Protein AF-A0A934BKW9-F1 (afdb_monomer_lite)

Foldseek 3Di:
DLQAFQADLQRDRNHDPVCRCPDLLNVLVVLLVVLLVQLLQLLLQLLLLLVQLVVDDDLVSQLVSLVSNVVSLVSNLVSLLCNVVSVLSSLVSSCVRDVLLNCCCCPNQCVVLVLLLLLLSLLLLLLSLVLLLLLLVLAPQLVVVPVCSVVLNVLSVVLSVLLNQALFDPDDPVRCVVCVNDRGDPPSNLSNDPLNNQLSSLSSSLSSLVSVLSSVCRQFAAWDQLLPPPCVLVVLLVVLLVVLCCLLVVLLVVLLPDQLVVLVGDRVCSVLSNVLSVLSVVLNVLSVVLSVCLNVRNNVVSLCSNSVSLSCVRNPVLSVSLVVCCVRPVSCSSSSSSNNVSSSVSSSSNNVSSSVRRRVVGDGNDDRSRSPRDSVSSVSSSVSNLSSLLSVLSVVLSVVCSCQQAPYRSRRGNPDPPRGRDHPVVSCVVSVVSSVVVVVVSVVVSVVVVVVVVVVD

Structure (mmCIF, N/CA/C/O backbone):
data_AF-A0A934BKW9-F1
#
_entry.id   AF-A0A934BKW9-F1
#
loop_
_atom_site.group_PDB
_atom_site.id
_atom_site.type_symbol
_atom_site.label_atom_id
_atom_site.label_alt_id
_atom_site.label_comp_id
_atom_site.label_asym_id
_atom_site.label_entity_id
_atom_site.label_seq_id
_atom_site.pdbx_PDB_ins_code
_atom_site.Cartn_x
_atom_site.Cartn_y
_atom_site.Cartn_z
_atom_site.occupancy
_atom_site.B_iso_or_equiv
_atom_site.auth_seq_id
_atom_site.auth_comp_id
_atom_site.auth_asym_id
_atom_site.auth_atom_id
_atom_site.pdbx_PDB_model_num
ATOM 1 N N . MET A 1 1 ? 3.929 16.426 -21.127 1.00 89.06 1 MET A N 1
ATOM 2 C CA . MET A 1 1 ? 5.170 16.907 -20.469 1.00 89.06 1 MET A CA 1
ATOM 3 C C . MET A 1 1 ? 6.223 15.809 -20.349 1.00 89.06 1 MET A C 1
ATOM 5 O O . MET A 1 1 ? 7.265 15.966 -20.961 1.00 89.06 1 MET A O 1
ATOM 9 N N . MET A 1 2 ? 5.990 14.727 -19.592 1.00 90.62 2 MET A N 1
ATOM 10 C CA . MET A 1 2 ? 6.949 13.605 -19.500 1.00 90.62 2 MET A CA 1
ATOM 11 C C . MET A 1 2 ? 6.869 12.653 -20.697 1.00 90.62 2 MET A C 1
ATOM 13 O O . MET A 1 2 ? 7.882 12.152 -21.145 1.00 90.62 2 MET A O 1
ATOM 17 N N . SER A 1 3 ? 5.677 12.442 -21.247 1.00 92.25 3 SER A N 1
ATOM 18 C CA . SER A 1 3 ? 5.445 11.570 -22.402 1.00 92.25 3 SER A CA 1
ATOM 19 C C . SER A 1 3 ? 4.649 12.320 -23.470 1.00 92.25 3 SER A C 1
ATOM 21 O O . SER A 1 3 ? 3.429 12.157 -23.546 1.00 92.25 3 SER A O 1
ATOM 23 N N . PRO A 1 4 ? 5.271 13.253 -24.210 1.00 92.12 4 PRO A N 1
ATOM 24 C CA . PRO A 1 4 ? 4.564 13.999 -25.245 1.00 92.12 4 PRO A CA 1
ATOM 25 C C . PRO A 1 4 ? 4.026 13.058 -26.325 1.00 92.12 4 PRO A C 1
ATOM 27 O O . PRO A 1 4 ? 4.699 12.119 -26.734 1.00 92.12 4 PRO A O 1
ATOM 30 N N . ALA A 1 5 ? 2.802 13.322 -26.765 1.00 92.94 5 ALA A N 1
ATOM 31 C CA . ALA A 1 5 ? 2.132 12.626 -27.854 1.00 92.94 5 ALA A CA 1
ATOM 32 C C . ALA A 1 5 ? 1.293 13.653 -28.621 1.00 92.94 5 ALA A C 1
ATOM 34 O O . ALA A 1 5 ? 0.850 14.636 -28.031 1.00 92.94 5 ALA A O 1
ATOM 35 N N . GLY A 1 6 ? 1.103 13.454 -29.927 1.00 91.25 6 GLY A N 1
ATOM 36 C CA . GLY A 1 6 ? 0.328 14.379 -30.765 1.00 91.25 6 GLY A CA 1
ATOM 37 C C . GLY A 1 6 ? 0.997 15.735 -31.033 1.00 91.25 6 GLY A C 1
ATOM 38 O O . GLY A 1 6 ? 0.338 16.626 -31.561 1.00 91.25 6 GLY A O 1
ATOM 39 N N . VAL A 1 7 ? 2.284 15.894 -30.706 1.00 92.44 7 VAL A N 1
ATOM 40 C CA . VAL A 1 7 ? 3.096 17.089 -30.995 1.00 92.44 7 VAL A CA 1
ATOM 41 C C . VAL A 1 7 ? 4.369 16.698 -31.746 1.00 92.44 7 VAL A C 1
ATOM 43 O O . VAL A 1 7 ? 4.896 15.609 -31.516 1.00 92.44 7 VAL A O 1
ATOM 46 N N . ASN A 1 8 ? 4.844 17.557 -32.649 1.00 90.56 8 ASN A N 1
ATOM 47 C CA . ASN A 1 8 ? 6.131 17.368 -33.325 1.00 90.56 8 ASN A CA 1
ATOM 48 C C . ASN A 1 8 ? 7.301 17.908 -32.473 1.00 90.56 8 ASN A C 1
ATOM 50 O O . ASN A 1 8 ? 7.101 18.483 -31.403 1.00 90.56 8 ASN A O 1
ATOM 54 N N . GLU A 1 9 ? 8.530 17.762 -32.973 1.00 86.81 9 GLU A N 1
ATOM 55 C CA . GLU A 1 9 ? 9.753 18.253 -32.313 1.00 86.81 9 GLU A CA 1
ATOM 56 C C . GLU A 1 9 ? 9.792 19.781 -32.134 1.00 86.81 9 GLU A C 1
ATOM 58 O O . GLU A 1 9 ? 10.479 20.275 -31.247 1.00 86.81 9 GLU A O 1
ATOM 63 N N . LYS A 1 10 ? 9.034 20.539 -32.938 1.00 87.19 10 LYS A N 1
ATOM 64 C CA . LYS A 1 10 ? 8.897 22.001 -32.814 1.00 87.19 10 LYS A CA 1
ATOM 65 C C . LYS A 1 10 ? 7.820 22.417 -31.805 1.00 87.19 10 LYS A C 1
ATOM 67 O O . LYS A 1 10 ? 7.700 23.598 -31.496 1.00 87.19 10 LYS A O 1
ATOM 72 N N . GLY A 1 11 ? 7.051 21.459 -31.283 1.00 85.38 11 GLY A N 1
ATOM 73 C CA . GLY A 1 11 ? 5.919 21.697 -30.392 1.00 85.38 11 GLY A CA 1
ATOM 74 C C . GLY A 1 11 ? 4.601 22.000 -31.107 1.00 85.38 11 GLY A C 1
ATOM 75 O O . GLY A 1 11 ? 3.610 22.270 -30.428 1.00 85.38 11 GLY A O 1
ATOM 76 N N . ASP A 1 12 ? 4.554 21.918 -32.440 1.00 91.19 12 ASP A N 1
ATOM 77 C CA . ASP A 1 12 ? 3.308 22.079 -33.187 1.00 91.19 12 ASP A CA 1
ATOM 78 C C . ASP A 1 12 ? 2.404 20.867 -32.957 1.00 91.19 12 ASP A C 1
ATOM 80 O O . ASP A 1 12 ? 2.853 19.714 -32.941 1.00 91.19 12 ASP A O 1
ATOM 84 N N . LEU A 1 13 ? 1.105 21.127 -32.817 1.00 91.69 13 LEU A N 1
ATOM 85 C CA . LEU A 1 13 ? 0.099 20.083 -32.705 1.00 91.69 13 LEU A CA 1
ATOM 86 C C . LEU A 1 13 ? -0.051 19.368 -34.057 1.00 91.69 13 LEU A C 1
ATOM 88 O O . LEU A 1 13 ? -0.493 19.963 -35.035 1.00 91.69 13 LEU A O 1
ATOM 92 N N . ILE A 1 14 ? 0.292 18.082 -34.093 1.00 93.62 14 ILE A N 1
ATOM 93 C CA . ILE A 1 14 ? 0.159 17.216 -35.280 1.00 93.62 14 ILE A CA 1
ATOM 94 C C . ILE A 1 14 ? -0.921 16.142 -35.110 1.00 93.62 14 ILE A C 1
ATOM 96 O O . ILE A 1 14 ? -1.279 15.461 -36.067 1.00 93.62 14 ILE A O 1
ATOM 100 N N . GLY A 1 15 ? -1.424 15.969 -33.886 1.00 89.94 15 GLY A N 1
ATOM 101 C CA . GLY A 1 15 ? -2.512 15.058 -33.554 1.00 89.94 15 GLY A CA 1
ATOM 102 C C . GLY A 1 15 ? -3.736 15.789 -33.014 1.00 89.94 15 GLY A C 1
ATOM 103 O O . GLY A 1 15 ? -3.900 16.998 -33.148 1.00 89.94 15 GLY A O 1
ATOM 104 N N . THR A 1 16 ? -4.608 15.037 -32.358 1.00 93.06 16 THR A N 1
ATOM 105 C CA . THR A 1 16 ? -5.761 15.604 -31.654 1.00 93.06 16 THR A CA 1
ATOM 106 C C . THR A 1 16 ? -5.370 16.080 -30.258 1.00 93.06 16 THR A C 1
ATOM 108 O O . THR A 1 16 ? -4.494 15.509 -29.607 1.00 93.06 16 THR A O 1
ATOM 111 N N . THR A 1 17 ? -6.101 17.061 -29.730 1.00 92.25 17 THR A N 1
ATOM 112 C CA . THR A 1 17 ? -5.976 17.480 -28.325 1.00 92.25 17 THR A CA 1
ATOM 113 C C . THR A 1 17 ? -6.176 16.310 -27.358 1.00 92.25 17 THR A C 1
ATOM 115 O O . THR A 1 17 ? -5.525 16.248 -26.317 1.00 92.25 17 THR A O 1
ATOM 118 N N . TRP A 1 18 ? -7.030 15.343 -27.717 1.00 93.25 18 TRP A N 1
ATOM 119 C CA . TRP A 1 18 ? -7.238 14.140 -26.914 1.00 93.25 18 TRP A CA 1
ATOM 120 C C . TRP A 1 18 ? -5.981 13.270 -26.827 1.00 93.25 18 TRP A C 1
ATOM 122 O O . TRP A 1 18 ? -5.644 12.817 -25.742 1.00 93.25 18 TRP A O 1
ATOM 132 N N . GLN A 1 19 ? -5.241 13.094 -27.925 1.00 91.38 19 GLN A N 1
ATOM 133 C CA . GLN A 1 19 ? -3.970 12.356 -27.914 1.00 91.38 19 GLN A CA 1
ATOM 134 C C . GLN A 1 19 ? -2.896 13.050 -27.065 1.00 91.38 19 GLN A C 1
ATOM 136 O O . GLN A 1 19 ? -2.092 12.378 -26.424 1.00 91.38 19 GLN A O 1
ATOM 141 N N . VAL A 1 20 ? -2.887 14.386 -27.031 1.00 91.19 20 VAL A N 1
ATOM 142 C CA . VAL A 1 20 ? -1.981 15.149 -26.155 1.00 91.19 20 VAL A CA 1
ATOM 143 C C . VAL A 1 20 ? -2.348 14.943 -24.682 1.00 91.19 20 VAL A C 1
ATOM 145 O O . VAL A 1 20 ? -1.466 14.754 -23.836 1.00 91.19 20 VAL A O 1
ATOM 148 N N . PHE A 1 21 ? -3.648 14.982 -24.376 1.00 91.62 21 PHE A N 1
ATOM 149 C CA . PHE A 1 21 ? -4.180 14.811 -23.028 1.00 91.62 21 PHE A CA 1
ATOM 150 C C . PHE A 1 21 ? -3.985 13.378 -22.512 1.00 91.62 21 PHE A C 1
ATOM 152 O O . PHE A 1 21 ? -3.288 13.183 -21.516 1.00 91.62 21 PHE A O 1
ATOM 159 N N . GLU A 1 22 ? -4.528 12.386 -23.219 1.00 94.38 22 GLU A N 1
ATOM 160 C CA . GLU A 1 22 ? -4.501 10.962 -22.867 1.00 94.38 22 GLU A CA 1
ATOM 161 C C . GLU A 1 22 ? -3.275 10.267 -23.471 1.00 94.38 22 GLU A C 1
ATOM 163 O O . GLU A 1 22 ? -3.354 9.313 -24.246 1.00 94.38 22 GLU A O 1
ATOM 168 N N . ASN A 1 23 ? -2.101 10.790 -23.128 1.00 92.62 23 ASN A N 1
ATOM 169 C CA . ASN A 1 23 ? -0.835 10.125 -23.415 1.00 92.62 23 ASN A CA 1
ATOM 170 C C . ASN A 1 23 ? -0.601 8.948 -22.447 1.00 92.62 23 ASN A C 1
ATOM 172 O O . ASN A 1 23 ? -1.275 8.811 -21.427 1.00 92.62 23 ASN A O 1
ATOM 176 N N . ILE A 1 24 ? 0.415 8.129 -22.725 1.00 92.56 24 ILE A N 1
ATOM 177 C CA . ILE A 1 24 ? 0.692 6.875 -22.000 1.00 92.56 24 ILE A CA 1
ATOM 178 C C . ILE A 1 24 ? 0.816 7.023 -20.470 1.00 92.56 24 ILE A C 1
ATOM 180 O O . ILE A 1 24 ? 0.513 6.086 -19.736 1.00 92.56 24 ILE A O 1
ATOM 184 N N . LEU A 1 25 ? 1.214 8.199 -19.965 1.00 93.44 25 LEU A N 1
ATOM 185 C CA . LEU A 1 25 ? 1.345 8.452 -18.527 1.00 93.44 25 LEU A CA 1
ATOM 186 C C . LEU A 1 25 ? 0.099 9.080 -17.887 1.00 93.44 25 LEU A C 1
ATOM 188 O O . LEU A 1 25 ? 0.050 9.128 -16.658 1.00 93.44 25 LEU A O 1
ATOM 192 N N . ALA A 1 26 ? -0.897 9.531 -18.657 1.00 94.25 26 ALA A N 1
ATOM 193 C CA . ALA A 1 26 ? -2.065 10.274 -18.168 1.00 94.25 26 ALA A CA 1
ATOM 194 C C . ALA A 1 26 ? -2.937 9.463 -17.192 1.00 94.25 26 ALA A C 1
ATOM 196 O O . ALA A 1 26 ? -3.141 9.870 -16.045 1.00 94.25 26 ALA A O 1
ATOM 197 N N . THR A 1 27 ? -3.382 8.272 -17.589 1.00 93.88 27 THR A N 1
ATOM 198 C CA . THR A 1 27 ? -4.137 7.382 -16.697 1.00 93.88 27 THR A CA 1
ATOM 199 C C . THR A 1 27 ? -3.306 6.883 -15.496 1.00 93.88 27 THR A C 1
ATOM 201 O O . THR A 1 27 ? -3.761 7.031 -14.354 1.00 93.88 27 THR A O 1
ATOM 204 N N . PRO A 1 28 ? -2.077 6.343 -15.671 1.00 93.75 28 PRO A N 1
ATOM 205 C CA . PRO A 1 28 ? -1.256 5.893 -14.543 1.00 93.75 28 PRO A CA 1
ATOM 206 C C . PRO A 1 28 ? -1.001 6.991 -13.500 1.00 93.75 28 PRO A C 1
ATOM 208 O O . PRO A 1 28 ? -1.124 6.754 -12.293 1.00 93.75 28 PRO A O 1
ATOM 211 N N . ILE A 1 29 ? -0.686 8.216 -13.946 1.00 93.00 29 ILE A N 1
ATOM 212 C CA . ILE A 1 29 ? -0.413 9.329 -13.033 1.00 93.00 29 ILE A CA 1
ATOM 213 C C . ILE A 1 29 ? -1.679 9.807 -12.323 1.00 93.00 29 ILE A C 1
ATOM 215 O O . ILE A 1 29 ? -1.597 10.186 -11.152 1.00 93.00 29 ILE A O 1
ATOM 219 N N . ALA A 1 30 ? -2.832 9.790 -12.998 1.00 94.62 30 ALA A N 1
ATOM 220 C CA . ALA A 1 30 ? -4.110 10.170 -12.411 1.00 94.62 30 ALA A CA 1
ATOM 221 C C . ALA A 1 30 ? -4.501 9.211 -11.281 1.00 94.62 30 ALA A C 1
ATOM 223 O O . ALA A 1 30 ? -4.802 9.668 -10.178 1.00 94.62 30 ALA A O 1
ATOM 224 N N . MET A 1 31 ? -4.392 7.896 -11.501 1.00 94.44 31 MET A N 1
ATOM 225 C CA . MET A 1 31 ? -4.678 6.899 -10.464 1.00 94.44 31 MET A CA 1
ATOM 226 C C . MET A 1 31 ? -3.745 7.032 -9.259 1.00 94.44 31 MET A C 1
ATOM 228 O O . MET A 1 31 ? -4.210 7.077 -8.119 1.00 94.44 31 MET A O 1
ATOM 232 N N . HIS A 1 32 ? -2.435 7.161 -9.490 1.00 94.56 32 HIS A N 1
ATOM 233 C CA . HIS A 1 32 ? -1.478 7.348 -8.399 1.00 94.56 32 HIS A CA 1
ATOM 234 C C . HIS A 1 32 ? -1.748 8.644 -7.616 1.00 94.56 32 HIS A C 1
ATOM 236 O O . HIS A 1 32 ? -1.713 8.650 -6.386 1.00 94.56 32 HIS A O 1
ATOM 242 N N . ARG A 1 33 ? -2.056 9.751 -8.310 1.00 94.12 33 ARG A N 1
ATOM 243 C CA . ARG A 1 33 ? -2.411 11.033 -7.676 1.00 94.12 33 ARG A CA 1
ATOM 244 C C . ARG A 1 33 ? -3.694 10.938 -6.868 1.00 94.12 33 ARG A C 1
ATOM 246 O O . ARG A 1 33 ? -3.724 11.458 -5.763 1.00 94.12 33 ARG A O 1
ATOM 253 N N . MET A 1 34 ? -4.727 10.289 -7.393 1.00 95.94 34 MET A N 1
ATOM 254 C CA . MET A 1 34 ? -6.000 10.123 -6.695 1.00 95.94 34 MET A CA 1
ATOM 255 C C . MET A 1 34 ? -5.798 9.406 -5.356 1.00 95.94 34 MET A C 1
ATOM 257 O O . MET A 1 34 ? -6.225 9.908 -4.319 1.00 95.94 34 MET A O 1
ATOM 261 N N . LEU A 1 35 ? -5.085 8.276 -5.363 1.00 96.44 35 LEU A N 1
ATOM 262 C CA . LEU A 1 35 ? -4.797 7.501 -4.154 1.00 96.44 35 LEU A CA 1
ATOM 263 C C . LEU A 1 35 ? -3.896 8.266 -3.175 1.00 96.44 35 LEU A C 1
ATOM 265 O O . LEU A 1 35 ? -4.159 8.283 -1.973 1.00 96.44 35 LEU A O 1
ATOM 269 N N . GLY A 1 36 ? -2.868 8.949 -3.689 1.00 95.75 36 GLY A N 1
ATOM 270 C CA . GLY A 1 36 ? -1.986 9.792 -2.882 1.00 95.75 36 GLY A CA 1
ATOM 271 C C . GLY A 1 36 ? -2.723 10.970 -2.240 1.00 95.75 36 GLY A C 1
ATOM 272 O O . GLY A 1 36 ? -2.519 11.252 -1.064 1.00 95.75 36 GLY A O 1
ATOM 273 N N . ASN A 1 37 ? -3.636 11.611 -2.972 1.00 96.31 37 ASN A N 1
ATOM 274 C CA . ASN A 1 37 ? -4.460 12.710 -2.468 1.00 96.31 37 ASN A CA 1
ATOM 275 C C . ASN A 1 37 ? -5.496 12.233 -1.446 1.00 96.31 37 ASN A C 1
ATOM 277 O O . ASN A 1 37 ? -5.768 12.954 -0.489 1.00 96.31 37 ASN A O 1
ATOM 281 N N . LEU A 1 38 ? -6.038 11.020 -1.603 1.00 96.75 38 LEU A N 1
ATOM 282 C CA . LEU A 1 38 ? -6.905 10.400 -0.600 1.00 96.75 38 LEU A CA 1
ATOM 283 C C . LEU A 1 38 ? -6.138 10.159 0.710 1.00 96.75 38 LEU A C 1
ATOM 285 O O . LEU A 1 38 ? -6.613 10.532 1.783 1.00 96.75 38 LEU A O 1
ATOM 289 N N . ALA A 1 39 ? -4.923 9.605 0.608 1.00 97.38 39 ALA A N 1
ATOM 290 C CA . ALA A 1 39 ? -4.020 9.422 1.742 1.00 97.38 39 ALA A CA 1
ATOM 291 C C . ALA A 1 39 ? -3.680 10.755 2.427 1.00 97.38 39 ALA A C 1
ATOM 293 O O . ALA A 1 39 ? -3.824 10.898 3.640 1.00 97.38 39 ALA A O 1
ATOM 294 N N . PHE A 1 40 ? -3.283 11.746 1.631 1.00 97.50 40 PHE A N 1
ATOM 295 C CA . PHE A 1 40 ? -2.941 13.086 2.089 1.00 97.50 40 PHE A CA 1
ATOM 296 C C . PHE A 1 40 ? -4.112 13.776 2.794 1.00 97.50 40 PHE A C 1
ATOM 298 O O . PHE A 1 40 ? -3.979 14.159 3.954 1.00 97.50 40 PHE A O 1
ATOM 305 N N . GLY A 1 41 ? -5.274 13.877 2.144 1.00 96.94 41 GLY A N 1
ATOM 306 C CA . GLY A 1 41 ? -6.458 14.522 2.712 1.00 96.94 41 GLY A CA 1
ATOM 307 C C . GLY A 1 41 ? -6.917 13.866 4.014 1.00 96.94 41 GLY A C 1
ATOM 308 O O . GLY A 1 41 ? -7.204 14.568 4.983 1.00 96.94 41 GLY A O 1
ATOM 309 N N . GLY A 1 42 ? -6.897 12.528 4.072 1.00 97.69 42 GLY A N 1
ATOM 310 C CA . GLY A 1 42 ? -7.176 11.778 5.295 1.00 97.69 42 GLY A CA 1
ATOM 311 C C . GLY A 1 42 ? -6.238 12.167 6.438 1.00 97.69 42 GLY A C 1
ATOM 312 O O . GLY A 1 42 ? -6.698 12.504 7.523 1.00 97.69 42 GLY A O 1
ATOM 313 N N . LEU A 1 43 ? -4.925 12.208 6.205 1.00 98.12 43 LEU A N 1
ATOM 314 C CA . LEU A 1 43 ? -3.952 12.532 7.255 1.00 98.12 43 LEU A CA 1
ATOM 315 C C . LEU A 1 43 ? -3.950 14.015 7.662 1.00 98.12 43 LEU A C 1
ATOM 317 O O . LEU A 1 43 ? -3.737 14.302 8.839 1.00 98.12 43 LEU A O 1
ATOM 321 N N . ILE A 1 44 ? -4.247 14.952 6.752 1.00 97.88 44 ILE A N 1
ATOM 322 C CA . ILE A 1 44 ? -4.443 16.370 7.111 1.00 97.88 44 ILE A CA 1
ATOM 323 C C . ILE A 1 44 ? -5.697 16.541 7.981 1.00 97.88 44 ILE A C 1
ATOM 325 O O . ILE A 1 44 ? -5.644 17.208 9.016 1.00 97.88 44 ILE A O 1
ATOM 329 N N . ALA A 1 45 ? -6.809 15.889 7.625 1.00 97.69 45 ALA A N 1
ATOM 330 C CA . ALA A 1 45 ? -8.011 15.877 8.459 1.00 97.69 45 ALA A CA 1
ATOM 331 C C . ALA A 1 45 ? -7.749 15.217 9.827 1.00 97.69 45 ALA A C 1
ATOM 333 O O . ALA A 1 45 ? -8.233 15.692 10.854 1.00 97.69 45 ALA A O 1
ATOM 334 N N . GLY A 1 46 ? -6.929 14.163 9.860 1.00 97.75 46 GLY A N 1
ATOM 335 C CA . GLY A 1 46 ? -6.485 13.511 11.092 1.00 97.75 46 GLY A CA 1
ATOM 336 C C . GLY A 1 46 ? -5.647 14.430 11.980 1.00 97.75 46 GLY A C 1
ATOM 337 O O . GLY A 1 46 ? -5.851 14.459 13.191 1.00 97.75 46 GLY A O 1
ATOM 338 N N . ALA A 1 47 ? -4.756 15.237 11.402 1.00 97.75 47 ALA A N 1
ATOM 339 C CA . ALA A 1 47 ? -4.008 16.243 12.153 1.00 97.75 47 ALA A CA 1
ATOM 340 C C . ALA A 1 47 ? -4.917 17.319 12.753 1.00 97.75 47 ALA A C 1
ATOM 342 O O . ALA A 1 47 ? -4.735 17.682 13.916 1.00 97.75 47 ALA A O 1
ATOM 343 N N . TYR A 1 48 ? -5.929 17.783 12.013 1.00 97.12 48 TYR A N 1
ATOM 344 C CA . TYR A 1 48 ? -6.935 18.691 12.570 1.00 97.12 48 TYR A CA 1
ATOM 345 C C . TYR A 1 48 ? -7.640 18.050 13.766 1.00 97.12 48 TYR A C 1
ATOM 347 O O . TYR A 1 48 ? -7.678 18.632 14.850 1.00 97.12 48 TYR A O 1
ATOM 355 N N . ALA A 1 49 ? -8.131 16.819 13.595 1.00 97.00 49 ALA A N 1
ATOM 356 C CA . ALA A 1 49 ? -8.775 16.063 14.659 1.00 97.00 49 ALA A CA 1
ATOM 357 C C . ALA A 1 49 ? -7.868 15.928 15.893 1.00 97.00 49 ALA A C 1
ATOM 359 O O . ALA A 1 49 ? -8.322 16.149 17.010 1.00 97.00 49 ALA A O 1
ATOM 360 N N . ALA A 1 50 ? -6.574 15.670 15.699 1.00 97.38 50 ALA A N 1
ATOM 361 C CA . ALA A 1 50 ? -5.600 15.575 16.779 1.00 97.38 50 ALA A CA 1
ATOM 362 C C . ALA A 1 50 ? -5.424 16.888 17.552 1.00 97.38 50 ALA A C 1
ATOM 364 O O . ALA A 1 50 ? -5.514 16.886 18.782 1.00 97.38 50 ALA A O 1
ATOM 365 N N . VAL A 1 51 ? -5.223 18.015 16.856 1.00 96.00 51 VAL A N 1
ATOM 366 C CA . VAL A 1 51 ? -5.113 19.339 17.501 1.00 96.00 51 VAL A CA 1
ATOM 367 C C . VAL A 1 51 ? -6.373 19.640 18.306 1.00 96.00 51 VAL A C 1
ATOM 369 O O . VAL A 1 51 ? -6.302 20.052 19.467 1.00 96.00 51 VAL A O 1
ATOM 372 N N . ARG A 1 52 ? -7.540 19.400 17.707 1.00 95.00 52 ARG A N 1
ATOM 373 C CA . ARG A 1 52 ? -8.822 19.672 18.348 1.00 95.00 52 ARG A CA 1
ATOM 374 C C . ARG A 1 52 ? -9.084 18.744 19.530 1.00 95.00 52 ARG A C 1
ATOM 376 O O . ARG A 1 52 ? -9.521 19.231 20.567 1.00 95.00 52 ARG A O 1
ATOM 383 N N . PHE A 1 53 ? -8.764 17.456 19.429 1.00 95.62 53 PHE A N 1
ATOM 384 C CA . PHE A 1 53 ? -8.886 16.497 20.528 1.00 95.62 53 PHE A CA 1
ATOM 385 C C . PHE A 1 53 ? -8.047 16.922 21.738 1.00 95.62 53 PHE A C 1
ATOM 387 O O . PHE A 1 53 ? -8.554 16.939 22.859 1.00 95.62 53 PHE A O 1
ATOM 394 N N . ILE A 1 54 ? -6.783 17.308 21.518 1.00 95.44 54 ILE A N 1
ATOM 395 C CA . ILE A 1 54 ? -5.875 17.757 22.587 1.00 95.44 54 ILE A CA 1
ATOM 396 C C . ILE A 1 54 ? -6.412 19.026 23.262 1.00 95.44 54 ILE A C 1
ATOM 398 O O . ILE A 1 54 ? -6.371 19.134 24.485 1.00 95.44 54 ILE A O 1
ATOM 402 N N . GLY A 1 55 ? -6.938 19.972 22.478 1.00 92.12 55 GLY A N 1
ATOM 403 C CA . GLY A 1 55 ? -7.495 21.228 22.989 1.00 92.12 55 GLY A CA 1
ATOM 404 C C . GLY A 1 55 ? -8.911 21.129 23.573 1.00 92.12 55 GLY A C 1
ATOM 405 O O . GLY A 1 55 ? -9.407 22.112 24.123 1.00 92.12 55 GLY A O 1
ATOM 406 N N . SER A 1 56 ? -9.584 19.982 23.447 1.00 93.81 56 SER A N 1
ATOM 407 C CA . SER A 1 56 ? -10.978 19.817 23.874 1.00 93.81 56 SER A CA 1
ATOM 408 C C . SER A 1 56 ? -11.099 19.660 25.388 1.00 93.81 56 SER A C 1
ATOM 410 O O . SER A 1 56 ? -10.378 18.876 26.010 1.00 93.81 56 SER A O 1
ATOM 412 N N . LYS A 1 57 ? -12.057 20.378 25.984 1.00 91.94 57 LYS A N 1
ATOM 413 C CA . LYS A 1 57 ? -12.336 20.341 27.431 1.00 91.94 57 LYS A CA 1
ATOM 414 C C . LYS A 1 57 ? -13.533 19.465 27.796 1.00 91.94 57 LYS A C 1
ATOM 416 O O . LYS A 1 57 ? -13.580 18.964 28.914 1.00 91.94 57 LYS A O 1
ATOM 421 N N . THR A 1 58 ? -14.471 19.273 26.871 1.00 94.19 58 THR A N 1
ATOM 422 C CA . THR A 1 58 ? -15.667 18.451 27.083 1.00 94.19 58 THR A CA 1
ATOM 423 C C . THR A 1 58 ? -15.451 17.033 26.564 1.00 94.19 58 THR A C 1
ATOM 425 O O . THR A 1 58 ? -14.697 16.806 25.612 1.00 94.19 58 THR A O 1
ATOM 428 N N . ASP A 1 59 ? -16.122 16.068 27.192 1.00 94.06 59 ASP A N 1
ATOM 429 C CA . ASP A 1 59 ? -16.072 14.668 26.761 1.00 94.06 59 ASP A CA 1
ATOM 430 C C . ASP A 1 59 ? -16.730 14.468 25.386 1.00 94.06 59 ASP A C 1
ATOM 432 O O . ASP A 1 59 ? -16.252 13.660 24.593 1.00 94.06 59 ASP A O 1
ATOM 436 N N . GLU A 1 60 ? -17.763 15.251 25.065 1.00 94.75 60 GLU A N 1
ATOM 437 C CA . GLU A 1 60 ? -18.434 15.226 23.761 1.00 94.75 60 GLU A CA 1
ATOM 438 C C . GLU A 1 60 ? -17.508 15.674 22.621 1.00 94.75 60 GLU A C 1
ATOM 440 O O . GLU A 1 60 ? -17.374 14.969 21.620 1.00 94.75 60 GLU A O 1
ATOM 445 N N . ASP A 1 61 ? -16.793 16.794 22.788 1.00 94.12 61 ASP A N 1
ATOM 446 C CA . ASP A 1 61 ? -15.843 17.262 21.776 1.00 94.12 61 ASP A CA 1
ATOM 447 C C . ASP A 1 61 ? -14.712 16.244 21.583 1.00 94.12 61 ASP A C 1
ATOM 449 O O . ASP A 1 61 ? -14.347 15.919 20.451 1.00 94.12 61 ASP A O 1
ATOM 453 N N . LYS A 1 62 ? -14.185 15.682 22.680 1.00 95.38 62 LYS A N 1
ATOM 454 C CA . LYS A 1 62 ? -13.181 14.613 22.599 1.00 95.38 62 LYS A CA 1
ATOM 455 C C . LYS A 1 62 ? -13.716 13.406 21.843 1.00 95.38 62 LYS A C 1
ATOM 457 O O . LYS A 1 62 ? -12.997 12.868 21.009 1.00 95.38 62 LYS A O 1
ATOM 462 N N . ALA A 1 63 ? -14.953 12.988 22.098 1.00 96.38 63 ALA A N 1
ATOM 463 C CA . ALA A 1 63 ? -15.573 11.880 21.384 1.00 96.38 63 ALA A CA 1
ATOM 464 C C . ALA A 1 63 ? -15.713 12.161 19.880 1.00 96.38 63 ALA A C 1
ATOM 466 O O . ALA A 1 63 ? -15.380 11.302 19.061 1.00 96.38 63 ALA A O 1
ATOM 467 N N . HIS A 1 64 ? -16.126 13.374 19.512 1.00 96.50 64 HIS A N 1
ATOM 468 C CA . HIS A 1 64 ? -16.250 13.787 18.118 1.00 96.50 64 HIS A CA 1
ATOM 469 C C . HIS A 1 64 ? -14.904 13.772 17.380 1.00 96.50 64 HIS A C 1
ATOM 471 O O . HIS A 1 64 ? -14.781 13.156 16.319 1.00 96.50 64 HIS A O 1
ATOM 477 N N . TYR A 1 65 ? -13.872 14.412 17.938 1.00 96.94 65 TYR A N 1
ATOM 478 C CA . TYR A 1 65 ? -12.561 14.464 17.285 1.00 96.94 65 TYR A CA 1
ATOM 479 C C . TYR A 1 65 ? -11.829 13.120 17.317 1.00 96.94 65 TYR A C 1
ATOM 481 O O . TYR A 1 65 ? -11.052 12.823 16.414 1.00 96.94 65 TYR A O 1
ATOM 489 N N . ASP A 1 66 ? -12.120 12.265 18.295 1.00 97.06 66 ASP A N 1
ATOM 490 C CA . ASP A 1 66 ? -11.664 10.878 18.296 1.00 97.06 66 ASP A CA 1
ATOM 491 C C . ASP A 1 66 ? -12.230 10.091 17.100 1.00 97.06 66 ASP A C 1
ATOM 493 O O . ASP A 1 66 ? -11.491 9.461 16.335 1.00 97.06 66 ASP A O 1
ATOM 497 N N . TRP A 1 67 ? -13.545 10.191 16.882 1.00 96.75 67 TRP A N 1
ATOM 498 C CA . TRP A 1 67 ? -14.202 9.626 15.703 1.00 96.75 67 TRP A CA 1
ATOM 499 C C . TRP A 1 67 ? -13.622 10.186 14.405 1.00 96.75 67 TRP A C 1
ATOM 501 O O . TRP A 1 67 ? -13.274 9.416 13.506 1.00 96.75 67 TRP A O 1
ATOM 511 N N . MET A 1 68 ? -13.445 11.506 14.330 1.00 97.62 68 MET A N 1
ATOM 512 C CA . MET A 1 68 ? -12.870 12.162 13.160 1.00 97.62 68 MET A CA 1
ATOM 513 C C . MET A 1 68 ? -11.459 11.639 12.867 1.00 97.62 68 MET A C 1
ATOM 515 O O . MET A 1 68 ? -11.171 11.286 11.726 1.00 97.62 68 MET A O 1
ATOM 519 N N . GLY A 1 69 ? -10.601 11.519 13.887 1.00 97.44 69 GLY A N 1
ATOM 520 C CA . GLY A 1 69 ? -9.246 10.981 13.754 1.00 97.44 69 GLY A CA 1
ATOM 521 C C . GLY A 1 69 ? -9.228 9.527 13.273 1.00 97.44 69 GLY A C 1
ATOM 522 O O . GLY A 1 69 ? -8.410 9.156 12.428 1.00 97.44 69 GLY A O 1
ATOM 523 N N . TYR A 1 70 ? -10.174 8.709 13.743 1.00 96.62 70 TYR A N 1
ATOM 524 C CA . TYR A 1 70 ? -10.323 7.330 13.285 1.00 96.62 70 TYR A CA 1
ATOM 525 C C . TYR A 1 70 ? -10.716 7.244 11.809 1.00 96.62 70 TYR A C 1
ATOM 527 O O . TYR A 1 70 ? -10.073 6.512 11.053 1.00 96.62 70 TYR A O 1
ATOM 535 N N . ILE A 1 71 ? -11.742 7.993 11.392 1.00 97.25 71 ILE A N 1
ATOM 536 C CA . ILE A 1 71 ? -12.199 8.017 9.996 1.00 97.25 71 ILE A CA 1
ATOM 537 C C . ILE A 1 71 ? -11.099 8.560 9.083 1.00 97.25 71 ILE A C 1
ATOM 539 O O . ILE A 1 71 ? -10.818 7.963 8.047 1.00 97.25 71 ILE A O 1
ATOM 543 N N . ALA A 1 72 ? -10.426 9.630 9.498 1.00 97.94 72 ALA A N 1
ATOM 544 C CA . ALA A 1 72 ? -9.283 10.209 8.806 1.00 97.94 72 ALA A CA 1
ATOM 545 C C . ALA A 1 72 ? -8.166 9.183 8.548 1.00 97.94 72 ALA A C 1
ATOM 547 O O . ALA A 1 72 ? -7.741 9.000 7.405 1.00 97.94 72 ALA A O 1
ATOM 548 N N . ASN A 1 73 ? -7.728 8.461 9.585 1.00 97.19 73 ASN A N 1
ATOM 549 C CA . ASN A 1 73 ? -6.700 7.429 9.444 1.00 97.19 73 ASN A CA 1
ATOM 550 C C . ASN A 1 73 ? -7.186 6.243 8.589 1.00 97.19 73 ASN A C 1
ATOM 552 O O . ASN A 1 73 ? -6.422 5.709 7.790 1.00 97.19 73 ASN A O 1
ATOM 556 N N . PHE A 1 74 ? -8.459 5.848 8.706 1.00 95.88 74 PHE A N 1
ATOM 557 C CA . PHE A 1 74 ? -9.047 4.801 7.866 1.00 95.88 74 PHE A CA 1
ATOM 558 C C . PHE A 1 74 ? -9.044 5.183 6.379 1.00 95.88 74 PHE A C 1
ATOM 560 O O . PHE A 1 74 ? -8.569 4.405 5.554 1.00 95.88 74 PHE A O 1
ATOM 567 N N . VAL A 1 75 ? -9.517 6.388 6.042 1.00 96.69 75 VAL A N 1
ATOM 568 C CA . VAL A 1 75 ? -9.484 6.928 4.673 1.00 96.69 75 VAL A CA 1
ATOM 569 C C . VAL A 1 75 ? -8.049 6.978 4.159 1.00 96.69 75 VAL A C 1
ATOM 571 O O . VAL A 1 75 ? -7.783 6.566 3.029 1.00 96.69 75 VAL A O 1
ATOM 574 N N . ALA A 1 76 ? -7.112 7.410 5.008 1.00 97.25 76 ALA A N 1
ATOM 575 C CA . ALA A 1 76 ? -5.718 7.486 4.624 1.00 97.25 76 ALA A CA 1
ATOM 576 C C . ALA A 1 76 ? -5.147 6.118 4.233 1.00 97.25 76 ALA A C 1
ATOM 578 O O . ALA A 1 76 ? -4.518 5.973 3.186 1.00 97.25 76 ALA A O 1
ATOM 579 N N . ILE A 1 77 ? -5.412 5.093 5.043 1.00 95.56 77 ILE A N 1
ATOM 580 C CA . ILE A 1 77 ? -4.917 3.739 4.788 1.00 95.56 77 ILE A CA 1
ATOM 581 C C . ILE A 1 77 ? -5.629 3.090 3.600 1.00 95.56 77 ILE A C 1
ATOM 583 O O . ILE A 1 77 ? -4.983 2.387 2.827 1.00 95.56 77 ILE A O 1
ATOM 587 N N . ALA A 1 78 ? -6.918 3.370 3.393 1.00 94.06 78 ALA A N 1
ATOM 588 C CA . ALA A 1 78 ? -7.632 2.936 2.194 1.00 94.06 78 ALA A CA 1
ATOM 589 C C . ALA A 1 78 ? -6.980 3.480 0.909 1.00 94.06 78 ALA A C 1
ATOM 591 O O . ALA A 1 78 ? -6.923 2.765 -0.089 1.00 94.06 78 ALA A O 1
ATOM 592 N N . GLY A 1 79 ? -6.435 4.703 0.948 1.00 95.12 79 GLY A N 1
ATOM 593 C CA . GLY A 1 79 ? -5.603 5.254 -0.124 1.00 95.12 79 GLY A CA 1
ATOM 594 C C . GLY A 1 79 ? -4.205 4.633 -0.196 1.00 95.12 79 GLY A C 1
ATOM 595 O O . GLY A 1 79 ? -3.740 4.316 -1.288 1.00 95.12 79 GLY A O 1
ATOM 596 N N . LEU A 1 80 ? -3.542 4.414 0.947 1.00 94.00 80 LEU A N 1
ATOM 597 C CA . LEU A 1 80 ? -2.171 3.884 1.011 1.00 94.00 80 LEU A CA 1
ATOM 598 C C . LEU A 1 80 ? -2.050 2.418 0.583 1.00 94.00 80 LEU A C 1
ATOM 600 O O . LEU A 1 80 ? -1.049 2.064 -0.025 1.00 94.00 80 LEU A O 1
ATOM 604 N N . ILE A 1 81 ? -3.027 1.559 0.882 1.00 91.81 81 ILE A N 1
ATOM 605 C CA . ILE A 1 81 ? -2.985 0.124 0.545 1.00 91.81 81 ILE A CA 1
ATOM 606 C C . ILE A 1 81 ? -2.760 -0.124 -0.963 1.00 91.81 81 ILE A C 1
ATOM 608 O O . ILE A 1 81 ? -1.835 -0.861 -1.306 1.00 91.81 81 ILE A O 1
ATOM 612 N N . PRO A 1 82 ? -3.539 0.474 -1.885 1.00 91.00 82 PRO A N 1
ATOM 613 C CA . PRO A 1 82 ? -3.320 0.310 -3.324 1.00 91.00 82 PRO A CA 1
ATOM 614 C C . PRO A 1 82 ? -2.199 1.202 -3.893 1.00 91.00 82 PRO A C 1
ATOM 616 O O . PRO A 1 82 ? -1.761 0.982 -5.024 1.00 91.00 82 PRO A O 1
ATOM 619 N N . LEU A 1 83 ? -1.722 2.206 -3.145 1.00 92.31 83 LEU A N 1
ATOM 620 C CA . LEU A 1 83 ? -0.798 3.226 -3.654 1.00 92.31 83 LEU A CA 1
ATOM 621 C C . LEU A 1 83 ? 0.543 2.667 -4.172 1.00 92.31 83 LEU A C 1
ATOM 623 O O . LEU A 1 83 ? 0.923 3.063 -5.277 1.00 92.31 83 LEU A O 1
ATOM 627 N N . PRO A 1 84 ? 1.248 1.740 -3.482 1.00 88.81 84 PRO A N 1
ATOM 628 C CA . PRO A 1 84 ? 2.493 1.159 -3.993 1.00 88.81 84 PRO A CA 1
ATOM 629 C C . PRO A 1 84 ? 2.349 0.540 -5.385 1.00 88.81 84 PRO A C 1
ATOM 631 O O . PRO A 1 84 ? 3.263 0.618 -6.201 1.00 88.81 84 PRO A O 1
ATOM 634 N N . PHE A 1 85 ? 1.181 -0.020 -5.691 1.00 84.62 85 PHE A N 1
ATOM 635 C CA . PHE A 1 85 ? 0.918 -0.667 -6.972 1.00 84.62 85 PHE A CA 1
ATOM 636 C C . PHE A 1 85 ? 0.560 0.323 -8.066 1.00 84.62 85 PHE A C 1
ATOM 638 O O . PHE A 1 85 ? 1.041 0.185 -9.187 1.00 84.62 85 PHE A O 1
ATOM 645 N N . ALA A 1 86 ? -0.211 1.363 -7.744 1.00 90.50 86 ALA A N 1
ATOM 646 C CA . ALA A 1 86 ? -0.384 2.485 -8.661 1.00 90.50 86 ALA A CA 1
ATOM 647 C C . ALA A 1 86 ? 0.967 3.150 -8.980 1.00 90.50 86 ALA A C 1
ATOM 649 O O . ALA A 1 86 ? 1.210 3.545 -10.118 1.00 90.50 86 ALA A O 1
ATOM 650 N N . GLY A 1 87 ? 1.870 3.214 -7.995 1.00 89.06 87 GLY A N 1
ATOM 651 C CA . GLY A 1 87 ? 3.231 3.722 -8.161 1.00 89.06 87 GLY A CA 1
ATOM 652 C C . GLY A 1 87 ? 4.074 2.808 -9.042 1.00 89.06 87 GLY A C 1
ATOM 653 O O . GLY A 1 87 ? 4.748 3.285 -9.949 1.00 89.06 87 GLY A O 1
ATOM 654 N N . TYR A 1 88 ? 3.972 1.493 -8.843 1.00 84.69 88 TYR A N 1
ATOM 655 C CA . TYR A 1 88 ? 4.610 0.497 -9.699 1.00 84.69 88 TYR A CA 1
ATOM 656 C C . TYR A 1 88 ? 4.106 0.564 -11.147 1.00 84.69 88 TYR A C 1
ATOM 658 O O . TYR A 1 88 ? 4.909 0.540 -12.078 1.00 84.69 88 TYR A O 1
ATOM 666 N N . TYR A 1 89 ? 2.791 0.694 -11.349 1.00 87.00 89 TYR A N 1
ATOM 667 C CA . TYR A 1 89 ? 2.201 0.848 -12.676 1.00 87.00 89 TYR A CA 1
ATOM 668 C C . TYR A 1 89 ? 2.721 2.110 -13.370 1.00 87.00 89 TYR A C 1
ATOM 670 O O . TYR A 1 89 ? 3.223 2.024 -14.489 1.00 87.00 89 TYR A O 1
ATOM 678 N N . LEU A 1 90 ? 2.689 3.253 -12.679 1.00 90.56 90 LEU A N 1
ATOM 679 C CA . LEU A 1 90 ? 3.262 4.498 -13.182 1.00 90.56 90 LEU A CA 1
ATOM 680 C C . LEU A 1 90 ? 4.750 4.336 -13.517 1.00 90.56 90 LEU A C 1
ATOM 682 O O . LEU A 1 90 ? 5.177 4.708 -14.606 1.00 90.56 90 LEU A O 1
ATOM 686 N N . GLY A 1 91 ? 5.533 3.746 -12.613 1.00 87.00 91 GLY A N 1
ATOM 687 C CA . GLY A 1 91 ? 6.959 3.514 -12.820 1.00 87.00 91 GLY A CA 1
ATOM 688 C C . GLY A 1 91 ? 7.237 2.638 -14.041 1.00 87.00 91 GLY A C 1
ATOM 689 O O . GLY A 1 91 ? 8.100 2.976 -14.848 1.00 87.00 91 GLY A O 1
ATOM 690 N N . ARG A 1 92 ? 6.470 1.557 -14.235 1.00 83.38 92 ARG A N 1
ATOM 691 C CA . ARG A 1 92 ? 6.577 0.687 -15.415 1.00 83.38 92 ARG A CA 1
ATOM 692 C C . ARG A 1 92 ? 6.339 1.460 -16.711 1.00 83.38 92 ARG A C 1
ATOM 694 O O . ARG A 1 92 ? 7.085 1.258 -17.668 1.00 83.38 92 ARG A O 1
ATOM 701 N N . GLU A 1 93 ? 5.318 2.309 -16.756 1.00 88.50 93 GLU A N 1
ATOM 702 C CA . GLU A 1 93 ? 5.016 3.099 -17.955 1.00 88.50 93 GLU A CA 1
ATOM 703 C C . GLU A 1 93 ? 6.078 4.169 -18.222 1.00 88.50 93 GLU A C 1
ATOM 705 O O . GLU A 1 93 ? 6.476 4.359 -19.369 1.00 88.50 93 GLU A O 1
ATOM 710 N N . VAL A 1 94 ? 6.639 4.791 -17.177 1.00 89.31 94 VAL A N 1
ATOM 711 C CA . VAL A 1 94 ? 7.790 5.701 -17.322 1.00 89.31 94 VAL A CA 1
ATOM 712 C C . VAL A 1 94 ? 8.984 4.969 -17.942 1.00 89.31 94 VAL A C 1
ATOM 714 O O . VAL A 1 94 ? 9.537 5.449 -18.928 1.00 89.31 94 VAL A O 1
ATOM 717 N N . TYR A 1 95 ? 9.332 3.784 -17.427 1.00 83.00 95 TYR A N 1
ATOM 718 C CA . TYR A 1 95 ? 10.407 2.945 -17.974 1.00 83.00 95 TYR A CA 1
ATOM 719 C C . TYR A 1 95 ? 10.165 2.536 -19.429 1.00 83.00 95 TYR A C 1
ATOM 721 O O . TYR A 1 95 ? 11.100 2.507 -20.222 1.00 83.00 95 TYR A O 1
ATOM 729 N N . SER A 1 96 ? 8.918 2.203 -19.767 1.00 83.31 96 SER A N 1
ATOM 730 C CA . SER A 1 96 ? 8.546 1.748 -21.113 1.00 83.31 96 SER A CA 1
ATOM 731 C C . SER A 1 96 ? 8.518 2.908 -22.115 1.00 83.31 96 SER A C 1
ATOM 733 O O . SER A 1 96 ? 8.767 2.702 -23.295 1.00 83.31 96 SER A O 1
ATOM 735 N N . THR A 1 97 ? 8.264 4.129 -21.636 1.00 86.25 97 THR A N 1
ATOM 736 C CA . THR A 1 97 ? 8.306 5.350 -22.449 1.00 86.25 97 THR A CA 1
ATOM 737 C C . THR A 1 97 ? 9.737 5.835 -22.678 1.00 86.25 97 THR A C 1
ATOM 739 O O . THR A 1 97 ? 10.075 6.283 -23.768 1.00 86.25 97 THR A O 1
ATOM 742 N N . SER A 1 98 ? 10.585 5.792 -21.647 1.00 86.62 98 SER A N 1
ATOM 743 C CA . SER A 1 98 ? 11.975 6.239 -21.731 1.00 86.62 98 SER A CA 1
ATOM 744 C C . SER A 1 98 ? 12.854 5.461 -20.765 1.00 86.62 98 SER A C 1
ATOM 746 O O . SER A 1 98 ? 12.754 5.606 -19.542 1.00 86.62 98 SER A O 1
ATOM 748 N N . ALA A 1 99 ? 13.789 4.697 -21.330 1.00 81.25 99 ALA A N 1
ATOM 749 C CA . ALA A 1 99 ? 14.813 4.007 -20.558 1.00 81.25 99 ALA A CA 1
ATOM 750 C C . ALA A 1 99 ? 15.691 4.991 -19.765 1.00 81.25 99 ALA A C 1
ATOM 752 O O . ALA A 1 99 ? 16.096 4.674 -18.651 1.00 81.25 99 ALA A O 1
ATOM 753 N N . VAL A 1 100 ? 15.928 6.204 -20.286 1.00 83.81 100 VAL A N 1
ATOM 754 C CA . VAL A 1 100 ? 16.702 7.252 -19.595 1.00 83.81 100 VAL A CA 1
ATOM 755 C C . VAL A 1 100 ? 15.988 7.690 -18.318 1.00 83.81 100 VAL A C 1
ATOM 757 O O . VAL A 1 100 ? 16.573 7.643 -17.237 1.00 83.81 100 VAL A O 1
ATOM 760 N N . MET A 1 101 ? 14.702 8.046 -18.418 1.00 87.50 101 MET A N 1
ATOM 761 C CA . MET A 1 101 ? 13.917 8.433 -17.242 1.00 87.50 101 MET A CA 1
ATOM 762 C C . MET A 1 101 ? 13.799 7.274 -16.252 1.00 87.50 101 MET A C 1
ATOM 764 O O . MET A 1 101 ? 13.988 7.466 -15.054 1.00 87.50 101 MET A O 1
ATOM 768 N N . GLY A 1 102 ? 13.538 6.061 -16.745 1.00 80.75 102 GLY A N 1
ATOM 769 C CA . GLY A 1 102 ? 13.489 4.864 -15.913 1.00 80.75 102 GLY A CA 1
ATOM 770 C C . GLY A 1 102 ? 14.785 4.642 -15.128 1.00 80.75 102 GLY A C 1
ATOM 771 O O . GLY A 1 102 ? 14.758 4.524 -13.898 1.00 80.75 102 GLY A O 1
ATOM 772 N N . ASN A 1 103 ? 15.931 4.634 -15.807 1.00 78.81 103 ASN A N 1
ATOM 773 C CA . ASN A 1 103 ? 17.232 4.400 -15.180 1.00 78.81 103 ASN A CA 1
ATOM 774 C C . ASN A 1 103 ? 17.565 5.482 -14.143 1.00 78.81 103 ASN A C 1
ATOM 776 O O . ASN A 1 103 ? 17.945 5.143 -13.020 1.00 78.81 103 ASN A O 1
ATOM 780 N N . ASN A 1 104 ? 17.316 6.758 -14.460 1.00 80.88 104 ASN A N 1
ATOM 781 C CA . ASN A 1 104 ? 17.514 7.871 -13.524 1.00 80.88 104 ASN A CA 1
ATOM 782 C C . ASN A 1 104 ? 16.643 7.750 -12.266 1.00 80.88 104 ASN A C 1
ATOM 784 O O . ASN A 1 104 ? 17.072 8.152 -11.185 1.00 80.88 104 ASN A O 1
ATOM 788 N N . MET A 1 105 ? 15.450 7.160 -12.390 1.00 78.69 105 MET A N 1
ATOM 789 C CA . MET A 1 105 ? 14.500 6.980 -11.293 1.00 78.69 105 MET A CA 1
ATOM 790 C C . MET A 1 105 ? 15.004 6.019 -10.206 1.00 78.69 105 MET A C 1
ATOM 792 O O . MET A 1 105 ? 14.949 6.354 -9.027 1.00 78.69 105 MET A O 1
ATOM 796 N N . MET A 1 106 ? 15.477 4.825 -10.582 1.00 68.50 106 MET A N 1
ATOM 797 C CA . MET A 1 106 ? 15.767 3.747 -9.614 1.00 68.50 106 MET A CA 1
ATOM 798 C C . MET A 1 106 ? 17.261 3.474 -9.409 1.00 68.50 106 MET A C 1
ATOM 800 O O . MET A 1 106 ? 17.629 2.955 -8.357 1.00 68.50 106 MET A O 1
ATOM 804 N N . GLY A 1 107 ? 18.110 3.798 -10.389 1.00 65.56 107 GLY A N 1
ATOM 805 C CA . GLY A 1 107 ? 19.547 3.493 -10.362 1.00 65.56 107 GLY A CA 1
ATOM 806 C C . GLY A 1 107 ? 20.470 4.701 -10.538 1.00 65.56 107 GLY A C 1
ATOM 807 O O . GLY A 1 107 ? 21.644 4.595 -10.199 1.00 65.56 107 GLY A O 1
ATOM 808 N N . GLY A 1 108 ? 19.954 5.827 -11.040 1.00 75.31 108 GLY A N 1
ATOM 809 C CA . GLY A 1 108 ? 20.705 7.069 -11.249 1.00 75.31 108 GLY A CA 1
ATOM 810 C C . GLY A 1 108 ? 20.472 8.113 -10.153 1.00 75.31 108 GLY A C 1
ATOM 811 O O . GLY A 1 108 ? 20.294 7.770 -8.979 1.00 75.31 108 GLY A O 1
ATOM 812 N N . ASP A 1 109 ? 20.452 9.387 -10.552 1.00 76.44 109 ASP A N 1
ATOM 813 C CA . ASP A 1 109 ? 20.456 10.567 -9.668 1.00 76.44 109 ASP A CA 1
ATOM 814 C C . ASP A 1 109 ? 19.361 10.563 -8.589 1.00 76.44 109 ASP A C 1
ATOM 816 O O . ASP A 1 109 ? 19.570 11.059 -7.481 1.00 76.44 109 ASP A O 1
ATOM 820 N N . PHE A 1 110 ? 18.197 9.967 -8.871 1.00 83.62 110 PHE A N 1
ATOM 821 C CA . PHE A 1 110 ? 17.055 9.961 -7.952 1.00 83.62 110 PHE A CA 1
ATOM 822 C C . PHE A 1 110 ? 16.973 8.712 -7.068 1.00 83.62 110 PHE A C 1
ATOM 824 O O . PHE A 1 110 ? 16.104 8.649 -6.196 1.00 83.62 110 PHE A O 1
ATOM 831 N N . SER A 1 111 ? 17.873 7.738 -7.214 1.00 79.38 111 SER A N 1
ATOM 832 C CA . SER A 1 111 ? 17.837 6.478 -6.451 1.00 79.38 111 SER A CA 1
ATOM 833 C C . SER A 1 111 ? 17.738 6.698 -4.931 1.00 79.38 111 SER A C 1
ATOM 835 O O . SER A 1 111 ? 16.861 6.135 -4.275 1.00 79.38 111 SER A O 1
ATOM 837 N N . TRP A 1 112 ? 18.555 7.593 -4.369 1.00 81.44 112 TRP A N 1
ATOM 838 C CA . TRP A 1 112 ? 18.512 7.954 -2.945 1.00 81.44 112 TRP A CA 1
ATOM 839 C C . TRP A 1 112 ? 17.223 8.657 -2.537 1.00 81.44 112 TRP A C 1
ATOM 841 O O . TRP A 1 112 ? 16.683 8.386 -1.465 1.00 81.44 112 TRP A O 1
ATOM 851 N N . THR A 1 113 ? 16.681 9.514 -3.400 1.00 86.81 113 THR A N 1
ATOM 852 C CA . THR A 1 113 ? 15.388 10.155 -3.139 1.00 86.81 113 THR A CA 1
ATOM 853 C C . THR A 1 113 ? 14.254 9.126 -3.093 1.00 86.81 113 THR A C 1
ATOM 855 O O . THR A 1 113 ? 13.369 9.238 -2.248 1.00 86.81 113 THR A O 1
ATOM 858 N N . PHE A 1 114 ? 14.327 8.053 -3.888 1.00 84.19 114 PHE A N 1
ATOM 859 C CA . PHE A 1 114 ? 13.405 6.915 -3.796 1.00 84.19 114 PHE A CA 1
ATOM 860 C C . PHE A 1 114 ? 13.573 6.094 -2.515 1.00 84.19 114 PHE A C 1
ATOM 862 O O . PHE A 1 114 ? 12.591 5.578 -1.984 1.00 84.19 114 PHE A O 1
ATOM 869 N N . ILE A 1 115 ? 14.789 5.984 -1.978 1.00 84.12 115 ILE A N 1
ATOM 870 C CA . ILE A 1 115 ? 15.003 5.350 -0.670 1.00 84.12 115 ILE A CA 1
ATOM 871 C C . ILE A 1 115 ? 14.370 6.194 0.441 1.00 84.12 115 ILE A C 1
ATOM 873 O O . ILE A 1 115 ? 13.632 5.654 1.263 1.00 84.12 115 ILE A O 1
ATOM 877 N N . ILE A 1 116 ? 14.560 7.518 0.422 1.00 87.56 116 ILE A N 1
ATOM 878 C CA . ILE A 1 116 ? 13.894 8.436 1.362 1.00 87.56 116 ILE A CA 1
ATOM 879 C C . ILE A 1 116 ? 12.368 8.324 1.225 1.00 87.56 116 ILE A C 1
ATOM 881 O O . ILE A 1 116 ? 11.647 8.253 2.217 1.00 87.56 116 ILE A O 1
ATOM 885 N N . GLN A 1 117 ? 11.854 8.237 0.002 1.00 89.81 117 GLN A N 1
ATOM 886 C CA . GLN A 1 117 ? 10.432 8.030 -0.267 1.00 89.81 117 GLN A CA 1
ATOM 887 C C . GLN A 1 117 ? 9.916 6.719 0.353 1.00 89.81 117 GLN A C 1
ATOM 889 O O . GLN A 1 117 ? 8.886 6.721 1.035 1.00 89.81 117 GLN A O 1
ATOM 894 N N . ALA A 1 118 ? 10.644 5.614 0.182 1.00 86.88 118 ALA A N 1
ATOM 895 C CA . ALA A 1 118 ? 10.315 4.334 0.803 1.00 86.88 118 ALA A CA 1
ATOM 896 C C . ALA A 1 118 ? 10.343 4.417 2.341 1.00 86.88 118 ALA A C 1
ATOM 898 O O . ALA A 1 118 ? 9.451 3.871 2.996 1.00 86.88 118 ALA A O 1
ATOM 899 N N . MET A 1 119 ? 11.295 5.164 2.923 1.00 89.31 119 MET A N 1
ATOM 900 C CA . MET A 1 119 ? 11.337 5.445 4.366 1.00 89.31 119 MET A CA 1
ATOM 901 C C . MET A 1 119 ? 10.063 6.125 4.854 1.00 89.31 119 MET A C 1
ATOM 903 O O . MET A 1 119 ? 9.471 5.708 5.853 1.00 89.31 119 MET A O 1
ATOM 907 N N . LEU A 1 120 ? 9.628 7.163 4.142 1.00 94.25 120 LEU A N 1
ATOM 908 C CA . LEU A 1 120 ? 8.433 7.915 4.498 1.00 94.25 120 LEU A CA 1
ATOM 909 C C . LEU A 1 120 ? 7.192 7.021 4.410 1.00 94.25 120 LEU A C 1
ATOM 911 O O . LEU A 1 120 ? 6.421 6.964 5.364 1.00 94.25 120 LEU A O 1
ATOM 915 N N . VAL A 1 121 ? 7.026 6.253 3.328 1.00 93.81 121 VAL A N 1
ATOM 916 C CA . VAL A 1 121 ? 5.860 5.366 3.167 1.00 93.81 121 VAL A CA 1
ATOM 917 C C . VAL A 1 121 ? 5.835 4.231 4.187 1.00 93.81 121 VAL A C 1
ATOM 919 O O . VAL A 1 121 ? 4.784 3.976 4.775 1.00 93.81 121 VAL A O 1
ATOM 922 N N . GLY A 1 122 ? 6.964 3.575 4.460 1.00 92.69 122 GLY A N 1
ATOM 923 C CA . GLY A 1 122 ? 7.021 2.554 5.508 1.00 92.69 122 GLY A CA 1
ATOM 924 C C . GLY A 1 122 ? 6.685 3.122 6.894 1.00 92.69 122 GLY A C 1
ATOM 925 O O . GLY A 1 122 ? 5.938 2.501 7.654 1.00 92.69 122 GLY A O 1
ATOM 926 N N . SER A 1 123 ? 7.129 4.352 7.180 1.00 95.19 123 SER A N 1
ATOM 927 C CA . SER A 1 123 ? 6.776 5.069 8.412 1.00 95.19 123 SER A CA 1
ATOM 928 C C . SER A 1 123 ? 5.281 5.381 8.497 1.00 95.19 123 SER A C 1
ATOM 930 O O . SER A 1 123 ? 4.696 5.229 9.569 1.00 95.19 123 SER A O 1
ATOM 932 N N . LEU A 1 124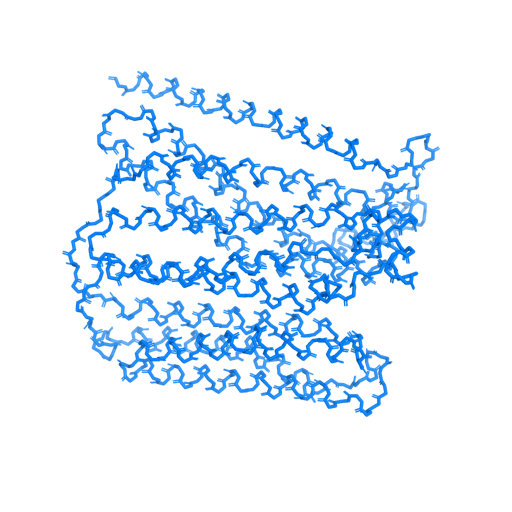 ? 4.639 5.757 7.380 1.00 96.81 124 LEU A N 1
ATOM 933 C CA . LEU A 1 124 ? 3.189 5.973 7.334 1.00 96.81 124 LEU A CA 1
ATOM 934 C C . LEU A 1 124 ? 2.438 4.715 7.766 1.00 96.81 124 LEU A C 1
ATOM 936 O O . LEU A 1 124 ? 1.625 4.787 8.681 1.00 96.81 124 LEU A O 1
ATOM 940 N N . PHE A 1 125 ? 2.754 3.552 7.186 1.00 96.38 125 PHE A N 1
ATOM 941 C CA . PHE A 1 125 ? 2.119 2.294 7.586 1.00 96.38 125 PHE A CA 1
ATOM 942 C C . PHE A 1 125 ? 2.355 1.976 9.065 1.00 96.38 125 PHE A C 1
ATOM 944 O O . PHE A 1 125 ? 1.403 1.661 9.782 1.00 96.38 125 PHE A O 1
ATOM 951 N N . LEU A 1 126 ? 3.594 2.083 9.548 1.00 96.69 126 LEU A N 1
ATOM 952 C CA . LEU A 1 126 ? 3.931 1.772 10.937 1.00 96.69 126 LEU A CA 1
ATOM 953 C C . LEU A 1 126 ? 3.175 2.668 11.932 1.00 96.69 126 LEU A C 1
ATOM 955 O O . LEU A 1 126 ? 2.546 2.167 12.865 1.00 96.69 126 LEU A O 1
ATOM 959 N N . ILE A 1 127 ? 3.197 3.985 11.723 1.00 97.75 127 ILE A N 1
ATOM 960 C CA . ILE A 1 127 ? 2.586 4.953 12.642 1.00 97.75 127 ILE A CA 1
ATOM 961 C C . ILE A 1 127 ? 1.053 4.887 12.562 1.00 97.75 127 ILE A C 1
ATOM 963 O O . ILE A 1 127 ? 0.380 4.954 13.591 1.00 97.75 127 ILE A O 1
ATOM 967 N N . SER A 1 128 ? 0.486 4.665 11.375 1.00 97.38 128 SER A N 1
ATOM 968 C CA . SER A 1 128 ? -0.951 4.426 11.196 1.00 97.38 128 SER A CA 1
ATOM 969 C C . SER A 1 128 ? -1.441 3.183 11.939 1.00 97.38 128 SER A C 1
ATOM 971 O O . SER A 1 128 ? -2.521 3.202 12.536 1.00 97.38 128 SER A O 1
ATOM 973 N N . ASN A 1 129 ? -0.646 2.108 11.941 1.00 97.56 129 ASN A N 1
ATOM 974 C CA . ASN A 1 129 ? -0.931 0.918 12.739 1.00 97.56 129 ASN A CA 1
ATOM 975 C C . ASN A 1 129 ? -0.802 1.208 14.238 1.00 97.56 129 ASN A C 1
ATOM 977 O O . ASN A 1 129 ? -1.682 0.828 15.006 1.00 97.56 129 ASN A O 1
ATOM 981 N N . TYR A 1 130 ? 0.235 1.937 14.658 1.00 97.00 130 TYR A N 1
ATOM 982 C CA . TYR A 1 130 ? 0.391 2.363 16.051 1.00 97.00 130 TYR A CA 1
ATOM 983 C C . TYR A 1 130 ? -0.806 3.182 16.554 1.00 97.00 13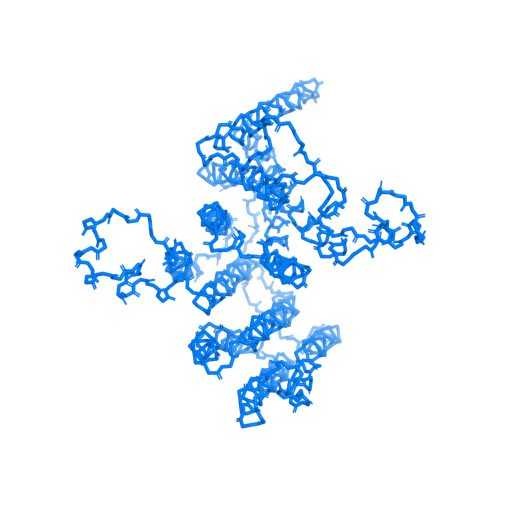0 TYR A C 1
ATOM 985 O O . TYR A 1 130 ? -1.293 2.941 17.663 1.00 97.00 130 TYR A O 1
ATOM 993 N N . TYR A 1 131 ? -1.316 4.111 15.741 1.00 97.25 131 TYR A N 1
ATOM 994 C CA . TYR A 1 131 ? -2.535 4.859 16.045 1.00 97.25 131 TYR A CA 1
ATOM 995 C C . TYR A 1 131 ? -3.730 3.916 16.242 1.00 97.25 131 TYR A C 1
ATOM 997 O O . TYR A 1 131 ? -4.445 4.016 17.242 1.00 97.25 131 TYR A O 1
ATOM 1005 N N . LEU A 1 132 ? -3.911 2.957 15.328 1.00 95.81 132 LEU A N 1
ATOM 1006 C CA . LEU A 1 132 ? -5.001 1.984 15.375 1.00 95.81 132 LEU A CA 1
ATOM 1007 C C . LEU A 1 132 ? -4.931 1.103 16.632 1.00 95.81 132 LEU A C 1
ATOM 1009 O O . LEU A 1 132 ? -5.932 0.948 17.329 1.00 95.81 132 LEU A O 1
ATOM 1013 N N . TRP A 1 133 ? -3.749 0.575 16.960 1.00 96.06 133 TRP A N 1
ATOM 1014 C CA . TRP A 1 133 ? -3.517 -0.242 18.154 1.00 96.06 133 TRP A CA 1
ATOM 1015 C C . TRP A 1 133 ? -3.706 0.552 19.443 1.00 96.06 133 TRP A C 1
ATOM 1017 O O . TRP A 1 133 ? -4.343 0.071 20.377 1.00 96.06 133 TRP A O 1
ATOM 1027 N N . SER A 1 134 ? -3.223 1.796 19.484 1.00 94.38 134 SER A N 1
ATOM 1028 C CA . SER A 1 134 ? -3.462 2.702 20.612 1.00 94.38 134 SER A CA 1
ATOM 1029 C C . SER A 1 134 ? -4.954 2.969 20.803 1.00 94.38 134 SER A C 1
ATOM 1031 O O . SER A 1 134 ? -5.422 3.070 21.931 1.00 94.38 134 SER A O 1
ATOM 1033 N N . GLY A 1 135 ? -5.716 3.033 19.710 1.00 92.00 135 GLY A N 1
ATOM 1034 C CA . GLY A 1 135 ? -7.170 3.141 19.722 1.00 92.00 135 GLY A CA 1
ATOM 1035 C C . GLY A 1 135 ? -7.907 1.849 20.075 1.00 92.00 135 GLY A C 1
ATOM 1036 O O . GLY A 1 135 ? -9.135 1.861 20.089 1.00 92.00 135 GLY A O 1
ATOM 1037 N N . MET A 1 136 ? -7.229 0.728 20.334 1.00 93.38 136 MET A N 1
ATOM 1038 C CA . MET A 1 136 ? -7.910 -0.475 20.825 1.00 93.38 136 MET A CA 1
ATOM 1039 C C . MET A 1 136 ? -8.298 -0.328 22.299 1.00 93.38 136 MET A C 1
ATOM 1041 O O . MET A 1 136 ? -9.326 -0.856 22.702 1.00 93.38 136 MET A O 1
ATOM 1045 N N . THR A 1 137 ? -7.584 0.489 23.080 1.00 88.81 137 THR A N 1
ATOM 1046 C CA . THR A 1 137 ? -7.886 0.718 24.507 1.00 88.81 137 THR A CA 1
ATOM 1047 C C . THR A 1 137 ? -9.268 1.328 24.756 1.00 88.81 137 THR A C 1
ATOM 1049 O O . THR A 1 137 ? -9.834 1.145 25.831 1.00 88.81 137 THR A O 1
ATOM 1052 N N . ARG A 1 138 ? -9.847 2.021 23.763 1.00 92.62 138 ARG A N 1
ATOM 1053 C CA . ARG A 1 138 ? -11.227 2.537 23.816 1.00 92.62 138 ARG A CA 1
ATOM 1054 C C . ARG A 1 138 ? -12.298 1.486 23.497 1.00 92.62 138 ARG A C 1
ATOM 1056 O O . ARG A 1 138 ? -13.486 1.792 23.580 1.00 92.62 138 ARG A O 1
ATOM 1063 N N . ILE A 1 139 ? -11.906 0.267 23.120 1.00 93.81 139 ILE A N 1
ATOM 1064 C CA . ILE A 1 139 ? -12.802 -0.817 22.711 1.00 93.81 139 ILE A CA 1
ATOM 1065 C C . ILE A 1 139 ? -12.820 -1.913 23.790 1.00 93.81 139 ILE A C 1
ATOM 1067 O O . ILE A 1 139 ? -11.855 -2.680 23.884 1.00 93.81 139 ILE A O 1
ATOM 1071 N N . PRO A 1 140 ? -13.914 -2.054 24.561 1.00 92.81 140 PRO A N 1
ATOM 1072 C CA . PRO A 1 140 ? -14.047 -3.146 25.523 1.00 92.81 140 PRO A CA 1
ATOM 1073 C C . PRO A 1 140 ? -13.960 -4.519 24.842 1.00 92.81 140 PRO A C 1
ATOM 1075 O O . PRO A 1 140 ? -14.638 -4.757 23.841 1.00 92.81 140 PRO A O 1
ATOM 1078 N N . GLY A 1 141 ? -13.144 -5.427 25.381 1.00 91.31 141 GLY A N 1
ATOM 1079 C CA . GLY A 1 141 ? -12.948 -6.778 24.846 1.00 91.31 141 GLY A CA 1
ATOM 1080 C C . GLY A 1 141 ? -11.846 -6.888 23.787 1.00 91.31 141 GLY A C 1
ATOM 1081 O O . GLY A 1 141 ? -11.591 -7.984 23.278 1.00 91.31 141 GLY A O 1
ATOM 1082 N N . SER A 1 142 ? -11.175 -5.790 23.435 1.00 93.44 142 SER A N 1
ATOM 1083 C CA . SER A 1 142 ? -10.060 -5.804 22.482 1.00 93.44 142 SER A CA 1
ATOM 1084 C C . SER A 1 142 ? -8.758 -6.360 23.066 1.00 93.44 142 SER A C 1
ATOM 1086 O O . SER A 1 142 ? -7.875 -6.764 22.307 1.00 93.44 142 SER A O 1
ATOM 1088 N N . GLU A 1 143 ? -8.656 -6.468 24.392 1.00 92.56 143 GLU A N 1
ATOM 1089 C CA . GLU A 1 143 ? -7.471 -6.915 25.131 1.00 92.56 143 GLU A CA 1
ATOM 1090 C C . GLU A 1 143 ? -7.029 -8.321 24.697 1.00 92.56 143 GLU A C 1
ATOM 1092 O O . GLU A 1 143 ? -5.837 -8.614 24.591 1.00 92.56 143 GLU A O 1
ATOM 1097 N N . ARG A 1 144 ? -7.990 -9.178 24.320 1.00 93.00 144 ARG A N 1
ATOM 1098 C CA . ARG A 1 144 ? -7.737 -10.524 23.768 1.00 93.00 144 ARG A CA 1
ATOM 1099 C C . ARG A 1 144 ? -6.894 -10.520 22.491 1.00 93.00 144 ARG A C 1
ATOM 1101 O O . ARG A 1 144 ? -6.297 -11.544 22.147 1.00 93.00 144 ARG A O 1
ATOM 1108 N N . TYR A 1 145 ? -6.860 -9.395 21.778 1.00 94.00 145 TYR A N 1
ATOM 1109 C CA . TYR A 1 145 ? -6.108 -9.228 20.543 1.00 94.00 145 TYR A CA 1
ATOM 1110 C C . TYR A 1 145 ? -4.725 -8.595 20.752 1.00 94.00 145 TYR A C 1
ATOM 1112 O O . TYR A 1 145 ? -3.901 -8.655 19.840 1.00 94.00 145 TYR A O 1
ATOM 1120 N N . TYR A 1 146 ? -4.406 -8.073 21.943 1.00 93.69 146 TYR A N 1
ATOM 1121 C CA . TYR A 1 146 ? -3.118 -7.411 22.201 1.00 93.69 146 TYR A CA 1
ATOM 1122 C C . TYR A 1 146 ? -1.918 -8.333 21.980 1.00 93.69 146 TYR A C 1
ATOM 1124 O O . TYR A 1 146 ? -0.880 -7.904 21.479 1.00 93.69 146 TYR A O 1
ATOM 1132 N N . LYS A 1 147 ? -2.081 -9.634 22.250 1.00 94.19 147 LYS A N 1
ATOM 1133 C CA . LYS A 1 147 ? -1.046 -10.648 22.004 1.00 94.19 147 LYS A CA 1
ATOM 1134 C C . LYS A 1 147 ? -0.589 -10.730 20.543 1.00 94.19 147 LYS A C 1
ATOM 1136 O O . LYS A 1 147 ? 0.522 -11.194 20.303 1.00 94.19 147 LYS A O 1
ATOM 1141 N N . TYR A 1 148 ? -1.419 -10.301 19.587 1.00 94.94 148 TYR A N 1
ATOM 1142 C CA . TYR A 1 148 ? -1.077 -10.308 18.164 1.00 94.94 148 TYR A CA 1
ATOM 1143 C C . TYR A 1 148 ? -0.254 -9.085 17.751 1.00 94.94 148 TYR A C 1
ATOM 1145 O O . TYR A 1 148 ? 0.566 -9.204 16.845 1.00 94.94 148 TYR A O 1
ATOM 1153 N N . ILE A 1 149 ? -0.404 -7.946 18.440 1.00 95.62 149 ILE A N 1
ATOM 1154 C CA . ILE A 1 149 ? 0.246 -6.673 18.080 1.00 95.62 149 ILE A CA 1
ATOM 1155 C C . ILE A 1 149 ? 1.764 -6.837 17.967 1.00 95.62 149 ILE A C 1
ATOM 1157 O O . ILE A 1 149 ? 2.348 -6.366 17.000 1.00 95.62 149 ILE A O 1
ATOM 1161 N N . LYS A 1 150 ? 2.406 -7.565 18.890 1.00 95.31 150 LYS A N 1
ATOM 1162 C CA . LYS A 1 150 ? 3.862 -7.794 18.845 1.00 95.31 150 LYS A CA 1
ATOM 1163 C C . LYS A 1 150 ? 4.328 -8.524 17.580 1.00 95.31 150 LYS A C 1
ATOM 1165 O O . LYS A 1 150 ? 5.391 -8.207 17.061 1.00 95.31 150 LYS A O 1
ATOM 1170 N N . PHE A 1 151 ? 3.535 -9.465 17.064 1.00 96.62 151 PHE A N 1
ATOM 1171 C CA . PHE A 1 151 ? 3.872 -10.206 15.846 1.00 96.62 151 PHE A CA 1
ATOM 1172 C C . PHE A 1 151 ? 3.657 -9.350 14.598 1.00 96.62 151 PHE A C 1
ATOM 1174 O O . PHE A 1 151 ? 4.486 -9.372 13.694 1.00 96.62 151 PHE A O 1
ATOM 1181 N N . ILE A 1 152 ? 2.583 -8.554 14.575 1.00 96.88 152 ILE A N 1
ATOM 1182 C CA . ILE A 1 152 ? 2.310 -7.614 13.481 1.00 96.88 152 ILE A CA 1
ATOM 1183 C C . ILE A 1 152 ? 3.393 -6.529 13.443 1.00 96.88 152 ILE A C 1
ATOM 1185 O O . ILE A 1 152 ? 3.940 -6.233 12.386 1.00 96.88 152 ILE A O 1
ATOM 1189 N N . LEU A 1 153 ? 3.752 -5.976 14.604 1.00 96.88 153 LEU A N 1
ATOM 1190 C CA . LEU A 1 153 ? 4.834 -5.008 14.737 1.00 96.88 153 LEU A CA 1
ATOM 1191 C C . LEU A 1 153 ? 6.164 -5.599 14.267 1.00 96.88 153 LEU A C 1
ATOM 1193 O O . LEU A 1 153 ? 6.855 -4.958 13.486 1.00 96.88 153 LEU A O 1
ATOM 1197 N N . PHE A 1 154 ? 6.501 -6.819 14.694 1.00 96.94 154 PHE A N 1
ATOM 1198 C CA . PHE A 1 154 ? 7.708 -7.505 14.234 1.00 96.94 154 PHE A CA 1
ATOM 1199 C C . PHE A 1 154 ? 7.721 -7.661 12.707 1.00 96.94 154 PHE A C 1
ATOM 1201 O O . PHE A 1 154 ? 8.706 -7.298 12.067 1.00 96.94 154 PHE A O 1
ATOM 1208 N N . ALA A 1 155 ? 6.613 -8.114 12.112 1.00 96.56 155 ALA A N 1
ATOM 1209 C CA . ALA A 1 155 ? 6.488 -8.248 10.663 1.00 96.56 155 ALA A CA 1
ATOM 1210 C C . ALA A 1 155 ? 6.681 -6.905 9.940 1.00 96.56 155 ALA A C 1
ATOM 1212 O O . ALA A 1 155 ? 7.443 -6.845 8.976 1.00 96.56 155 ALA A O 1
ATOM 1213 N N . ILE A 1 156 ? 6.055 -5.824 10.420 1.00 96.50 156 ILE A N 1
ATOM 1214 C CA . ILE A 1 156 ? 6.192 -4.483 9.832 1.00 96.50 156 ILE A CA 1
ATOM 1215 C C . ILE A 1 156 ? 7.618 -3.951 9.998 1.00 96.50 156 ILE A C 1
ATOM 1217 O O . ILE A 1 156 ? 8.169 -3.437 9.034 1.00 96.50 156 ILE A O 1
ATOM 1221 N N . VAL A 1 157 ? 8.238 -4.084 11.173 1.00 96.12 157 VAL A N 1
ATOM 1222 C CA . VAL A 1 157 ? 9.588 -3.557 11.445 1.00 96.12 157 VAL A CA 1
ATOM 1223 C C . VAL A 1 157 ? 10.650 -4.280 10.623 1.00 96.12 157 VAL A C 1
ATOM 1225 O O . VAL A 1 157 ? 11.484 -3.620 10.010 1.00 96.12 157 VAL A O 1
ATOM 1228 N N . ILE A 1 158 ? 10.606 -5.614 10.554 1.00 95.56 158 ILE A N 1
ATOM 1229 C CA . ILE A 1 158 ? 11.536 -6.384 9.716 1.00 95.56 158 ILE A CA 1
ATOM 1230 C C . ILE A 1 158 ? 11.324 -6.055 8.238 1.00 95.56 158 ILE A C 1
ATOM 1232 O O . ILE A 1 158 ? 12.287 -5.804 7.515 1.00 95.56 158 ILE A O 1
ATOM 1236 N N . SER A 1 159 ? 10.064 -5.992 7.802 1.00 95.50 159 SER A N 1
ATOM 1237 C CA . SER A 1 159 ? 9.730 -5.604 6.431 1.00 95.50 159 SER A CA 1
ATOM 1238 C C . SER A 1 159 ? 10.242 -4.209 6.100 1.00 95.50 159 SER A C 1
ATOM 1240 O O . SER A 1 159 ? 10.801 -3.989 5.029 1.00 95.50 159 SER A O 1
ATOM 1242 N N . PHE A 1 160 ? 10.087 -3.276 7.037 1.00 93.00 160 PHE A N 1
ATOM 1243 C CA . PHE A 1 160 ? 10.566 -1.918 6.892 1.00 93.00 160 PHE A CA 1
ATOM 1244 C C . PHE A 1 160 ? 12.090 -1.905 6.776 1.00 93.00 160 PHE A C 1
ATOM 1246 O O . PHE A 1 160 ? 12.591 -1.413 5.776 1.00 93.00 160 PHE A O 1
ATOM 1253 N N . ALA A 1 161 ? 12.825 -2.541 7.692 1.00 92.38 161 ALA A N 1
ATOM 1254 C CA . ALA A 1 161 ? 14.288 -2.615 7.647 1.00 92.38 161 ALA A CA 1
ATOM 1255 C C . ALA A 1 161 ? 14.831 -3.174 6.315 1.00 92.38 161 ALA A C 1
ATOM 1257 O O . ALA A 1 161 ? 15.771 -2.620 5.744 1.00 92.38 161 ALA A O 1
ATOM 1258 N N . ILE A 1 162 ? 14.205 -4.226 5.778 1.00 92.19 162 ILE A N 1
ATOM 1259 C CA . ILE A 1 162 ? 14.561 -4.775 4.462 1.00 92.19 162 ILE A CA 1
ATOM 1260 C C . ILE A 1 162 ? 14.261 -3.756 3.358 1.00 92.19 162 ILE A C 1
ATOM 1262 O O . ILE A 1 162 ? 15.119 -3.491 2.521 1.00 92.19 162 ILE A O 1
ATOM 1266 N N . TRP A 1 163 ? 13.073 -3.145 3.369 1.00 89.12 163 TRP A N 1
ATOM 1267 C CA . TRP A 1 163 ? 12.673 -2.168 2.352 1.00 89.12 163 TRP A CA 1
ATOM 1268 C C . TRP A 1 163 ? 13.587 -0.933 2.329 1.00 89.12 163 TRP A C 1
ATOM 1270 O O . TRP A 1 163 ? 13.866 -0.392 1.257 1.00 89.12 163 TRP A O 1
ATOM 1280 N N . LEU A 1 164 ? 14.089 -0.526 3.500 1.00 86.62 164 LEU A N 1
ATOM 1281 C CA . LEU A 1 164 ? 15.024 0.586 3.673 1.00 86.62 164 LEU A CA 1
ATOM 1282 C C . LEU A 1 164 ? 16.414 0.324 3.104 1.00 86.62 164 LEU A C 1
ATOM 1284 O O . LEU A 1 164 ? 17.170 1.272 2.903 1.00 86.62 164 LEU A O 1
ATOM 1288 N N . THR A 1 165 ? 16.774 -0.935 2.871 1.00 86.44 165 THR A N 1
ATOM 1289 C CA . THR A 1 165 ? 18.127 -1.271 2.444 1.00 86.44 165 THR A CA 1
ATOM 1290 C C . THR A 1 165 ? 18.325 -0.835 0.986 1.00 86.44 165 THR A C 1
ATOM 1292 O O . THR A 1 165 ? 17.607 -1.309 0.098 1.00 86.44 165 THR A O 1
ATOM 1295 N N . PRO A 1 166 ? 19.264 0.081 0.689 1.00 78.62 166 PRO A N 1
ATOM 1296 C CA . PRO A 1 166 ? 19.543 0.489 -0.680 1.00 78.62 166 PRO A CA 1
ATOM 1297 C C . PRO A 1 166 ? 20.337 -0.596 -1.415 1.00 78.62 166 PRO A C 1
ATOM 1299 O O . PRO A 1 166 ? 21.090 -1.357 -0.810 1.00 78.62 166 PRO A O 1
ATOM 1302 N N . HIS A 1 167 ? 20.179 -0.661 -2.738 1.00 77.56 167 HIS A N 1
ATOM 1303 C CA . HIS A 1 167 ? 21.012 -1.541 -3.559 1.00 77.56 167 HIS A CA 1
ATOM 1304 C C . HIS A 1 167 ? 22.402 -0.929 -3.784 1.00 77.56 167 HIS A C 1
ATOM 1306 O O . HIS A 1 167 ? 23.403 -1.620 -3.627 1.00 77.56 167 HIS A O 1
ATOM 1312 N N . ASN A 1 168 ? 22.451 0.379 -4.057 1.00 75.12 168 ASN A N 1
ATOM 1313 C CA . ASN A 1 168 ? 23.682 1.142 -4.257 1.00 75.12 168 ASN A CA 1
ATOM 1314 C C . ASN A 1 168 ? 23.971 1.962 -2.994 1.00 75.12 168 ASN A C 1
ATOM 1316 O O . ASN A 1 168 ? 23.137 2.772 -2.585 1.00 75.12 168 ASN A O 1
ATOM 1320 N N . LEU A 1 169 ? 25.140 1.767 -2.387 1.00 76.38 169 LEU A N 1
ATOM 1321 C CA . LEU A 1 169 ? 25.594 2.545 -1.231 1.00 76.38 169 LEU A CA 1
ATOM 1322 C C . LEU A 1 169 ? 26.506 3.695 -1.695 1.00 76.38 169 LEU A C 1
ATOM 1324 O O . LEU A 1 169 ? 27.203 3.539 -2.699 1.00 76.38 169 LEU A O 1
ATOM 1328 N N . PRO A 1 170 ? 26.533 4.848 -1.000 1.00 75.31 170 PRO A N 1
ATOM 1329 C CA . PRO A 1 170 ? 27.386 5.971 -1.357 1.00 75.31 170 PRO A CA 1
ATOM 1330 C C . PRO A 1 170 ? 28.761 5.731 -0.723 1.00 75.31 170 PRO A C 1
ATOM 1332 O O . PRO A 1 170 ? 29.086 6.294 0.317 1.00 75.31 170 PRO A O 1
ATOM 1335 N N . LEU A 1 171 ? 29.508 4.796 -1.304 1.00 80.12 171 LEU A N 1
ATOM 1336 C CA . LEU A 1 171 ? 30.736 4.257 -0.728 1.00 80.12 171 LEU A CA 1
ATOM 1337 C C . LEU A 1 171 ? 31.940 5.107 -1.130 1.00 80.12 171 LEU A C 1
ATOM 1339 O O . LEU A 1 171 ? 32.097 5.485 -2.291 1.00 80.12 171 LEU A O 1
ATOM 1343 N N . SER A 1 172 ? 32.827 5.360 -0.176 1.00 85.00 172 SER A N 1
ATOM 1344 C CA . SER A 1 172 ? 34.165 5.881 -0.433 1.00 85.00 172 SER A CA 1
ATOM 1345 C C . SER A 1 172 ? 35.023 4.847 -1.168 1.00 85.00 172 SER A C 1
ATOM 1347 O O . SER A 1 172 ? 34.801 3.639 -1.072 1.00 85.00 172 SER A O 1
ATOM 1349 N N . GLY A 1 173 ? 36.068 5.306 -1.865 1.00 84.12 173 GLY A N 1
ATOM 1350 C CA . GLY A 1 173 ? 37.011 4.401 -2.535 1.00 84.12 173 GLY A CA 1
ATOM 1351 C C . GLY A 1 173 ? 37.661 3.392 -1.577 1.00 84.12 173 GLY A C 1
ATOM 1352 O O . GLY A 1 173 ? 37.922 2.256 -1.968 1.00 84.12 173 GLY A O 1
ATOM 1353 N N . LYS A 1 174 ? 37.845 3.775 -0.305 1.00 87.50 174 LYS A N 1
ATOM 1354 C CA . LYS A 1 174 ? 38.317 2.873 0.750 1.00 87.50 174 LYS A CA 1
ATOM 1355 C C . LYS A 1 174 ? 37.295 1.780 1.059 1.00 87.50 174 LYS A C 1
ATOM 1357 O O . LYS A 1 174 ? 37.659 0.616 1.054 1.00 87.50 174 LYS A O 1
ATOM 1362 N N . GLU A 1 175 ? 36.026 2.131 1.254 1.00 86.12 175 GLU A N 1
ATOM 1363 C CA . GLU A 1 175 ? 34.975 1.139 1.520 1.00 86.12 175 GLU A CA 1
ATOM 1364 C C . GLU A 1 175 ? 34.779 0.180 0.337 1.00 86.12 175 GLU A C 1
ATOM 1366 O O . GLU A 1 175 ? 34.586 -1.015 0.538 1.00 86.12 175 GLU A O 1
ATOM 1371 N N . VAL A 1 176 ? 34.895 0.670 -0.903 1.00 86.19 176 VAL A N 1
ATOM 1372 C CA . VAL A 1 176 ? 34.897 -0.187 -2.101 1.00 86.19 176 VAL A CA 1
ATOM 1373 C C . VAL A 1 176 ? 36.087 -1.150 -2.083 1.00 86.19 176 VAL A C 1
ATOM 1375 O O . VAL A 1 176 ? 35.910 -2.341 -2.341 1.00 86.19 176 VAL A O 1
ATOM 1378 N N . SER A 1 177 ? 37.285 -0.665 -1.742 1.00 86.12 177 SER A N 1
ATOM 1379 C CA . SER A 1 177 ? 38.480 -1.504 -1.584 1.00 86.12 177 SER A CA 1
ATOM 1380 C C . SER A 1 177 ? 38.293 -2.564 -0.494 1.00 86.12 177 SER A C 1
ATOM 1382 O O . SER A 1 177 ? 38.589 -3.735 -0.725 1.00 86.12 177 SER A O 1
ATOM 1384 N N . ASP A 1 178 ? 37.745 -2.180 0.659 1.00 88.00 178 ASP A N 1
ATOM 1385 C CA . ASP A 1 178 ? 37.502 -3.072 1.799 1.00 88.00 178 ASP A CA 1
ATOM 1386 C C . ASP A 1 178 ? 36.450 -4.154 1.476 1.00 88.00 178 ASP A C 1
ATOM 1388 O O . ASP A 1 178 ? 36.481 -5.246 2.041 1.00 88.00 178 ASP A O 1
ATOM 1392 N N . MET A 1 179 ? 35.557 -3.907 0.510 1.00 84.88 179 MET A N 1
ATOM 1393 C CA . MET A 1 179 ? 34.619 -4.906 -0.026 1.00 84.88 179 MET A CA 1
ATOM 1394 C C . MET A 1 179 ? 35.156 -5.665 -1.250 1.00 84.88 179 MET A C 1
ATOM 1396 O O . MET A 1 179 ? 34.378 -6.237 -2.020 1.00 84.88 179 MET A O 1
ATOM 1400 N N . GLY A 1 180 ? 36.473 -5.667 -1.468 1.00 83.25 180 GLY A N 1
ATOM 1401 C CA . GLY A 1 180 ? 37.103 -6.405 -2.564 1.00 83.25 180 GLY A CA 1
ATOM 1402 C C . GLY A 1 180 ? 36.816 -5.816 -3.946 1.00 83.25 180 GLY A C 1
ATOM 1403 O O . GLY A 1 180 ? 36.717 -6.553 -4.923 1.00 83.25 180 GLY A O 1
ATOM 1404 N N . GLY A 1 181 ? 36.630 -4.497 -4.032 1.00 78.62 181 GLY A N 1
ATOM 1405 C CA . GLY A 1 181 ? 36.351 -3.787 -5.282 1.00 78.62 181 GLY A CA 1
ATOM 1406 C C . GLY A 1 181 ? 34.886 -3.834 -5.724 1.00 78.62 181 GLY A C 1
ATOM 1407 O O . GLY A 1 181 ? 34.562 -3.354 -6.810 1.00 78.62 181 GLY A O 1
ATOM 1408 N N . SER A 1 182 ? 33.983 -4.402 -4.917 1.00 78.69 182 SER A N 1
ATOM 1409 C CA . SER A 1 182 ? 32.558 -4.440 -5.247 1.00 78.69 182 SER A CA 1
ATOM 1410 C C . SER A 1 182 ? 31.877 -3.099 -4.971 1.00 78.69 182 SER A C 1
ATOM 1412 O O . SER A 1 182 ? 32.017 -2.527 -3.893 1.00 78.69 182 SER A O 1
ATOM 1414 N N . GLN A 1 183 ? 31.051 -2.637 -5.913 1.00 76.81 183 GLN A N 1
ATOM 1415 C CA . GLN A 1 183 ? 30.140 -1.501 -5.702 1.00 76.81 183 GLN A CA 1
ATOM 1416 C C . GLN A 1 183 ? 28.943 -1.855 -4.796 1.00 76.81 183 GLN A C 1
ATOM 1418 O O . GLN A 1 183 ? 28.147 -0.985 -4.444 1.00 76.81 183 GLN A O 1
ATOM 1423 N N . TYR A 1 184 ? 28.809 -3.130 -4.416 1.00 82.31 184 TYR A N 1
ATOM 1424 C CA . TYR A 1 184 ? 27.676 -3.656 -3.668 1.00 82.31 184 TYR A CA 1
ATOM 1425 C C . TYR A 1 184 ? 28.125 -4.351 -2.388 1.00 82.31 184 TYR A C 1
ATOM 1427 O O . TYR A 1 184 ? 29.047 -5.166 -2.395 1.00 82.31 184 TYR A O 1
ATOM 1435 N N . HIS A 1 185 ? 27.390 -4.126 -1.300 1.00 84.19 185 HIS A N 1
ATOM 1436 C CA . HIS A 1 185 ? 27.636 -4.843 -0.054 1.00 84.19 185 HIS A CA 1
ATOM 1437 C C . HIS A 1 185 ? 27.369 -6.356 -0.227 1.00 84.19 185 HIS A C 1
ATOM 1439 O O . HIS A 1 185 ? 26.292 -6.717 -0.713 1.00 84.19 185 HIS A O 1
ATOM 1445 N N . PRO A 1 186 ? 28.259 -7.264 0.226 1.00 84.00 186 PRO A N 1
ATOM 1446 C CA . PRO A 1 186 ? 28.161 -8.704 -0.049 1.00 84.00 186 PRO A CA 1
ATOM 1447 C C . PRO A 1 186 ? 26.814 -9.351 0.306 1.00 84.00 186 PRO A C 1
ATOM 1449 O O . PRO A 1 186 ? 26.299 -10.165 -0.460 1.00 84.00 186 PRO A O 1
ATOM 1452 N N . THR A 1 187 ? 26.227 -8.966 1.443 1.00 84.25 187 THR A N 1
ATOM 1453 C CA . THR A 1 187 ? 24.945 -9.498 1.944 1.00 84.25 187 THR A CA 1
ATOM 1454 C C . THR A 1 187 ? 23.754 -8.561 1.705 1.00 84.25 187 THR A C 1
ATOM 1456 O O . THR A 1 187 ? 22.745 -8.973 1.140 1.00 84.25 187 THR A O 1
ATOM 1459 N N . LEU A 1 188 ? 23.861 -7.285 2.090 1.00 85.38 188 LEU A N 1
ATOM 1460 C CA . LEU A 1 188 ? 22.760 -6.315 2.018 1.00 85.38 188 LEU A CA 1
ATOM 1461 C C . LEU A 1 188 ? 22.275 -6.008 0.593 1.00 85.38 188 LEU A C 1
ATOM 1463 O O . LEU A 1 188 ? 21.115 -5.629 0.423 1.00 85.38 188 LEU A O 1
ATOM 1467 N N . LYS A 1 189 ? 23.103 -6.234 -0.440 1.00 84.25 189 LYS A N 1
ATOM 1468 C CA . LYS A 1 189 ? 22.722 -5.994 -1.843 1.00 84.25 189 LYS A CA 1
ATOM 1469 C C . LYS A 1 189 ? 21.410 -6.670 -2.238 1.00 84.25 189 LYS A C 1
ATOM 1471 O O . LYS A 1 189 ? 20.659 -6.108 -3.031 1.00 84.25 189 LYS A O 1
ATOM 1476 N N . PHE A 1 190 ? 21.109 -7.840 -1.668 1.00 88.25 190 PHE A N 1
ATOM 1477 C CA . PHE A 1 190 ? 19.902 -8.600 -1.992 1.00 88.25 190 PHE A CA 1
ATOM 1478 C C . PHE A 1 190 ? 18.623 -7.948 -1.457 1.00 88.25 190 PHE A C 1
ATOM 1480 O O . PHE A 1 190 ? 17.577 -8.053 -2.093 1.00 88.25 190 PHE A O 1
ATOM 1487 N N . PHE A 1 191 ? 18.691 -7.229 -0.336 1.00 89.06 191 PHE A N 1
ATOM 1488 C CA . PHE A 1 191 ? 17.533 -6.529 0.232 1.00 89.06 191 PHE A CA 1
ATOM 1489 C C . PHE A 1 191 ? 17.152 -5.287 -0.581 1.00 89.06 191 PHE A C 1
ATOM 1491 O O . PHE A 1 191 ? 15.977 -4.935 -0.662 1.00 89.06 191 PHE A O 1
ATOM 1498 N N . GLY A 1 192 ? 18.125 -4.677 -1.264 1.00 83.12 192 GLY A N 1
ATOM 1499 C CA . GLY A 1 192 ? 17.889 -3.548 -2.164 1.00 83.12 192 GLY A CA 1
ATOM 1500 C C . GLY A 1 192 ? 17.189 -3.895 -3.481 1.00 83.12 192 GLY A C 1
ATOM 1501 O O . GLY A 1 192 ? 16.740 -2.983 -4.181 1.00 83.12 192 GLY A O 1
ATOM 1502 N N . LEU A 1 193 ? 17.068 -5.184 -3.811 1.00 86.31 193 LEU A N 1
ATOM 1503 C CA . LEU A 1 193 ? 16.503 -5.669 -5.069 1.00 86.31 193 LEU A CA 1
ATOM 1504 C C . LEU A 1 193 ? 14.967 -5.748 -5.045 1.00 86.31 193 LEU A C 1
ATOM 1506 O O . LEU A 1 193 ? 14.337 -5.970 -4.010 1.00 86.31 193 LEU A O 1
ATOM 1510 N N . MET A 1 194 ? 14.353 -5.610 -6.226 1.00 85.88 194 MET A N 1
ATOM 1511 C CA . MET A 1 194 ? 12.890 -5.585 -6.390 1.00 85.88 194 MET A CA 1
ATOM 1512 C C . MET A 1 194 ? 12.138 -6.791 -5.788 1.00 85.88 194 MET A C 1
ATOM 1514 O O . MET A 1 194 ? 11.094 -6.555 -5.183 1.00 85.88 194 MET A O 1
ATOM 1518 N N . PRO A 1 195 ? 12.618 -8.051 -5.880 1.00 91.12 195 PRO A N 1
ATOM 1519 C CA . PRO A 1 195 ? 11.969 -9.194 -5.237 1.00 91.12 195 PRO A CA 1
ATOM 1520 C C . PRO A 1 195 ? 11.799 -9.019 -3.727 1.00 91.12 195 PRO A C 1
ATOM 1522 O O . PRO A 1 195 ? 10.688 -9.179 -3.219 1.00 91.12 195 PRO A O 1
ATOM 1525 N N . ALA A 1 196 ? 12.867 -8.617 -3.024 1.00 92.25 196 ALA A N 1
ATOM 1526 C CA . ALA A 1 196 ? 12.821 -8.366 -1.587 1.00 92.25 196 ALA A CA 1
ATOM 1527 C C . ALA A 1 196 ? 11.856 -7.224 -1.264 1.00 92.25 196 ALA A C 1
ATOM 1529 O O . ALA A 1 196 ? 10.961 -7.405 -0.441 1.00 92.25 196 ALA A O 1
ATOM 1530 N N . LYS A 1 197 ? 11.986 -6.084 -1.957 1.00 89.62 197 LYS A N 1
ATOM 1531 C CA . LYS A 1 197 ? 11.129 -4.907 -1.747 1.00 89.62 197 LYS A CA 1
ATOM 1532 C C . LYS A 1 197 ? 9.651 -5.231 -1.951 1.00 89.62 197 LYS A C 1
ATOM 1534 O O . LYS A 1 197 ? 8.832 -4.912 -1.096 1.00 89.62 197 LYS A O 1
ATOM 1539 N N . ASN A 1 198 ? 9.303 -5.926 -3.030 1.00 90.50 198 ASN A N 1
ATOM 1540 C CA . ASN A 1 198 ? 7.919 -6.310 -3.283 1.00 90.50 198 ASN A CA 1
ATOM 1541 C C . ASN A 1 198 ? 7.396 -7.270 -2.210 1.00 90.50 198 ASN A C 1
ATOM 1543 O O . ASN A 1 198 ? 6.288 -7.078 -1.715 1.00 90.50 198 ASN A O 1
ATOM 1547 N N . ALA A 1 199 ? 8.177 -8.279 -1.814 1.00 94.31 199 ALA A N 1
ATOM 1548 C CA . ALA A 1 199 ? 7.768 -9.223 -0.776 1.00 94.31 199 ALA A CA 1
ATOM 1549 C C . ALA A 1 199 ? 7.422 -8.512 0.541 1.00 94.31 199 ALA A C 1
ATOM 1551 O O . ALA A 1 199 ? 6.339 -8.711 1.096 1.00 94.31 199 ALA A O 1
ATOM 1552 N N . VAL A 1 200 ? 8.303 -7.626 1.009 1.00 95.00 200 VAL A N 1
ATOM 1553 C CA . VAL A 1 200 ? 8.120 -6.950 2.299 1.00 95.00 200 VAL A CA 1
ATOM 1554 C C . VAL A 1 200 ? 7.032 -5.878 2.270 1.00 95.00 200 VAL A C 1
ATOM 1556 O O . VAL A 1 200 ? 6.312 -5.718 3.253 1.00 95.00 200 VAL A O 1
ATOM 1559 N N . VAL A 1 201 ? 6.819 -5.205 1.134 1.00 94.12 201 VAL A N 1
ATOM 1560 C CA . VAL A 1 201 ? 5.674 -4.294 0.952 1.00 94.12 201 VAL A CA 1
ATOM 1561 C C . VAL A 1 201 ? 4.352 -5.046 1.060 1.00 94.12 201 VAL A C 1
ATOM 1563 O O . VAL A 1 201 ? 3.450 -4.604 1.773 1.00 94.12 201 VAL A O 1
ATOM 1566 N N . ASN A 1 202 ? 4.235 -6.204 0.404 1.00 95.12 202 ASN A N 1
ATOM 1567 C CA . ASN A 1 202 ? 3.030 -7.028 0.504 1.00 95.12 202 ASN A CA 1
ATOM 1568 C C . ASN A 1 202 ? 2.783 -7.484 1.951 1.00 95.12 202 ASN A C 1
ATOM 1570 O O . ASN A 1 202 ? 1.646 -7.433 2.426 1.00 95.12 202 ASN A O 1
ATOM 1574 N N . LEU A 1 203 ? 3.841 -7.857 2.680 1.00 96.38 203 LEU A N 1
ATOM 1575 C CA . LEU A 1 203 ? 3.729 -8.230 4.089 1.00 96.38 203 LEU A CA 1
ATOM 1576 C C . LEU A 1 203 ? 3.293 -7.053 4.978 1.00 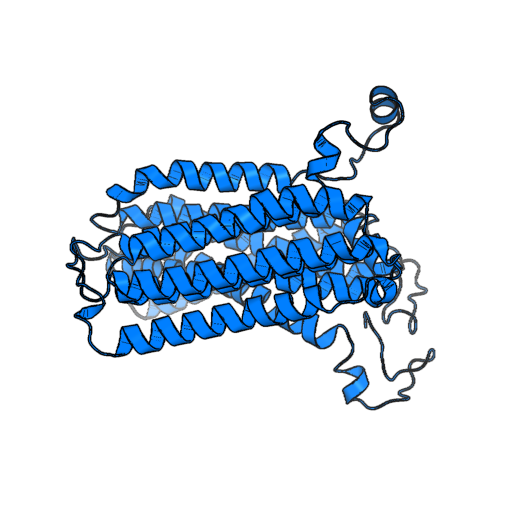96.38 203 LEU A C 1
ATOM 1578 O O . LEU A 1 203 ? 2.456 -7.249 5.861 1.00 96.38 203 LEU A O 1
ATOM 1582 N N . ILE A 1 204 ? 3.786 -5.832 4.736 1.00 96.56 204 ILE A N 1
ATOM 1583 C CA . ILE A 1 204 ? 3.328 -4.615 5.435 1.00 96.56 204 ILE A CA 1
ATOM 1584 C C . ILE A 1 204 ? 1.834 -4.382 5.198 1.00 96.56 204 ILE A C 1
ATOM 1586 O O . ILE A 1 204 ? 1.098 -4.081 6.143 1.00 96.56 204 ILE A O 1
ATOM 1590 N N . ILE A 1 205 ? 1.366 -4.544 3.959 1.00 96.00 205 ILE A N 1
ATOM 1591 C CA . ILE A 1 205 ? -0.042 -4.326 3.615 1.00 96.00 205 ILE A CA 1
ATOM 1592 C C . ILE A 1 205 ? -0.934 -5.387 4.265 1.00 96.00 205 ILE A C 1
ATOM 1594 O O . ILE A 1 205 ? -1.927 -5.028 4.898 1.00 96.00 205 ILE A O 1
ATOM 1598 N N . LEU A 1 206 ? -0.567 -6.671 4.188 1.00 96.75 206 LEU A N 1
ATOM 1599 C CA . LEU A 1 206 ? -1.301 -7.750 4.864 1.00 96.75 206 LEU A CA 1
ATOM 1600 C C . LEU A 1 206 ? -1.329 -7.556 6.382 1.00 96.75 206 LEU A C 1
ATOM 1602 O O . LEU A 1 206 ? -2.381 -7.706 7.000 1.00 96.75 206 LEU A O 1
ATOM 1606 N N . SER A 1 207 ? -0.201 -7.160 6.973 1.00 97.12 207 SER A N 1
ATOM 1607 C CA . SER A 1 207 ? -0.085 -6.852 8.403 1.00 97.12 207 SER A CA 1
ATOM 1608 C C . SER A 1 207 ? -1.010 -5.702 8.806 1.00 97.12 207 SER A C 1
ATOM 1610 O O . SER A 1 207 ? -1.737 -5.798 9.793 1.00 97.12 207 SER A O 1
ATOM 1612 N N . THR A 1 208 ? -1.043 -4.639 8.001 1.00 96.75 208 THR A N 1
ATOM 1613 C CA . THR A 1 208 ? -1.917 -3.480 8.218 1.00 96.75 208 THR A CA 1
ATOM 1614 C C . THR A 1 208 ? -3.388 -3.856 8.092 1.00 96.75 208 THR A C 1
ATOM 1616 O O . THR A 1 208 ? -4.199 -3.523 8.956 1.00 96.75 208 THR A O 1
ATOM 1619 N N . PHE A 1 209 ? -3.742 -4.598 7.044 1.00 96.06 209 PHE A N 1
ATOM 1620 C CA . PHE A 1 209 ? -5.096 -5.099 6.844 1.00 96.06 209 PHE A CA 1
ATOM 1621 C C . PHE A 1 209 ? -5.540 -6.001 8.004 1.00 96.06 209 PHE A C 1
ATOM 1623 O O . PHE A 1 209 ? -6.647 -5.853 8.522 1.00 96.06 209 PHE A O 1
ATOM 1630 N N . PHE A 1 210 ? -4.657 -6.877 8.487 1.00 96.31 210 PHE A N 1
ATOM 1631 C CA . PHE A 1 210 ? -4.935 -7.720 9.643 1.00 96.31 210 PHE A CA 1
ATOM 1632 C C . PHE A 1 210 ? -5.170 -6.898 10.919 1.00 96.31 210 PHE A C 1
ATOM 1634 O O . PHE A 1 210 ? -6.129 -7.177 11.642 1.00 96.31 210 PHE A O 1
ATOM 1641 N N . SER A 1 211 ? -4.398 -5.830 11.164 1.00 96.12 211 SER A N 1
ATOM 1642 C CA . SER A 1 211 ? -4.668 -4.891 12.266 1.00 96.12 211 SER A CA 1
ATOM 1643 C C . SER A 1 211 ? -6.079 -4.300 12.199 1.00 96.12 211 SER A C 1
ATOM 1645 O O . SER A 1 211 ? -6.751 -4.211 13.228 1.00 96.12 211 SER A O 1
ATOM 1647 N N . PHE A 1 212 ? -6.571 -3.950 11.004 1.00 93.62 212 PHE A N 1
ATOM 1648 C CA . PHE A 1 212 ? -7.946 -3.470 10.821 1.00 93.62 212 PHE A CA 1
ATOM 1649 C C . PHE A 1 212 ? -8.996 -4.512 11.175 1.00 93.62 212 PHE A C 1
ATOM 1651 O O . PHE A 1 212 ? -9.987 -4.181 11.829 1.00 93.62 212 PHE A O 1
ATOM 1658 N N . LEU A 1 213 ? -8.784 -5.768 10.784 1.00 94.19 213 LEU A N 1
ATOM 1659 C CA . LEU A 1 213 ? -9.690 -6.850 11.158 1.00 94.19 213 LEU A CA 1
ATOM 1660 C C . LEU A 1 213 ? -9.745 -7.005 12.680 1.00 94.19 213 LEU A C 1
ATOM 1662 O O . LEU A 1 213 ? -10.833 -7.059 13.248 1.00 94.19 213 LEU A O 1
ATOM 1666 N N . LEU A 1 214 ? -8.594 -7.010 13.362 1.00 94.12 214 LEU A N 1
ATOM 1667 C CA . LEU A 1 214 ? -8.551 -7.083 14.828 1.00 94.12 214 LEU A CA 1
ATOM 1668 C C . LEU A 1 214 ? -9.273 -5.900 15.480 1.00 94.12 214 LEU A C 1
ATOM 1670 O O . LEU A 1 214 ? -10.052 -6.093 16.414 1.00 94.12 214 LEU A O 1
ATOM 1674 N N . TYR A 1 215 ? -9.065 -4.695 14.952 1.00 93.38 215 TYR A N 1
ATOM 1675 C CA . TYR A 1 215 ? -9.715 -3.483 15.433 1.00 93.38 215 TYR A CA 1
ATOM 1676 C C . TYR A 1 215 ? -11.245 -3.572 15.327 1.00 93.38 215 TYR A C 1
ATOM 1678 O O . TYR A 1 215 ? -11.952 -3.400 16.320 1.00 93.38 215 TYR A O 1
ATOM 1686 N N . ARG A 1 216 ? -11.771 -3.925 14.145 1.00 91.06 216 ARG A N 1
ATOM 1687 C CA . ARG A 1 216 ? -13.222 -4.057 13.894 1.00 91.06 216 ARG A CA 1
ATOM 1688 C C . ARG A 1 216 ? -13.881 -5.130 14.756 1.00 91.06 216 ARG A C 1
ATOM 1690 O O . ARG A 1 216 ? -15.059 -5.024 15.093 1.00 91.06 216 ARG A O 1
ATOM 1697 N N . ARG A 1 217 ? -13.122 -6.166 15.106 1.00 91.69 217 ARG A N 1
ATOM 1698 C CA . ARG A 1 217 ? -13.579 -7.272 15.950 1.00 91.69 217 ARG A CA 1
ATOM 1699 C C . ARG A 1 217 ? -13.512 -6.956 17.434 1.00 91.69 217 ARG A C 1
ATOM 1701 O O . ARG A 1 217 ? -14.096 -7.710 18.205 1.00 91.69 217 ARG A O 1
ATOM 1708 N N . GLY A 1 218 ? -12.829 -5.883 17.842 1.00 90.75 218 GLY A N 1
ATOM 1709 C CA . GLY A 1 218 ? -12.468 -5.599 19.232 1.00 90.75 218 GLY A CA 1
ATOM 1710 C C . GLY A 1 218 ? -13.601 -5.853 20.228 1.00 90.75 218 GLY A C 1
ATOM 1711 O O . GLY A 1 218 ? -13.433 -6.682 21.119 1.00 90.75 218 GLY A O 1
ATOM 1712 N N . ASN A 1 219 ? -14.785 -5.279 19.997 1.00 91.00 219 ASN A N 1
ATOM 1713 C CA . ASN A 1 219 ? -15.948 -5.410 20.886 1.00 91.00 219 ASN A CA 1
ATOM 1714 C C . ASN A 1 219 ? -16.942 -6.526 20.527 1.00 91.00 219 ASN A C 1
ATOM 1716 O O . ASN A 1 219 ? -18.051 -6.552 21.061 1.00 91.00 219 ASN A O 1
ATOM 1720 N N . LYS A 1 220 ? -16.597 -7.442 19.617 1.00 90.94 220 LYS A N 1
ATOM 1721 C CA . LYS A 1 220 ? -17.513 -8.487 19.130 1.00 90.94 220 LYS A CA 1
ATOM 1722 C C . LYS A 1 220 ? -17.319 -9.816 19.868 1.00 90.94 220 LYS A C 1
ATOM 1724 O O . LYS A 1 220 ? -16.261 -10.432 19.773 1.00 90.94 220 LYS A O 1
ATOM 1729 N N . GLY A 1 221 ? -18.329 -10.263 20.599 1.00 86.94 221 GLY A N 1
ATOM 1730 C CA . GLY A 1 221 ? -18.364 -11.512 21.362 1.00 86.94 221 GLY A CA 1
ATOM 1731 C C . GLY A 1 221 ? -18.871 -12.696 20.539 1.00 86.94 221 GLY A C 1
ATOM 1732 O O . GLY A 1 221 ? -18.351 -12.977 19.457 1.00 86.94 221 GLY A O 1
ATOM 1733 N N . ASP A 1 222 ? -19.876 -13.398 21.069 1.00 86.62 222 ASP A N 1
ATOM 1734 C CA . ASP A 1 222 ? -20.468 -14.587 20.448 1.00 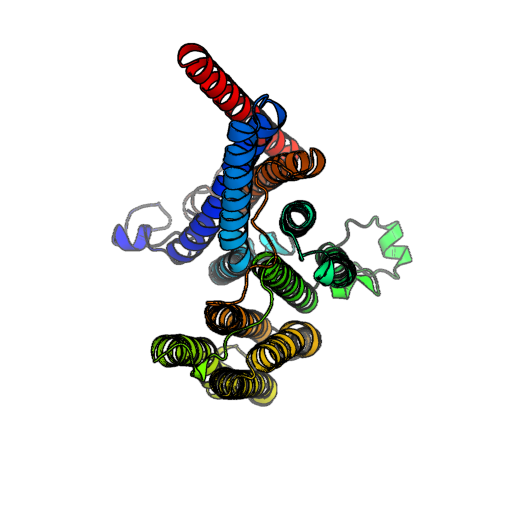86.62 222 ASP A CA 1
ATOM 1735 C C . ASP A 1 222 ? -20.980 -14.292 19.037 1.00 86.62 222 ASP A C 1
ATOM 1737 O O . ASP A 1 222 ? -21.708 -13.324 18.813 1.00 86.62 222 ASP A O 1
ATOM 1741 N N . ARG A 1 223 ? -20.604 -15.150 18.087 1.00 90.31 223 ARG A N 1
ATOM 1742 C CA . ARG A 1 223 ? -20.915 -14.994 16.662 1.00 90.31 223 ARG A CA 1
ATOM 1743 C C . ARG A 1 223 ? -22.219 -15.697 16.307 1.00 90.31 223 ARG A C 1
ATOM 1745 O O . ARG A 1 223 ? -22.492 -16.791 16.794 1.00 90.31 223 ARG A O 1
ATOM 1752 N N . VAL A 1 224 ? -22.962 -15.111 15.374 1.00 88.75 224 VAL A N 1
ATOM 1753 C CA . VAL A 1 224 ? -24.087 -15.779 14.712 1.00 88.75 224 VAL A CA 1
ATOM 1754 C C . VAL A 1 224 ? -23.559 -16.494 13.472 1.00 88.75 224 VAL A C 1
ATOM 1756 O O . VAL A 1 224 ? -22.845 -15.895 12.669 1.00 88.75 224 VAL A O 1
ATOM 1759 N N . ALA A 1 225 ? -23.910 -17.771 13.313 1.00 92.00 225 ALA A N 1
ATOM 1760 C CA . ALA A 1 225 ? -23.563 -18.563 12.133 1.00 92.00 225 ALA A CA 1
ATOM 1761 C C . ALA A 1 225 ? -23.994 -17.845 10.840 1.00 92.00 225 ALA A C 1
ATOM 1763 O O . ALA A 1 225 ? -25.101 -17.313 10.770 1.00 92.00 225 ALA A O 1
ATOM 1764 N N . ILE A 1 226 ? -23.132 -17.837 9.823 1.00 91.00 226 ILE A N 1
ATOM 1765 C CA . ILE A 1 226 ? -23.372 -17.180 8.528 1.00 91.00 226 ILE A CA 1
ATOM 1766 C C . ILE A 1 226 ? -24.616 -17.773 7.853 1.00 91.00 226 ILE A C 1
ATOM 1768 O O . ILE A 1 226 ? -25.431 -17.034 7.302 1.00 91.00 226 ILE A O 1
ATOM 1772 N N . SER A 1 227 ? -24.817 -19.085 7.972 1.00 91.62 227 SER A N 1
ATOM 1773 C CA . SER A 1 227 ? -25.997 -19.805 7.481 1.00 91.62 227 SER A CA 1
ATOM 1774 C C . SER A 1 227 ? -27.321 -19.292 8.061 1.00 91.62 227 SER A C 1
ATOM 1776 O O . SER A 1 227 ? -28.354 -19.388 7.399 1.00 91.62 227 SER A O 1
ATOM 1778 N N . LYS A 1 228 ? -27.296 -18.699 9.263 1.00 92.25 228 LYS A N 1
ATOM 1779 C CA . LYS A 1 228 ? -28.471 -18.153 9.961 1.00 92.25 228 LYS A CA 1
ATOM 1780 C C . LYS A 1 228 ? -28.739 -16.673 9.660 1.00 92.25 228 LYS A C 1
ATOM 1782 O O . LYS A 1 228 ? -29.700 -16.118 10.178 1.00 92.25 228 LYS A O 1
ATOM 1787 N N . GLN A 1 229 ? -27.921 -16.018 8.834 1.00 91.19 229 GLN A N 1
ATOM 1788 C CA . GLN A 1 229 ? -28.026 -14.578 8.543 1.00 91.19 229 GLN A CA 1
ATOM 1789 C C . GLN A 1 229 ? -28.783 -14.262 7.233 1.00 91.19 229 GLN A C 1
ATOM 1791 O O . GLN A 1 229 ? -28.656 -13.162 6.685 1.00 91.19 229 GLN A O 1
ATOM 1796 N N . GLY A 1 230 ? -29.567 -15.215 6.719 1.00 91.38 230 GLY A N 1
ATOM 1797 C CA . GLY A 1 230 ? -30.349 -15.077 5.486 1.00 91.38 230 GLY A CA 1
ATOM 1798 C C . GLY A 1 230 ? -29.530 -15.271 4.204 1.00 91.38 230 GLY A C 1
ATOM 1799 O O . GLY A 1 230 ? -28.468 -15.891 4.205 1.00 91.38 230 GLY A O 1
ATOM 1800 N N . THR A 1 231 ? -30.036 -14.754 3.081 1.00 94.00 231 THR A N 1
ATOM 1801 C CA . THR A 1 231 ? -29.443 -14.967 1.742 1.00 94.00 231 THR A CA 1
ATOM 1802 C C . THR A 1 231 ? -28.310 -13.990 1.419 1.00 94.00 231 THR A C 1
ATOM 1804 O O . THR A 1 231 ? -27.428 -14.304 0.622 1.00 94.00 231 THR A O 1
ATOM 1807 N N . LEU A 1 232 ? -28.284 -12.820 2.064 1.00 94.38 232 LEU A N 1
ATOM 1808 C CA . LEU A 1 232 ? -27.310 -11.765 1.770 1.00 94.38 232 LEU A CA 1
ATOM 1809 C C . LEU A 1 232 ? -25.836 -12.212 1.903 1.00 94.38 232 LEU A C 1
ATOM 1811 O O . LEU A 1 232 ? -25.070 -11.918 0.986 1.00 94.38 232 LEU A O 1
ATOM 1815 N N . PRO A 1 233 ? -25.411 -12.948 2.955 1.00 93.56 233 PRO A N 1
ATOM 1816 C CA . PRO A 1 233 ? -24.038 -13.444 3.036 1.00 93.56 233 PRO A CA 1
ATOM 1817 C C . PRO A 1 233 ? -23.674 -14.378 1.881 1.00 93.56 233 PRO A C 1
ATOM 1819 O O . PRO A 1 233 ? -22.560 -14.297 1.373 1.00 93.56 233 PRO A O 1
ATOM 1822 N N . LYS A 1 234 ? -24.611 -15.233 1.437 1.00 94.31 234 LYS A N 1
ATOM 1823 C CA . LYS A 1 234 ? -24.391 -16.132 0.294 1.00 94.31 234 LYS A CA 1
ATOM 1824 C C . LYS A 1 234 ? -24.093 -15.323 -0.964 1.00 94.31 234 LYS A C 1
ATOM 1826 O O . LYS A 1 234 ? -23.097 -15.582 -1.619 1.00 94.31 234 LYS A O 1
ATOM 1831 N N . ILE A 1 235 ? -24.898 -14.297 -1.242 1.00 96.44 235 ILE A N 1
ATOM 1832 C CA . ILE A 1 235 ? -24.718 -13.430 -2.413 1.00 96.44 235 ILE A CA 1
ATOM 1833 C C . ILE A 1 235 ? -23.382 -12.686 -2.335 1.00 96.44 235 ILE A C 1
ATOM 1835 O O . ILE A 1 235 ? -22.569 -12.782 -3.248 1.00 96.44 235 ILE A O 1
ATOM 1839 N N . VAL A 1 236 ? -23.128 -11.965 -1.241 1.00 97.31 236 VAL A N 1
ATOM 1840 C CA . VAL A 1 236 ? -21.962 -11.075 -1.155 1.00 97.31 236 VAL A CA 1
ATOM 1841 C C . VAL A 1 236 ? -20.649 -11.857 -1.104 1.00 97.31 236 VAL A C 1
ATOM 1843 O O . VAL A 1 236 ? -19.705 -11.480 -1.792 1.00 97.31 236 VAL A O 1
ATOM 1846 N N . ILE A 1 237 ? -20.575 -12.957 -0.345 1.00 97.50 237 ILE A N 1
ATOM 1847 C CA . ILE A 1 237 ? -19.359 -13.785 -0.282 1.00 97.50 237 ILE A CA 1
ATOM 1848 C C . ILE A 1 237 ? -19.116 -14.476 -1.629 1.00 97.50 237 ILE A C 1
ATOM 1850 O O . ILE A 1 237 ? -17.972 -14.526 -2.074 1.00 97.50 237 ILE A O 1
ATOM 1854 N N . SER A 1 238 ? -20.160 -14.961 -2.310 1.00 97.31 238 SER A N 1
ATOM 1855 C CA . SER A 1 238 ? -20.011 -15.562 -3.641 1.00 97.31 238 SER A CA 1
ATOM 1856 C C . SER A 1 238 ? -19.604 -14.544 -4.705 1.00 97.31 238 SER A C 1
ATOM 1858 O O . SER A 1 238 ? -18.723 -14.851 -5.502 1.00 97.31 238 SER A O 1
ATOM 1860 N N . ILE A 1 239 ? -20.171 -13.331 -4.705 1.00 98.12 239 ILE A N 1
ATOM 1861 C CA . ILE A 1 239 ? -19.758 -12.256 -5.623 1.00 98.12 239 ILE A CA 1
ATOM 1862 C C . ILE A 1 239 ? -18.311 -11.851 -5.346 1.00 98.12 239 ILE A C 1
ATOM 1864 O O . ILE A 1 239 ? -17.522 -11.768 -6.280 1.00 98.12 239 ILE A O 1
ATOM 1868 N N . ALA A 1 240 ? -17.935 -11.643 -4.082 1.00 98.00 240 ALA A N 1
ATOM 1869 C CA . ALA A 1 240 ? -16.556 -11.320 -3.729 1.00 98.00 240 ALA A CA 1
ATOM 1870 C C . ALA A 1 240 ? -15.592 -12.439 -4.145 1.00 98.00 240 ALA A C 1
ATOM 1872 O O . ALA A 1 240 ? -14.537 -12.157 -4.699 1.00 98.00 240 ALA A O 1
ATOM 1873 N N . GLY A 1 241 ? -15.984 -13.702 -3.949 1.00 97.88 241 GLY A N 1
ATOM 1874 C CA . GLY A 1 241 ? -15.242 -14.864 -4.427 1.00 97.88 241 GLY A CA 1
ATOM 1875 C C . GLY A 1 241 ? -15.085 -14.881 -5.946 1.00 97.88 241 GLY A C 1
ATOM 1876 O O . GLY A 1 241 ? -13.984 -15.095 -6.439 1.00 97.88 241 GLY A O 1
ATOM 1877 N N . LEU A 1 242 ? -16.152 -14.594 -6.694 1.00 98.19 242 LEU A N 1
ATOM 1878 C CA . LEU A 1 242 ? -16.102 -14.491 -8.151 1.00 98.19 242 LEU A CA 1
ATOM 1879 C C . LEU A 1 242 ? -15.189 -13.347 -8.605 1.00 98.19 242 LEU A C 1
ATOM 1881 O O . LEU A 1 242 ? -14.367 -13.546 -9.489 1.00 98.19 242 LEU A O 1
ATOM 1885 N N . VAL A 1 243 ? -15.286 -12.170 -7.985 1.00 98.12 243 VAL A N 1
ATOM 1886 C CA . VAL A 1 243 ? -14.409 -11.027 -8.281 1.00 98.12 243 VAL A CA 1
ATOM 1887 C C . VAL A 1 243 ? -12.947 -11.388 -8.017 1.00 98.12 243 VAL A C 1
ATOM 1889 O O . VAL A 1 243 ? -12.103 -11.166 -8.879 1.00 98.12 243 VAL A O 1
ATOM 1892 N N . SER A 1 244 ? -12.651 -12.012 -6.877 1.00 97.69 244 SER A N 1
ATOM 1893 C CA . SER A 1 244 ? -11.328 -12.547 -6.538 1.00 97.69 244 SER A CA 1
ATOM 1894 C C . SER A 1 244 ? -10.798 -13.526 -7.592 1.00 97.69 244 SER A C 1
ATOM 1896 O O . SER A 1 244 ? -9.659 -13.399 -8.048 1.00 97.69 244 SER A O 1
ATOM 1898 N N . LEU A 1 245 ? -11.644 -14.458 -8.044 1.00 97.88 245 LEU A N 1
ATOM 1899 C CA . LEU A 1 245 ? -11.312 -15.408 -9.106 1.00 97.88 245 LEU A CA 1
ATOM 1900 C C . LEU A 1 245 ? -11.068 -14.731 -10.448 1.00 97.88 245 LEU A C 1
ATOM 1902 O O . LEU A 1 245 ? -10.147 -15.121 -11.152 1.00 97.88 245 LEU A O 1
ATOM 1906 N N . LEU A 1 246 ? -11.858 -13.722 -10.808 1.00 97.69 246 LEU A N 1
ATOM 1907 C CA . LEU A 1 246 ? -11.660 -12.990 -12.052 1.00 97.69 246 LEU A CA 1
ATOM 1908 C C . LEU A 1 246 ? -10.348 -12.209 -12.005 1.00 97.69 246 LEU A C 1
ATOM 1910 O O . LEU A 1 246 ? -9.544 -12.361 -12.916 1.00 97.69 246 LEU A O 1
ATOM 1914 N N . ILE A 1 247 ? -10.085 -11.460 -10.927 1.00 95.19 247 ILE A N 1
ATOM 1915 C CA . ILE A 1 247 ? -8.861 -10.661 -10.740 1.00 95.19 247 ILE A CA 1
ATOM 1916 C C . ILE A 1 247 ? -7.602 -11.515 -10.931 1.00 95.19 247 ILE A C 1
ATOM 1918 O O . ILE A 1 247 ? -6.702 -11.120 -11.674 1.00 95.19 247 ILE A O 1
ATOM 1922 N N . VAL A 1 248 ? -7.540 -12.677 -10.277 1.00 97.75 248 VAL A N 1
ATOM 1923 C CA . VAL A 1 248 ? -6.359 -13.553 -10.294 1.00 97.75 248 VAL A CA 1
ATOM 1924 C C . VAL A 1 248 ? -6.356 -14.479 -11.511 1.00 97.75 248 VAL A C 1
ATOM 1926 O O . VAL A 1 248 ? -5.338 -14.615 -12.189 1.00 97.75 248 VAL A O 1
ATOM 1929 N N . GLY A 1 249 ? -7.495 -15.095 -11.815 1.00 97.31 249 GLY A N 1
ATOM 1930 C CA . GLY A 1 249 ? -7.646 -16.111 -12.851 1.00 97.31 249 GLY A CA 1
ATOM 1931 C C . GLY A 1 249 ? -7.410 -15.577 -14.259 1.00 97.31 249 GLY A C 1
ATOM 1932 O O . GLY A 1 249 ? -6.740 -16.248 -15.040 1.00 97.31 249 GLY A O 1
ATOM 1933 N N . GLN A 1 250 ? -7.856 -14.353 -14.577 1.00 97.44 250 GLN A N 1
ATOM 1934 C CA . GLN A 1 250 ? -7.562 -13.761 -15.892 1.00 97.44 250 GLN A CA 1
ATOM 1935 C C . GLN A 1 250 ? -6.054 -13.604 -16.122 1.00 97.44 250 GLN A C 1
ATOM 1937 O O . GLN A 1 250 ? -5.555 -13.889 -17.211 1.00 97.44 250 GLN A O 1
ATOM 1942 N N . TYR A 1 251 ? -5.303 -13.246 -15.076 1.00 96.81 251 TYR A N 1
ATOM 1943 C CA . TYR A 1 251 ? -3.853 -13.127 -15.171 1.00 96.81 251 TYR A CA 1
ATOM 1944 C C . TYR A 1 251 ? -3.156 -14.492 -15.168 1.00 96.81 251 TYR A C 1
ATOM 1946 O O . TYR A 1 251 ? -2.166 -14.669 -15.869 1.00 96.81 251 TYR A O 1
ATOM 1954 N N . ALA A 1 252 ? -3.700 -15.484 -14.457 1.00 97.69 252 ALA A N 1
ATOM 1955 C CA . ALA A 1 252 ? -3.226 -16.865 -14.535 1.00 97.69 252 ALA A CA 1
ATOM 1956 C C . ALA A 1 252 ? -3.303 -17.404 -15.973 1.00 97.69 252 ALA A C 1
ATOM 1958 O O . ALA A 1 252 ? -2.317 -17.933 -16.484 1.00 97.69 252 ALA A O 1
ATOM 1959 N N . VAL A 1 253 ? -4.443 -17.209 -16.646 1.00 97.50 253 VAL A N 1
ATOM 1960 C CA . VAL A 1 253 ? -4.637 -17.601 -18.051 1.00 97.50 253 VAL A CA 1
ATOM 1961 C C . VAL A 1 253 ? -3.675 -16.844 -18.964 1.00 97.50 253 VAL A C 1
ATOM 1963 O O . VAL A 1 253 ? -3.010 -17.469 -19.789 1.00 97.50 253 VAL A O 1
ATOM 1966 N N . TYR A 1 254 ? -3.540 -15.527 -18.776 1.00 95.94 254 TYR A N 1
ATOM 1967 C CA . TYR A 1 254 ? -2.576 -14.716 -19.522 1.00 95.94 254 TYR A CA 1
ATOM 1968 C C . TYR A 1 254 ? -1.147 -15.262 -19.395 1.00 95.94 254 TYR A C 1
ATOM 1970 O O . TYR A 1 254 ? -0.486 -15.467 -20.407 1.00 95.94 254 TYR A O 1
ATOM 1978 N N . LEU A 1 255 ? -0.678 -15.562 -18.179 1.00 95.75 255 LEU A N 1
ATOM 1979 C CA . LEU A 1 255 ? 0.680 -16.068 -17.955 1.00 95.75 255 LEU A CA 1
ATOM 1980 C C . LEU A 1 255 ? 0.907 -17.476 -18.510 1.00 95.75 255 LEU A C 1
ATOM 1982 O O . LEU A 1 255 ? 2.007 -17.778 -18.965 1.00 95.75 255 LEU A O 1
ATOM 1986 N N . LEU A 1 256 ? -0.112 -18.337 -18.480 1.00 95.94 256 LEU A N 1
ATOM 1987 C CA . LEU A 1 256 ? -0.023 -19.687 -19.041 1.00 95.94 256 LEU A CA 1
ATOM 1988 C C . LEU A 1 256 ? -0.000 -19.685 -20.574 1.00 95.94 256 LEU A C 1
ATOM 1990 O O . LEU A 1 256 ? 0.595 -20.587 -21.164 1.00 95.94 256 LEU A O 1
ATOM 1994 N N . GLY A 1 257 ? -0.628 -18.684 -21.199 1.00 93.94 257 GLY A N 1
ATOM 1995 C CA . GLY A 1 257 ? -0.652 -18.493 -22.650 1.00 93.94 257 GLY A CA 1
ATOM 1996 C C . GLY A 1 257 ? 0.433 -17.563 -23.203 1.00 93.94 257 GLY A C 1
ATOM 1997 O O . GLY A 1 257 ? 0.542 -17.435 -24.420 1.00 93.94 257 GLY A O 1
ATOM 1998 N N . LEU A 1 258 ? 1.220 -16.900 -22.351 1.00 93.12 258 LEU A N 1
ATOM 1999 C CA . LEU A 1 258 ? 2.226 -15.930 -22.783 1.00 93.12 258 LEU A CA 1
ATOM 2000 C C . LEU A 1 258 ? 3.441 -16.638 -23.402 1.00 93.12 258 LEU A C 1
ATOM 2002 O O . LEU A 1 258 ? 4.145 -17.390 -22.726 1.00 93.12 258 LEU A O 1
ATOM 2006 N N . ASP A 1 259 ? 3.708 -16.360 -24.679 1.00 93.38 259 ASP A N 1
ATOM 2007 C CA . ASP A 1 259 ? 4.926 -16.808 -25.359 1.00 93.38 259 ASP A CA 1
ATOM 2008 C C . ASP A 1 259 ? 6.140 -16.025 -24.813 1.00 93.38 259 ASP A C 1
ATOM 2010 O O . ASP A 1 259 ? 6.124 -14.789 -24.860 1.00 93.38 259 ASP A O 1
ATOM 2014 N N . PRO A 1 260 ? 7.205 -16.695 -24.322 1.00 92.94 260 PRO A N 1
ATOM 2015 C CA . PRO A 1 260 ? 8.442 -16.035 -23.900 1.00 92.94 260 PRO A CA 1
ATOM 2016 C C . PRO A 1 260 ? 9.028 -15.065 -24.932 1.00 92.94 260 PRO A C 1
ATOM 2018 O O . PRO A 1 260 ? 9.623 -14.059 -24.543 1.00 92.94 260 PRO A O 1
ATOM 2021 N N . LYS A 1 261 ? 8.809 -15.307 -26.231 1.00 92.38 261 LYS A N 1
ATOM 2022 C CA . LYS A 1 261 ? 9.264 -14.411 -27.304 1.00 92.38 261 LYS A CA 1
ATOM 2023 C C . LYS A 1 261 ? 8.676 -13.006 -27.205 1.00 92.38 261 LYS A C 1
ATOM 2025 O O . LYS A 1 261 ? 9.324 -12.061 -27.629 1.00 92.38 261 LYS A O 1
ATOM 2030 N N . ALA A 1 262 ? 7.491 -12.846 -26.611 1.00 89.56 262 ALA A N 1
ATOM 2031 C CA . ALA A 1 262 ? 6.884 -11.532 -26.393 1.00 89.56 262 ALA A CA 1
ATOM 2032 C C . ALA A 1 262 ? 7.684 -10.649 -25.416 1.00 89.56 262 ALA A C 1
ATOM 2034 O O . ALA A 1 262 ? 7.440 -9.449 -25.336 1.00 89.56 262 ALA A O 1
ATOM 2035 N N . LEU A 1 263 ? 8.608 -11.244 -24.653 1.00 87.19 263 LEU A N 1
ATOM 2036 C CA . LEU A 1 263 ? 9.509 -10.558 -23.728 1.00 87.19 263 LEU A CA 1
ATOM 2037 C C . LEU A 1 263 ? 10.985 -10.730 -24.122 1.00 87.19 263 LEU A C 1
ATOM 2039 O O . LEU A 1 263 ? 11.852 -10.642 -23.253 1.00 87.19 263 LEU A O 1
ATOM 2043 N N . ASP A 1 264 ? 11.259 -11.027 -25.396 1.00 89.75 264 ASP A N 1
ATOM 2044 C CA . ASP A 1 264 ? 12.605 -11.276 -25.927 1.00 89.75 264 ASP A CA 1
ATOM 2045 C C . ASP A 1 264 ? 13.353 -12.406 -25.191 1.00 89.75 264 ASP A C 1
ATOM 2047 O O . ASP A 1 264 ? 14.576 -12.383 -25.035 1.00 89.75 264 ASP A O 1
ATOM 2051 N N . LEU A 1 265 ? 12.616 -13.418 -24.714 1.00 91.62 265 LEU A N 1
ATOM 2052 C CA . LEU A 1 265 ? 13.173 -14.575 -24.017 1.00 91.62 265 LEU A CA 1
ATOM 2053 C C . LEU A 1 265 ? 13.101 -15.844 -24.879 1.00 91.62 265 LEU A C 1
ATOM 2055 O O . LEU A 1 265 ? 12.122 -16.053 -25.603 1.00 91.62 265 LEU A O 1
ATOM 2059 N N . PRO A 1 266 ? 14.107 -16.733 -24.786 1.00 92.19 266 PRO A N 1
ATOM 2060 C CA . PRO A 1 266 ? 14.072 -17.991 -25.514 1.00 92.19 266 PRO A CA 1
ATOM 2061 C C . PRO A 1 266 ? 12.956 -18.930 -24.999 1.00 92.19 266 PRO A C 1
ATOM 2063 O O . PRO A 1 266 ? 12.528 -18.825 -23.842 1.00 92.19 266 PRO A O 1
ATOM 2066 N N . PRO A 1 267 ? 12.446 -19.852 -25.844 1.00 91.50 267 PRO A N 1
ATOM 2067 C CA . PRO A 1 267 ? 11.263 -20.663 -25.521 1.00 91.50 267 PRO A CA 1
ATOM 2068 C C . PRO A 1 267 ? 11.411 -21.568 -24.287 1.00 91.50 267 PRO A C 1
ATOM 2070 O O . PRO A 1 267 ? 10.422 -21.886 -23.626 1.00 91.50 267 PRO A O 1
ATOM 2073 N N . ASP A 1 268 ? 12.639 -21.957 -23.938 1.00 92.25 268 ASP A N 1
ATOM 2074 C CA . ASP A 1 268 ? 12.974 -22.742 -22.740 1.00 92.25 268 ASP A CA 1
ATOM 2075 C C . ASP A 1 268 ? 12.621 -22.010 -21.431 1.00 92.25 268 ASP A C 1
ATOM 2077 O O . ASP A 1 268 ? 12.420 -22.636 -20.387 1.00 92.25 268 ASP A O 1
ATOM 2081 N N . ARG A 1 269 ? 12.465 -20.681 -21.479 1.00 92.88 269 ARG A N 1
ATOM 2082 C CA . ARG A 1 269 ? 12.070 -19.852 -20.332 1.00 92.88 269 ARG A CA 1
ATOM 2083 C C . ARG A 1 269 ? 10.576 -19.904 -20.018 1.00 92.88 269 ARG A C 1
ATOM 2085 O O . ARG A 1 269 ? 10.177 -19.404 -18.968 1.00 92.88 269 ARG A O 1
ATOM 2092 N N . ALA A 1 270 ? 9.755 -20.581 -20.824 1.00 93.31 270 ALA A N 1
ATOM 2093 C CA . ALA A 1 270 ? 8.319 -20.745 -20.565 1.00 93.31 270 ALA A CA 1
ATOM 2094 C C . ALA A 1 270 ? 8.007 -21.350 -19.183 1.00 93.31 270 ALA A C 1
ATOM 2096 O O . ALA A 1 270 ? 6.955 -21.075 -18.601 1.00 93.31 270 ALA A O 1
ATOM 2097 N N . VAL A 1 271 ? 8.924 -22.144 -18.616 1.00 95.56 271 VAL A N 1
ATOM 2098 C CA . VAL A 1 271 ? 8.759 -22.731 -17.277 1.00 95.56 271 VAL A CA 1
ATOM 2099 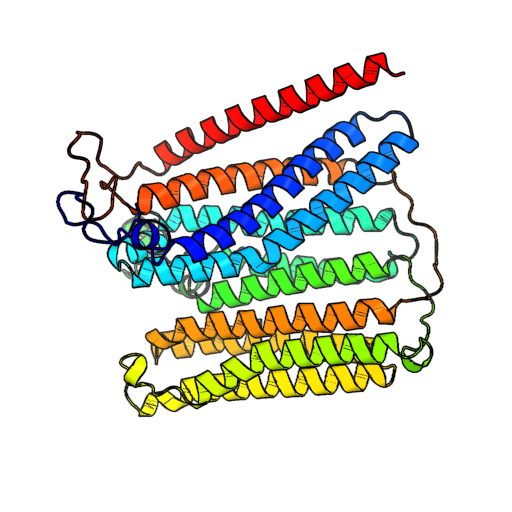C C . VAL A 1 271 ? 8.556 -21.670 -16.188 1.00 95.56 271 VAL A C 1
ATOM 2101 O O . VAL A 1 271 ? 7.749 -21.886 -15.282 1.00 95.56 271 VAL A O 1
ATOM 2104 N N . TYR A 1 272 ? 9.204 -20.502 -16.295 1.00 95.69 272 TYR A N 1
ATOM 2105 C CA . TYR A 1 272 ? 9.075 -19.431 -15.297 1.00 95.69 272 TYR A CA 1
ATOM 2106 C C . TYR A 1 272 ? 7.672 -18.823 -15.281 1.00 95.69 272 TYR A C 1
ATOM 2108 O O . TYR A 1 272 ? 7.118 -18.524 -14.226 1.00 95.69 272 TYR A O 1
ATOM 2116 N N . PHE A 1 273 ? 7.071 -18.722 -16.461 1.00 96.06 273 PHE A N 1
ATOM 2117 C CA . PHE A 1 273 ? 5.759 -18.140 -16.693 1.00 96.06 273 PHE A CA 1
ATOM 2118 C C . PHE A 1 273 ? 4.687 -19.097 -16.180 1.00 96.06 273 PHE A C 1
ATOM 2120 O O . PHE A 1 273 ? 3.830 -18.720 -15.380 1.00 96.06 273 PHE A O 1
ATOM 2127 N N . ARG A 1 274 ? 4.812 -20.378 -16.557 1.00 96.25 274 ARG A N 1
ATOM 2128 C CA . ARG A 1 274 ? 3.909 -21.447 -16.122 1.00 96.25 274 ARG A CA 1
ATOM 2129 C C . ARG A 1 274 ? 3.935 -21.653 -14.614 1.00 96.25 274 ARG A C 1
ATOM 2131 O O . ARG A 1 274 ? 2.876 -21.827 -14.026 1.00 96.25 274 ARG A O 1
ATOM 2138 N N . THR A 1 275 ? 5.107 -21.583 -13.980 1.00 97.38 275 THR A N 1
ATOM 2139 C CA . THR A 1 275 ? 5.235 -21.712 -12.516 1.00 97.38 275 THR A CA 1
ATOM 2140 C C . THR A 1 275 ? 4.379 -20.672 -11.795 1.00 97.38 275 THR A C 1
ATOM 2142 O O . THR A 1 275 ? 3.621 -21.008 -10.887 1.00 97.38 275 THR A O 1
ATOM 2145 N N . VAL A 1 276 ? 4.442 -19.414 -12.236 1.00 97.56 276 VAL A N 1
ATOM 2146 C CA . VAL A 1 276 ? 3.628 -18.335 -11.663 1.00 97.56 276 VAL A CA 1
ATOM 2147 C C . VAL A 1 276 ? 2.157 -18.511 -12.030 1.00 97.56 276 VAL A C 1
ATOM 2149 O O . VAL A 1 276 ? 1.301 -18.375 -11.165 1.00 97.56 276 VAL A O 1
ATOM 2152 N N . GLY A 1 277 ? 1.848 -18.890 -13.273 1.00 97.56 277 GLY A N 1
ATOM 2153 C CA . GLY A 1 277 ? 0.481 -19.196 -13.698 1.00 97.56 277 GLY A CA 1
ATOM 2154 C C . GLY A 1 277 ? -0.191 -20.268 -12.830 1.00 97.56 277 GLY A C 1
ATOM 2155 O O . GLY A 1 277 ? -1.309 -20.069 -12.358 1.00 97.56 277 GLY A O 1
ATOM 2156 N N . PHE A 1 278 ? 0.507 -21.368 -12.530 1.00 98.31 278 PHE A N 1
ATOM 2157 C CA . PHE A 1 278 ? 0.004 -22.417 -11.638 1.00 98.31 278 PHE A CA 1
ATOM 2158 C C . PHE A 1 278 ? -0.126 -21.957 -10.185 1.00 98.31 278 PHE A C 1
ATOM 2160 O O . PHE A 1 278 ? -1.084 -22.345 -9.518 1.00 98.31 278 PHE A O 1
ATOM 2167 N N . LEU A 1 279 ? 0.773 -21.095 -9.702 1.00 98.38 279 LEU A N 1
ATOM 2168 C CA . LEU A 1 279 ? 0.631 -20.476 -8.383 1.00 98.38 279 LEU A CA 1
ATOM 2169 C C . LEU A 1 279 ? -0.655 -19.636 -8.292 1.00 98.38 279 LEU A C 1
ATOM 2171 O O . LEU A 1 279 ? -1.369 -19.704 -7.296 1.00 98.38 279 LEU A O 1
ATOM 2175 N N . LEU A 1 280 ? -0.992 -18.888 -9.346 1.00 98.50 280 LEU A N 1
ATOM 2176 C CA . LEU A 1 280 ? -2.231 -18.106 -9.402 1.00 98.50 280 LEU A CA 1
ATOM 2177 C C . LEU A 1 280 ? -3.482 -18.994 -9.505 1.00 98.50 280 LEU A C 1
ATOM 2179 O O . LEU A 1 280 ? -4.513 -18.670 -8.917 1.00 98.50 280 LEU A O 1
ATOM 2183 N N . ILE A 1 281 ? -3.403 -20.141 -10.188 1.00 98.44 281 ILE A N 1
ATOM 2184 C CA . ILE A 1 281 ? -4.471 -21.156 -10.146 1.00 98.44 281 ILE A CA 1
ATOM 2185 C C . ILE A 1 281 ? -4.631 -21.697 -8.722 1.00 98.44 281 ILE A C 1
ATOM 2187 O O . ILE A 1 281 ? -5.755 -21.821 -8.236 1.00 98.44 281 ILE A O 1
ATOM 2191 N N . PHE A 1 282 ? -3.528 -21.990 -8.032 1.00 98.44 282 PHE A N 1
ATOM 2192 C CA . PHE A 1 282 ? -3.563 -22.440 -6.643 1.00 98.44 282 PHE A CA 1
ATOM 2193 C C . PHE A 1 282 ? -4.214 -21.399 -5.718 1.00 98.44 282 PHE A C 1
ATOM 2195 O O . PHE A 1 282 ? -5.071 -21.755 -4.909 1.00 98.44 282 PHE A O 1
ATOM 2202 N N . GLU A 1 283 ? -3.906 -20.112 -5.897 1.00 98.44 283 GLU A N 1
ATOM 2203 C CA . GLU A 1 283 ? -4.598 -19.019 -5.205 1.00 98.44 283 GLU A CA 1
ATOM 2204 C C . GLU A 1 283 ? -6.114 -19.031 -5.484 1.00 98.44 283 GLU A C 1
ATOM 2206 O O . GLU A 1 283 ? -6.919 -18.895 -4.561 1.00 98.44 283 GLU A O 1
ATOM 2211 N N . CYS A 1 284 ? -6.530 -19.239 -6.739 1.00 98.56 284 CYS A N 1
ATOM 2212 C CA . CYS A 1 284 ? -7.947 -19.335 -7.106 1.00 98.56 284 CYS A CA 1
ATOM 2213 C C . CYS A 1 284 ? -8.643 -20.514 -6.406 1.00 98.56 284 CYS A C 1
ATOM 2215 O O . CYS A 1 284 ? -9.754 -20.374 -5.889 1.00 98.56 284 CYS A O 1
ATOM 2217 N N . ILE A 1 285 ? -7.981 -21.670 -6.330 1.00 98.50 285 ILE A N 1
ATOM 2218 C CA . ILE A 1 285 ? -8.488 -22.841 -5.602 1.00 98.50 285 ILE A CA 1
ATOM 2219 C C . ILE A 1 285 ? -8.638 -22.515 -4.110 1.00 98.50 285 ILE A C 1
ATOM 2221 O O . ILE A 1 285 ? -9.667 -22.837 -3.510 1.00 98.50 285 ILE A O 1
ATOM 2225 N N . ALA A 1 286 ? -7.660 -21.828 -3.514 1.00 98.44 286 ALA A N 1
ATOM 2226 C CA . ALA A 1 286 ? -7.734 -21.384 -2.126 1.00 98.44 286 ALA A CA 1
ATOM 2227 C C . ALA A 1 286 ? -8.892 -20.395 -1.893 1.00 98.44 286 ALA A C 1
ATOM 2229 O O . ALA A 1 286 ? -9.589 -20.505 -0.882 1.00 98.44 286 ALA A O 1
ATOM 2230 N N . ALA A 1 287 ? -9.159 -19.488 -2.840 1.00 98.38 287 ALA A N 1
ATOM 2231 C CA . ALA A 1 287 ? -10.300 -18.575 -2.787 1.00 98.38 287 ALA A CA 1
ATOM 2232 C C . ALA A 1 287 ? -11.639 -19.336 -2.807 1.00 98.38 287 ALA A C 1
ATOM 2234 O O . ALA A 1 287 ? -12.511 -19.076 -1.975 1.00 98.38 287 ALA A O 1
ATOM 2235 N N . ILE A 1 288 ? -11.790 -20.331 -3.691 1.00 98.44 288 ILE A N 1
ATOM 2236 C CA . ILE A 1 288 ? -12.983 -21.198 -3.746 1.00 98.44 288 ILE A CA 1
ATOM 2237 C C . ILE A 1 288 ? -13.156 -21.955 -2.427 1.00 98.44 288 ILE A C 1
ATOM 2239 O O . ILE A 1 288 ? -14.246 -21.961 -1.850 1.00 98.44 288 ILE A O 1
ATOM 2243 N N . ALA A 1 289 ? -12.081 -22.557 -1.914 1.00 98.38 289 ALA A N 1
ATOM 2244 C CA . ALA A 1 289 ? -12.106 -23.262 -0.639 1.00 98.38 289 ALA A CA 1
ATOM 2245 C C . ALA A 1 289 ? -12.522 -22.330 0.510 1.00 98.38 289 ALA A C 1
ATOM 2247 O O . ALA A 1 289 ? -13.357 -22.705 1.335 1.00 98.38 289 ALA A O 1
ATOM 2248 N N . ALA A 1 290 ? -12.012 -21.097 0.539 1.00 98.25 290 ALA A N 1
ATOM 2249 C CA . ALA A 1 290 ? -12.386 -20.096 1.529 1.00 98.25 290 ALA A CA 1
ATOM 2250 C C . ALA A 1 290 ? -13.867 -19.697 1.428 1.00 98.25 290 ALA A C 1
ATOM 2252 O O . ALA A 1 290 ? -14.547 -19.655 2.452 1.00 98.25 290 ALA A O 1
ATOM 2253 N N . VAL A 1 291 ? -14.403 -19.485 0.221 1.00 98.12 291 VAL A N 1
ATOM 2254 C CA . VAL A 1 291 ? -15.842 -19.231 0.011 1.00 98.12 291 VAL A CA 1
ATOM 2255 C C . VAL A 1 291 ? -16.675 -20.389 0.561 1.00 98.12 291 VAL A C 1
ATOM 2257 O O . VAL A 1 291 ? -17.581 -20.170 1.365 1.00 98.12 291 VAL A O 1
ATOM 2260 N N . ILE A 1 292 ? -16.340 -21.630 0.198 1.00 97.81 292 ILE A N 1
ATOM 2261 C CA . ILE A 1 292 ? -17.064 -22.822 0.660 1.00 97.81 292 ILE A CA 1
ATOM 2262 C C . ILE A 1 292 ? -17.010 -22.933 2.188 1.00 97.81 292 ILE A C 1
ATOM 2264 O O . ILE A 1 292 ? -18.036 -23.164 2.829 1.00 97.81 292 ILE A O 1
ATOM 2268 N N . LEU A 1 293 ? -15.832 -22.752 2.790 1.00 97.81 293 LEU A N 1
ATOM 2269 C CA . LEU A 1 293 ? -15.656 -22.794 4.242 1.00 97.81 293 LEU A CA 1
ATOM 2270 C C . LEU A 1 293 ? -16.451 -21.690 4.945 1.00 97.81 293 LEU A C 1
ATOM 2272 O O . LEU A 1 293 ? -17.078 -21.956 5.970 1.00 97.81 293 LEU A O 1
ATOM 2276 N N . ALA A 1 294 ? -16.463 -20.473 4.400 1.00 96.38 294 ALA A N 1
ATOM 2277 C CA . ALA A 1 294 ? -17.213 -19.357 4.961 1.00 96.38 294 ALA A CA 1
ATOM 2278 C C . ALA A 1 294 ? -18.723 -19.628 4.945 1.00 96.38 294 ALA A C 1
ATOM 2280 O O . ALA A 1 294 ? -19.385 -19.446 5.965 1.00 96.38 294 ALA A O 1
ATOM 2281 N N . LEU A 1 295 ? -19.255 -20.139 3.831 1.00 95.50 295 LEU A N 1
ATOM 2282 C CA . LEU A 1 295 ? -20.674 -20.487 3.703 1.00 95.50 295 LEU A CA 1
ATOM 2283 C C . LEU A 1 295 ? -21.080 -21.711 4.542 1.00 95.50 295 LEU A C 1
ATOM 2285 O O . LEU A 1 295 ? -22.257 -21.865 4.857 1.00 95.50 295 LEU A O 1
ATOM 2289 N N . LYS A 1 296 ? -20.116 -22.545 4.951 1.00 96.12 296 LYS A N 1
ATOM 2290 C CA . LYS A 1 296 ? -20.283 -23.656 5.909 1.00 96.12 296 LYS A CA 1
ATOM 2291 C C . LYS A 1 296 ? -19.996 -23.251 7.363 1.00 96.12 296 LYS A C 1
ATOM 2293 O O . LYS A 1 296 ? -19.571 -24.081 8.163 1.00 96.12 296 LYS A O 1
ATOM 2298 N N . ASP A 1 297 ? -20.166 -21.974 7.702 1.00 95.19 297 ASP A N 1
ATOM 2299 C CA . ASP A 1 297 ? -19.988 -21.418 9.054 1.00 95.19 297 ASP A CA 1
ATOM 2300 C C . ASP A 1 297 ? -18.562 -21.503 9.631 1.00 95.19 297 ASP A C 1
ATOM 2302 O O . ASP A 1 297 ? -18.328 -21.207 10.805 1.00 95.19 297 ASP A O 1
ATOM 2306 N N . ARG A 1 298 ? -17.560 -21.815 8.801 1.00 95.19 298 ARG A N 1
ATOM 2307 C CA . ARG A 1 298 ? -16.138 -21.858 9.179 1.00 95.19 298 ARG A CA 1
ATOM 2308 C C . ARG A 1 298 ? -15.390 -20.600 8.732 1.00 95.19 298 ARG A C 1
ATOM 2310 O O . ARG A 1 298 ? -14.241 -20.671 8.307 1.00 95.19 298 ARG A O 1
ATOM 2317 N N . GLY A 1 299 ? -16.013 -19.427 8.861 1.00 92.38 299 GLY A N 1
ATOM 2318 C CA . GLY A 1 299 ? -15.471 -18.163 8.339 1.00 92.38 299 GLY A CA 1
ATOM 2319 C C . GLY A 1 299 ? -14.103 -17.740 8.902 1.00 92.38 299 GLY A C 1
ATOM 2320 O O . GLY A 1 299 ? -13.298 -17.193 8.159 1.00 92.38 299 GLY A O 1
ATOM 2321 N N . ILE A 1 300 ? -13.777 -18.052 10.166 1.00 93.56 300 ILE A N 1
ATOM 2322 C CA . ILE A 1 300 ? -12.419 -17.798 10.705 1.00 93.56 300 ILE A CA 1
ATOM 2323 C C . ILE A 1 300 ? -11.380 -18.650 9.969 1.00 93.56 300 ILE A C 1
ATOM 2325 O O . ILE A 1 300 ? -10.333 -18.138 9.579 1.00 93.56 300 ILE A O 1
ATOM 2329 N N . LEU A 1 301 ? -11.676 -19.939 9.768 1.00 96.50 301 LEU A N 1
ATOM 2330 C CA . LEU A 1 301 ? -10.792 -20.852 9.046 1.00 96.50 301 LEU A CA 1
ATOM 2331 C C . LEU A 1 301 ? -10.655 -20.428 7.583 1.00 96.50 301 LEU A C 1
ATOM 2333 O O . LEU A 1 301 ? -9.552 -20.451 7.059 1.00 96.50 301 LEU A O 1
ATOM 2337 N N . ALA A 1 302 ? -11.747 -19.988 6.951 1.00 97.06 302 ALA A N 1
ATOM 2338 C CA . ALA A 1 302 ? -11.732 -19.458 5.591 1.00 97.06 302 ALA A CA 1
ATOM 2339 C C . ALA A 1 302 ? -10.782 -18.260 5.440 1.00 97.06 302 ALA A C 1
ATOM 2341 O O . ALA A 1 302 ? -9.951 -18.242 4.537 1.00 97.06 302 ALA A O 1
ATOM 2342 N N . GLN A 1 303 ? -10.871 -17.280 6.345 1.00 96.00 303 GLN A N 1
ATOM 2343 C CA . GLN A 1 303 ? -9.984 -16.115 6.323 1.00 96.00 303 GLN A CA 1
ATOM 2344 C C . GLN A 1 303 ? -8.534 -16.492 6.617 1.00 96.00 303 GLN A C 1
ATOM 2346 O O . GLN A 1 303 ? -7.639 -15.994 5.946 1.00 96.00 303 GLN A O 1
ATOM 2351 N N . GLY A 1 304 ? -8.306 -17.366 7.604 1.00 96.44 304 GLY A N 1
ATOM 2352 C CA . GLY A 1 304 ? -6.967 -17.839 7.953 1.00 96.44 304 GLY A CA 1
ATOM 2353 C C . GLY A 1 304 ? -6.311 -18.618 6.815 1.00 96.44 304 GLY A C 1
ATOM 2354 O O . GLY A 1 304 ? -5.149 -18.371 6.511 1.00 96.44 304 GLY A O 1
ATOM 2355 N N . LEU A 1 305 ? -7.069 -19.497 6.151 1.00 97.94 305 LEU A N 1
ATOM 2356 C CA . LEU A 1 305 ? -6.626 -20.228 4.966 1.00 97.94 305 LEU A CA 1
ATOM 2357 C C . LEU A 1 305 ? -6.237 -19.255 3.859 1.00 97.94 305 LEU A C 1
ATOM 2359 O O . LEU A 1 305 ? -5.106 -19.302 3.389 1.00 97.94 305 LEU A O 1
ATOM 2363 N N . TYR A 1 306 ? -7.159 -18.376 3.457 1.00 98.25 306 TYR A N 1
ATOM 2364 C CA . TYR A 1 306 ? -6.922 -17.544 2.285 1.00 98.25 306 TYR A CA 1
ATOM 2365 C C . TYR A 1 306 ? -5.802 -16.535 2.530 1.00 98.25 306 TYR A C 1
ATOM 2367 O O . TYR A 1 306 ? -4.840 -16.499 1.777 1.00 98.25 306 TYR A O 1
ATOM 2375 N N . MET A 1 307 ? -5.842 -15.822 3.658 1.00 97.56 307 MET A N 1
ATOM 2376 C CA . MET A 1 307 ? -4.783 -14.882 4.026 1.00 97.56 307 MET A CA 1
ATOM 2377 C C . MET A 1 307 ? -3.428 -15.569 4.220 1.00 97.56 307 MET A C 1
ATOM 2379 O O . MET A 1 307 ? -2.408 -14.998 3.847 1.00 97.56 307 MET A O 1
ATOM 2383 N N . GLY A 1 308 ? -3.398 -16.778 4.792 1.00 97.94 308 GLY A N 1
ATOM 2384 C CA . GLY A 1 308 ? -2.165 -17.545 4.969 1.00 97.94 308 GLY A CA 1
ATOM 2385 C C . GLY A 1 308 ? -1.556 -17.984 3.638 1.00 97.94 308 GLY A C 1
ATOM 2386 O O . GLY A 1 308 ? -0.355 -17.811 3.436 1.00 97.94 308 GLY A O 1
ATOM 2387 N N . VAL A 1 309 ? -2.386 -18.484 2.717 1.00 98.44 309 VAL A N 1
ATOM 2388 C CA . VAL A 1 309 ? -1.966 -18.847 1.356 1.00 98.44 309 VAL A CA 1
ATOM 2389 C C . VAL A 1 309 ? -1.457 -17.620 0.606 1.00 98.44 309 VAL A C 1
ATOM 2391 O O . VAL A 1 309 ? -0.329 -17.646 0.118 1.00 98.44 309 VAL A O 1
ATOM 2394 N N . THR A 1 310 ? -2.207 -16.514 0.607 1.00 98.38 310 THR A N 1
ATOM 2395 C CA . THR A 1 310 ? -1.766 -15.273 -0.034 1.00 98.38 310 THR A CA 1
ATOM 2396 C C . THR A 1 310 ? -0.450 -14.786 0.574 1.00 98.38 310 THR A C 1
ATOM 2398 O O . THR A 1 310 ? 0.485 -14.498 -0.166 1.00 98.38 310 THR A O 1
ATOM 2401 N N . ALA A 1 311 ? -0.328 -14.734 1.908 1.00 97.81 311 ALA A N 1
ATOM 2402 C CA . ALA A 1 311 ? 0.885 -14.281 2.595 1.00 97.81 311 ALA A CA 1
ATOM 2403 C C . ALA A 1 311 ? 2.112 -15.119 2.216 1.00 97.81 311 ALA A C 1
ATOM 2405 O O . ALA A 1 311 ? 3.180 -14.556 1.959 1.00 97.81 311 ALA A O 1
ATOM 2406 N N . PHE A 1 312 ? 1.951 -16.443 2.142 1.00 98.19 312 PHE A N 1
ATOM 2407 C CA . PHE A 1 312 ? 2.994 -17.354 1.686 1.00 98.19 312 PHE A CA 1
ATOM 2408 C C . PHE A 1 312 ? 3.355 -17.102 0.218 1.00 98.19 312 PHE A C 1
ATOM 2410 O O . PHE A 1 312 ? 4.529 -16.897 -0.094 1.00 98.19 312 PHE A O 1
ATOM 2417 N N . ASN A 1 313 ? 2.360 -17.052 -0.669 1.00 98.19 313 ASN A N 1
ATOM 2418 C CA . ASN A 1 313 ? 2.568 -16.876 -2.102 1.00 98.19 313 ASN A CA 1
ATOM 2419 C C . ASN A 1 313 ? 3.291 -15.559 -2.407 1.00 98.19 313 ASN A C 1
ATOM 2421 O O . ASN A 1 313 ? 4.288 -15.556 -3.128 1.00 98.19 313 ASN A O 1
ATOM 2425 N N . VAL A 1 314 ? 2.823 -14.440 -1.845 1.00 96.88 314 VAL A N 1
ATOM 2426 C CA . VAL A 1 314 ? 3.344 -13.110 -2.188 1.00 96.88 314 VAL A CA 1
ATOM 2427 C C . VAL A 1 314 ? 4.644 -12.765 -1.469 1.00 96.88 314 VAL A C 1
ATOM 2429 O O . VAL A 1 314 ? 5.479 -12.080 -2.052 1.00 96.88 314 VAL A O 1
ATOM 2432 N N . THR A 1 315 ? 4.843 -13.224 -0.231 1.00 95.81 315 THR A N 1
ATOM 2433 C CA . THR A 1 315 ? 6.018 -12.836 0.568 1.00 95.81 315 THR A CA 1
ATOM 2434 C C . THR A 1 315 ? 7.141 -13.858 0.459 1.00 95.81 315 THR A C 1
ATOM 2436 O O . THR A 1 315 ? 8.302 -13.485 0.324 1.00 95.81 315 THR A O 1
ATOM 2439 N N . ILE A 1 316 ? 6.811 -15.149 0.514 1.00 96.12 316 ILE A N 1
ATOM 2440 C CA . ILE A 1 316 ? 7.808 -16.220 0.587 1.00 96.12 316 ILE A CA 1
ATOM 2441 C C . ILE A 1 316 ? 8.084 -16.769 -0.806 1.00 96.12 316 ILE A C 1
ATOM 2443 O O . ILE A 1 316 ? 9.193 -16.615 -1.310 1.00 96.12 316 ILE A O 1
ATOM 2447 N N . PHE A 1 317 ? 7.078 -17.356 -1.460 1.00 97.94 317 PHE A N 1
ATOM 2448 C CA . PHE A 1 317 ? 7.282 -18.024 -2.743 1.00 97.94 317 PHE A CA 1
ATOM 2449 C C . PHE A 1 317 ? 7.736 -17.036 -3.820 1.00 97.94 317 PHE A C 1
ATOM 2451 O O . PHE A 1 317 ? 8.839 -17.170 -4.336 1.00 97.94 317 PHE A O 1
ATOM 2458 N N . LEU A 1 318 ? 6.940 -16.006 -4.127 1.00 96.75 318 LEU A N 1
ATOM 2459 C CA . LEU A 1 318 ? 7.292 -15.011 -5.147 1.00 96.75 318 LEU A CA 1
ATOM 2460 C C . LEU A 1 318 ? 8.430 -14.083 -4.704 1.00 96.75 318 LEU A C 1
ATOM 2462 O O . LEU A 1 318 ? 9.161 -13.584 -5.558 1.00 96.75 318 LEU A O 1
ATOM 2466 N N . GLY A 1 319 ? 8.625 -13.897 -3.395 1.00 93.56 319 GLY A N 1
ATOM 2467 C CA . GLY A 1 319 ? 9.774 -13.166 -2.859 1.00 93.56 319 GLY A CA 1
ATOM 2468 C C . GLY A 1 319 ? 11.100 -13.856 -3.178 1.00 93.56 319 GLY A C 1
ATOM 2469 O O . GLY A 1 319 ? 12.019 -13.214 -3.678 1.00 93.56 319 GLY A O 1
ATOM 2470 N N . VAL A 1 320 ? 11.182 -15.174 -2.966 1.00 94.75 320 VAL A N 1
ATOM 2471 C CA . VAL A 1 320 ? 12.368 -15.982 -3.301 1.00 94.75 320 VAL A CA 1
ATOM 2472 C C . VAL A 1 320 ? 12.454 -16.229 -4.808 1.00 94.75 320 VAL A C 1
ATOM 2474 O O . VAL A 1 320 ? 13.497 -16.008 -5.421 1.00 94.75 320 VAL A O 1
ATOM 2477 N N . TYR A 1 321 ? 11.349 -16.637 -5.432 1.00 96.44 321 TYR A N 1
ATOM 2478 C CA . TYR A 1 321 ? 11.294 -16.941 -6.862 1.00 96.44 321 TYR A CA 1
ATOM 2479 C C . TYR A 1 321 ? 11.611 -15.720 -7.730 1.00 96.44 321 TYR A C 1
ATOM 2481 O O . TYR A 1 321 ? 12.205 -15.859 -8.797 1.00 96.44 321 TYR A O 1
ATOM 2489 N N . GLY A 1 322 ? 11.296 -14.513 -7.256 1.00 94.69 322 GLY A N 1
ATOM 2490 C CA . GLY A 1 322 ? 11.665 -13.271 -7.924 1.00 94.69 322 GLY A CA 1
ATOM 2491 C C . GLY A 1 322 ? 13.177 -13.106 -8.114 1.00 94.69 322 GLY A C 1
ATOM 2492 O O . GLY A 1 322 ? 13.583 -12.553 -9.131 1.00 94.69 322 GLY A O 1
ATOM 2493 N N . PHE A 1 323 ? 14.022 -13.622 -7.211 1.00 94.38 323 PHE A N 1
ATOM 2494 C CA . PHE A 1 323 ? 15.480 -13.618 -7.413 1.00 94.38 323 PHE A CA 1
ATOM 2495 C C . PHE A 1 323 ? 15.901 -14.564 -8.540 1.00 94.38 323 PHE A C 1
ATOM 2497 O O . PHE A 1 323 ? 16.722 -14.197 -9.377 1.00 94.38 323 PHE A O 1
ATOM 2504 N N . ILE A 1 324 ? 15.282 -15.745 -8.617 1.00 95.62 324 ILE A N 1
ATOM 2505 C CA . ILE A 1 324 ? 15.532 -16.710 -9.696 1.00 95.62 324 ILE A CA 1
ATOM 2506 C C . ILE A 1 324 ? 15.110 -16.113 -11.044 1.00 95.62 324 ILE A C 1
ATOM 2508 O O . ILE A 1 324 ? 15.851 -16.191 -12.021 1.00 95.62 324 ILE A O 1
ATOM 2512 N N . VAL A 1 325 ? 13.927 -15.493 -11.101 1.00 94.19 325 VAL A N 1
ATOM 2513 C CA . VAL A 1 325 ? 13.414 -14.838 -12.313 1.00 94.19 325 VAL A CA 1
ATOM 2514 C C . VAL A 1 325 ? 14.282 -13.650 -12.705 1.00 94.19 325 VAL A C 1
ATOM 2516 O O . VAL A 1 325 ? 14.554 -13.483 -13.886 1.00 94.19 325 VAL A O 1
ATOM 2519 N N . MET A 1 326 ? 14.762 -12.854 -11.750 1.00 91.31 326 MET A N 1
ATOM 2520 C CA . MET A 1 326 ? 15.671 -11.746 -12.044 1.00 91.31 326 MET A CA 1
ATOM 2521 C C . MET A 1 326 ? 16.929 -12.217 -12.780 1.00 91.31 326 MET A C 1
ATOM 2523 O O . MET A 1 326 ? 17.327 -11.592 -13.756 1.00 91.31 326 MET A O 1
ATOM 2527 N N . GLU A 1 327 ? 17.535 -13.319 -12.342 1.00 91.56 327 GLU A N 1
ATOM 2528 C CA . GLU A 1 327 ? 18.751 -13.856 -12.957 1.00 91.56 327 GLU A CA 1
ATOM 2529 C C . GLU A 1 327 ? 18.464 -14.547 -14.299 1.00 91.56 327 GLU A C 1
ATOM 2531 O O . GLU A 1 327 ? 19.199 -14.383 -15.270 1.00 91.56 327 GLU A O 1
ATOM 2536 N N . LYS A 1 328 ? 17.380 -15.327 -14.370 1.00 93.12 328 LYS A N 1
ATOM 2537 C CA . LYS A 1 328 ? 17.145 -16.272 -15.473 1.00 93.12 328 LYS A CA 1
ATOM 2538 C C . LYS A 1 328 ? 16.135 -15.798 -16.518 1.00 93.12 328 LYS A C 1
ATOM 2540 O O . LYS A 1 328 ? 16.063 -16.407 -17.585 1.00 93.12 328 LYS A O 1
ATOM 2545 N N . ALA A 1 329 ? 15.335 -14.782 -16.212 1.00 91.62 329 ALA A N 1
ATOM 2546 C CA . ALA A 1 329 ? 14.252 -14.265 -17.047 1.00 91.62 329 ALA A CA 1
ATOM 2547 C C . ALA A 1 329 ? 13.896 -12.810 -16.662 1.00 91.62 329 ALA A C 1
ATOM 2549 O O . ALA A 1 329 ? 12.728 -12.486 -16.452 1.00 91.62 329 ALA A O 1
ATOM 2550 N N . SER A 1 330 ? 14.897 -11.928 -16.546 1.00 88.44 330 SER A N 1
ATOM 2551 C CA . SER A 1 330 ? 14.739 -10.553 -16.031 1.00 88.44 330 SER A CA 1
ATOM 2552 C C . SER A 1 330 ? 13.550 -9.758 -16.614 1.00 88.44 330 SER A C 1
ATOM 2554 O O . SER A 1 330 ? 12.802 -9.170 -15.826 1.00 88.44 330 SER A O 1
ATOM 2556 N N . PRO A 1 331 ? 13.263 -9.786 -17.939 1.00 88.19 331 PRO A N 1
ATOM 2557 C CA . PRO A 1 331 ? 12.096 -9.098 -18.507 1.00 88.19 331 PRO A CA 1
ATOM 2558 C C . PRO A 1 331 ? 10.752 -9.490 -17.869 1.00 88.19 331 PRO A C 1
ATOM 2560 O O . PRO A 1 331 ? 9.854 -8.650 -17.764 1.00 88.19 331 PRO A O 1
ATOM 2563 N N . PHE A 1 332 ? 10.638 -10.733 -17.386 1.00 90.56 332 PHE A N 1
ATOM 2564 C CA . PHE A 1 332 ? 9.453 -11.298 -16.738 1.00 90.56 332 PHE A CA 1
ATOM 2565 C C . PHE A 1 332 ? 9.298 -10.890 -15.263 1.00 90.56 332 PHE A C 1
ATOM 2567 O O . PHE A 1 332 ? 8.220 -11.033 -14.685 1.00 90.56 332 PHE A O 1
ATOM 2574 N N . LEU A 1 333 ? 10.330 -10.315 -14.633 1.00 88.50 333 LEU A N 1
ATOM 2575 C CA . LEU A 1 333 ? 10.281 -9.892 -13.228 1.00 88.50 333 LEU A CA 1
ATOM 2576 C C . LEU A 1 333 ? 9.119 -8.926 -12.948 1.00 88.50 333 LEU A C 1
ATOM 2578 O O . LEU A 1 333 ? 8.537 -8.935 -11.862 1.00 88.50 333 LEU A O 1
ATOM 2582 N N . ARG A 1 334 ? 8.731 -8.121 -13.944 1.00 85.50 334 ARG A N 1
ATOM 2583 C CA . ARG A 1 334 ? 7.591 -7.210 -13.818 1.00 85.50 334 ARG A CA 1
ATOM 2584 C C . ARG A 1 334 ? 6.266 -7.935 -13.578 1.00 85.50 334 ARG A C 1
ATOM 2586 O O . ARG A 1 334 ? 5.439 -7.487 -12.787 1.00 85.50 334 ARG A O 1
ATOM 2593 N N . ASN A 1 335 ? 6.086 -9.088 -14.213 1.00 91.31 335 ASN A N 1
ATOM 2594 C CA . ASN A 1 335 ? 4.885 -9.904 -14.097 1.00 91.31 335 ASN A CA 1
ATOM 2595 C C . ASN A 1 335 ? 4.787 -10.571 -12.717 1.00 91.31 335 ASN A C 1
ATOM 2597 O O . ASN A 1 335 ? 3.680 -10.809 -12.235 1.00 91.31 335 ASN A O 1
ATOM 2601 N N . ILE A 1 336 ? 5.918 -10.809 -12.040 1.00 92.75 336 ILE A N 1
ATOM 2602 C CA . ILE A 1 336 ? 5.940 -11.269 -10.642 1.00 92.75 336 ILE A CA 1
ATOM 2603 C C . ILE A 1 336 ? 5.298 -10.224 -9.728 1.00 92.75 336 ILE A C 1
ATOM 2605 O O . ILE A 1 336 ? 4.411 -10.561 -8.947 1.00 92.75 336 ILE A O 1
ATOM 2609 N N . ALA A 1 337 ? 5.680 -8.951 -9.873 1.00 90.06 337 ALA A N 1
ATOM 2610 C CA . ALA A 1 337 ? 5.121 -7.858 -9.076 1.00 90.06 337 ALA A CA 1
ATOM 2611 C C . ALA A 1 337 ? 3.600 -7.722 -9.274 1.00 90.06 337 ALA A C 1
ATOM 2613 O O . ALA A 1 337 ? 2.850 -7.601 -8.304 1.00 90.06 337 ALA A O 1
ATOM 2614 N N . VAL A 1 338 ? 3.136 -7.815 -10.527 1.00 90.44 338 VAL A N 1
ATOM 2615 C CA . VAL A 1 338 ? 1.699 -7.815 -10.858 1.00 90.44 338 VAL A CA 1
ATOM 2616 C C . VAL A 1 338 ? 0.996 -9.026 -10.238 1.00 90.44 338 VAL A C 1
ATOM 2618 O O . VAL A 1 338 ? -0.059 -8.880 -9.626 1.00 90.44 338 VAL A O 1
ATOM 2621 N N . SER A 1 339 ? 1.606 -10.209 -10.310 1.00 95.31 339 SER A N 1
ATOM 2622 C CA . SER A 1 339 ? 1.066 -11.434 -9.707 1.00 95.31 339 SER A CA 1
ATOM 2623 C C . SER A 1 339 ? 0.917 -11.318 -8.189 1.00 95.31 339 SER A C 1
ATOM 2625 O O . SER A 1 339 ? -0.084 -11.769 -7.639 1.00 95.31 339 SER A O 1
ATOM 2627 N N . GLN A 1 340 ? 1.881 -10.704 -7.495 1.00 95.44 340 GLN A N 1
ATOM 2628 C CA . GLN A 1 340 ? 1.785 -10.462 -6.051 1.00 95.44 340 GLN A CA 1
ATOM 2629 C C . GLN A 1 340 ? 0.613 -9.525 -5.722 1.00 95.44 340 GLN A C 1
ATOM 2631 O O . GLN A 1 340 ? -0.168 -9.801 -4.812 1.00 95.44 340 GLN A O 1
ATOM 2636 N N . PHE A 1 341 ? 0.448 -8.452 -6.501 1.00 91.69 341 PHE A N 1
ATOM 2637 C CA . PHE A 1 341 ? -0.621 -7.476 -6.296 1.00 91.69 341 PHE A CA 1
ATOM 2638 C C . PHE A 1 341 ? -2.021 -8.063 -6.451 1.00 91.69 341 PHE A C 1
ATOM 2640 O O . PHE A 1 341 ? -2.886 -7.847 -5.604 1.00 91.69 341 PHE A O 1
ATOM 2647 N N . LEU A 1 342 ? -2.257 -8.793 -7.543 1.00 94.56 342 LEU A N 1
ATOM 2648 C CA . LEU A 1 342 ? -3.581 -9.333 -7.847 1.00 94.56 342 LEU A CA 1
ATOM 2649 C C . LEU A 1 342 ? -4.029 -10.321 -6.766 1.00 94.56 342 LEU A C 1
ATOM 2651 O O . LEU A 1 342 ? -5.179 -10.267 -6.331 1.00 94.56 342 LEU A O 1
ATOM 2655 N N . GLN A 1 343 ? -3.107 -11.150 -6.265 1.00 97.69 343 GLN A N 1
ATOM 2656 C CA . GLN A 1 343 ? -3.361 -12.028 -5.119 1.00 97.69 343 GLN A CA 1
ATOM 2657 C C . GLN A 1 343 ? -3.691 -11.221 -3.857 1.00 97.69 343 GLN A C 1
ATOM 2659 O O . GLN A 1 343 ? -4.662 -11.519 -3.166 1.00 97.69 343 GLN A O 1
ATOM 2664 N N . LEU A 1 344 ? -2.946 -10.146 -3.583 1.00 96.19 344 LEU A N 1
ATOM 2665 C CA . LEU A 1 344 ? -3.184 -9.286 -2.426 1.00 96.19 344 LEU A CA 1
ATOM 2666 C C . LEU A 1 344 ? -4.564 -8.611 -2.460 1.00 96.19 344 LEU A C 1
ATOM 2668 O O . LEU A 1 344 ? -5.294 -8.658 -1.469 1.00 96.19 344 LEU A O 1
ATOM 2672 N N . ILE A 1 345 ? -4.947 -7.998 -3.584 1.00 94.62 345 ILE A N 1
ATOM 2673 C CA . ILE A 1 345 ? -6.261 -7.351 -3.732 1.00 94.62 345 ILE A CA 1
ATOM 2674 C C . ILE A 1 345 ? -7.382 -8.378 -3.655 1.00 94.62 345 ILE A C 1
ATOM 2676 O O . ILE A 1 345 ? -8.386 -8.141 -2.977 1.00 94.62 345 ILE A O 1
ATOM 2680 N N . SER A 1 346 ? -7.194 -9.534 -4.289 1.00 97.31 346 SER A N 1
ATOM 2681 C CA . SER A 1 346 ? -8.127 -10.650 -4.196 1.00 97.31 346 SER A CA 1
ATOM 2682 C C . SER A 1 346 ? -8.328 -11.094 -2.743 1.00 97.31 346 SER A C 1
ATOM 2684 O O . SER A 1 346 ? -9.470 -11.210 -2.290 1.00 97.31 346 SER A O 1
ATOM 2686 N N . CYS A 1 347 ? -7.243 -11.244 -1.977 1.00 98.06 347 CYS A N 1
ATOM 2687 C CA . CYS A 1 347 ? -7.278 -11.543 -0.547 1.00 98.06 347 CYS A CA 1
ATOM 2688 C C . CYS A 1 347 ? -8.036 -10.489 0.253 1.00 98.06 347 CYS A C 1
ATOM 2690 O O . CYS A 1 347 ? -8.968 -10.827 0.982 1.00 98.06 347 CYS A O 1
ATOM 2692 N N . ILE A 1 348 ? -7.671 -9.213 0.117 1.00 96.19 348 ILE A N 1
ATOM 2693 C CA . ILE A 1 348 ? -8.312 -8.118 0.856 1.00 96.19 348 ILE A CA 1
ATOM 2694 C C . ILE A 1 348 ? -9.812 -8.075 0.550 1.00 96.19 348 ILE A C 1
ATOM 2696 O O . ILE A 1 348 ? -10.619 -7.941 1.470 1.00 96.19 348 ILE A O 1
ATOM 2700 N N . THR A 1 349 ? -10.195 -8.257 -0.714 1.00 96.56 349 THR A N 1
ATOM 2701 C CA . THR A 1 349 ? -11.593 -8.241 -1.166 1.00 96.56 349 THR A CA 1
ATOM 2702 C C . THR A 1 349 ? -12.398 -9.369 -0.526 1.00 96.56 349 THR A C 1
ATOM 2704 O O . THR A 1 349 ? -13.379 -9.112 0.180 1.00 96.56 349 THR A O 1
ATOM 2707 N N . LEU A 1 350 ? -11.961 -10.619 -0.701 1.00 98.06 350 LEU A N 1
ATOM 2708 C CA . LEU A 1 350 ? -12.694 -11.777 -0.197 1.00 98.06 350 LEU A CA 1
ATOM 2709 C C . LEU A 1 350 ? -12.696 -11.834 1.334 1.00 98.06 350 LEU A C 1
ATOM 2711 O O . LEU A 1 350 ? -13.740 -12.063 1.946 1.00 98.06 350 LEU A O 1
ATOM 2715 N N . VAL A 1 351 ? -11.556 -11.578 1.981 1.00 97.88 351 VAL A N 1
ATOM 2716 C CA . VAL A 1 351 ? -11.473 -11.595 3.448 1.00 97.88 351 VAL A CA 1
ATOM 2717 C C . VAL A 1 351 ? -12.357 -10.511 4.055 1.00 97.88 351 VAL A C 1
ATOM 2719 O O . VAL A 1 351 ? -13.026 -10.791 5.053 1.00 97.88 351 VAL A O 1
ATOM 2722 N N . THR A 1 352 ? -12.413 -9.316 3.456 1.00 95.88 352 THR A N 1
ATOM 2723 C CA . THR A 1 352 ? -13.314 -8.240 3.901 1.00 95.88 352 THR A CA 1
ATOM 2724 C C . THR A 1 352 ? -14.772 -8.656 3.762 1.00 95.88 352 THR A C 1
ATOM 2726 O O . THR A 1 352 ? -15.538 -8.484 4.711 1.00 95.88 352 THR A O 1
ATOM 2729 N N . ALA A 1 353 ? -15.154 -9.249 2.626 1.00 96.62 353 ALA A N 1
ATOM 2730 C CA . ALA A 1 353 ? -16.512 -9.739 2.409 1.00 96.62 353 ALA A CA 1
ATOM 2731 C C . ALA A 1 353 ? -16.913 -10.798 3.447 1.00 96.62 353 ALA A C 1
ATOM 2733 O O . ALA A 1 353 ? -17.996 -10.712 4.021 1.00 96.62 353 ALA A O 1
ATOM 2734 N N . ILE A 1 354 ? -16.023 -11.745 3.758 1.00 96.69 354 ILE A N 1
ATOM 2735 C CA . ILE A 1 354 ? -16.255 -12.738 4.816 1.00 96.69 354 ILE A CA 1
ATOM 2736 C C . ILE A 1 354 ? -16.357 -12.052 6.189 1.00 96.69 354 ILE A C 1
ATOM 2738 O O . ILE A 1 354 ? -17.252 -12.373 6.972 1.00 96.69 354 ILE A O 1
ATOM 2742 N N . ASP A 1 355 ? -15.480 -11.087 6.486 1.00 94.94 355 ASP A N 1
ATOM 2743 C CA . ASP A 1 355 ? -15.433 -10.395 7.782 1.00 94.94 355 ASP A CA 1
ATOM 2744 C C . ASP A 1 355 ? -16.721 -9.626 8.088 1.00 94.94 355 ASP A C 1
ATOM 2746 O O . ASP A 1 355 ? -17.186 -9.635 9.229 1.00 94.94 355 ASP A O 1
ATOM 2750 N N . LEU A 1 356 ? -17.324 -9.010 7.061 1.00 93.31 356 LEU A N 1
ATOM 2751 C CA . LEU A 1 356 ? -18.582 -8.269 7.178 1.00 93.31 356 LEU A CA 1
ATOM 2752 C C . LEU A 1 356 ? -19.708 -9.115 7.777 1.00 93.31 356 LEU A C 1
ATOM 2754 O O . LEU A 1 356 ? -20.516 -8.580 8.533 1.00 93.31 356 LEU A O 1
ATOM 2758 N N . PHE A 1 357 ? -19.754 -10.415 7.472 1.00 94.12 357 PHE A N 1
ATOM 2759 C CA . PHE A 1 357 ? -20.787 -11.330 7.970 1.00 94.12 357 PHE A CA 1
ATOM 2760 C C . PHE A 1 357 ? -20.321 -12.178 9.150 1.00 94.12 357 PHE A C 1
ATOM 2762 O O . PHE A 1 357 ? -21.141 -12.596 9.961 1.00 94.12 357 PHE A O 1
ATOM 2769 N N . LEU A 1 358 ? -19.015 -12.383 9.317 1.00 91.62 358 LEU A N 1
ATOM 2770 C CA . LEU A 1 358 ? -18.473 -13.206 10.398 1.00 91.62 358 LEU A CA 1
ATOM 2771 C C . LEU A 1 358 ? -1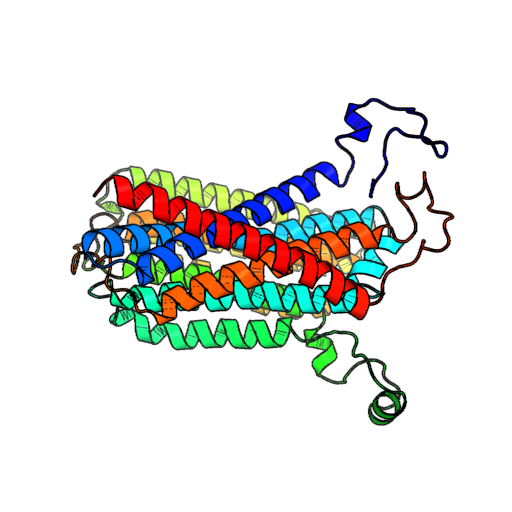8.855 -12.697 11.798 1.00 91.62 358 LEU A C 1
ATOM 2773 O O . LEU A 1 358 ? -19.045 -13.497 12.716 1.00 91.62 358 LEU A O 1
ATOM 2777 N N . PHE A 1 359 ? -18.969 -11.376 11.955 1.00 88.00 359 PHE A N 1
ATOM 2778 C CA . PHE A 1 359 ? -19.352 -10.725 13.212 1.00 88.00 359 PHE A CA 1
ATOM 2779 C C . PHE A 1 359 ? -20.651 -9.913 13.105 1.00 88.00 359 PHE A C 1
ATOM 2781 O O . PHE A 1 359 ? -20.981 -9.137 14.009 1.00 88.00 359 PHE A O 1
ATOM 2788 N N . LYS A 1 360 ? -21.417 -10.091 12.022 1.00 89.19 360 LYS A N 1
ATOM 2789 C CA . LYS A 1 360 ? -22.739 -9.474 11.888 1.00 89.19 360 LYS A CA 1
ATOM 2790 C C . LYS A 1 360 ? -23.695 -10.098 12.901 1.00 89.19 360 LYS A C 1
ATOM 2792 O O . LYS A 1 360 ? -23.796 -11.316 13.006 1.00 89.19 360 LYS A O 1
ATOM 2797 N N . GLY A 1 361 ? -24.373 -9.250 13.673 1.00 84.50 361 GLY A N 1
ATOM 2798 C CA . GLY A 1 361 ? -25.258 -9.695 14.753 1.00 84.50 361 GLY A CA 1
ATOM 2799 C C . GLY A 1 361 ? -24.535 -10.351 15.934 1.00 84.50 361 GLY A C 1
ATOM 2800 O O . GLY A 1 361 ? -25.198 -10.917 16.797 1.00 84.50 361 GLY A O 1
ATOM 2801 N N . ALA A 1 362 ? -23.197 -10.296 15.992 1.00 88.19 362 ALA A N 1
ATOM 2802 C CA . ALA A 1 362 ? -22.459 -10.802 17.143 1.00 88.19 362 ALA A CA 1
ATOM 2803 C C . ALA A 1 362 ? -22.787 -9.982 18.399 1.00 88.19 362 ALA A C 1
ATOM 2805 O O . ALA A 1 362 ? -22.921 -8.755 18.316 1.00 88.19 362 ALA A O 1
ATOM 2806 N N . LYS A 1 363 ? -22.864 -10.649 19.558 1.00 88.06 363 LYS A N 1
ATOM 2807 C CA . LYS A 1 363 ? -23.081 -9.968 20.844 1.00 88.06 363 LYS A CA 1
ATOM 2808 C C . LYS A 1 363 ? -22.000 -8.910 21.046 1.00 88.06 363 LYS A C 1
ATOM 2810 O O . LYS A 1 363 ? -20.821 -9.183 20.829 1.00 88.06 363 LYS A O 1
ATOM 2815 N N . VAL A 1 364 ? -22.382 -7.707 21.451 1.00 89.94 364 VAL A N 1
ATOM 2816 C CA . VAL A 1 364 ? -21.424 -6.632 21.727 1.00 89.94 364 VAL A CA 1
ATOM 2817 C C . VAL A 1 364 ? -20.971 -6.767 23.179 1.00 89.94 364 VAL A C 1
ATOM 2819 O O . VAL A 1 364 ? -21.800 -6.743 24.078 1.00 89.94 364 VAL A O 1
ATOM 2822 N N . ILE A 1 365 ? -19.666 -6.955 23.399 1.00 89.06 365 ILE A N 1
ATOM 2823 C CA . ILE A 1 365 ? -19.075 -7.115 24.743 1.00 89.06 365 ILE A CA 1
ATOM 2824 C C . ILE A 1 365 ? -19.197 -5.809 25.537 1.00 89.06 365 ILE A C 1
ATOM 2826 O O . ILE A 1 365 ? -19.442 -5.821 26.737 1.00 89.06 365 ILE A O 1
ATOM 2830 N N . GLY A 1 366 ? -19.038 -4.678 24.854 1.00 87.00 366 GLY A N 1
ATOM 2831 C CA . GLY A 1 366 ? -19.245 -3.355 25.415 1.00 87.00 366 GLY A CA 1
ATOM 2832 C C . GLY A 1 366 ? -19.237 -2.287 24.331 1.00 87.00 366 GLY A C 1
ATOM 2833 O O . GLY A 1 366 ? -18.717 -2.488 23.225 1.00 87.00 366 GLY A O 1
ATOM 2834 N N . GLU A 1 367 ? -19.842 -1.150 24.644 1.00 88.00 367 GLU A N 1
ATOM 2835 C CA . GLU A 1 367 ? -19.904 -0.019 23.727 1.00 88.00 367 GLU A CA 1
ATOM 2836 C C . GLU A 1 367 ? -18.527 0.614 23.518 1.00 88.00 367 GLU A C 1
ATOM 2838 O O . GLU A 1 367 ? -17.660 0.609 24.396 1.00 88.00 367 GLU A O 1
ATOM 2843 N N . LEU A 1 368 ? -18.322 1.147 22.316 1.00 90.44 368 LEU A N 1
ATOM 2844 C CA . LEU A 1 368 ? -17.101 1.854 21.959 1.00 90.44 368 LEU A CA 1
ATOM 2845 C C . LEU A 1 368 ? -17.032 3.181 22.726 1.00 90.44 368 LEU A C 1
ATOM 2847 O O . LEU A 1 368 ? -17.919 4.020 22.590 1.00 90.44 368 LEU A O 1
ATOM 2851 N N . LYS A 1 369 ? -15.963 3.389 23.499 1.00 93.06 369 LYS A N 1
ATOM 2852 C CA . LYS A 1 369 ? -15.800 4.573 24.354 1.00 93.06 369 LYS A CA 1
ATOM 2853 C C . LYS A 1 369 ? -15.031 5.678 23.631 1.00 93.06 369 LYS A C 1
ATOM 2855 O O . LYS A 1 369 ? -13.836 5.865 23.863 1.00 93.06 369 LYS A O 1
ATOM 2860 N N . TRP A 1 370 ? -15.710 6.403 22.746 1.00 94.44 370 TRP A N 1
ATOM 2861 C CA . TRP A 1 370 ? -15.132 7.575 22.084 1.00 94.44 370 TRP A CA 1
ATOM 2862 C C . TRP A 1 370 ? -14.615 8.603 23.102 1.00 94.44 370 TRP A C 1
ATOM 2864 O O . TRP A 1 370 ? -15.164 8.756 24.192 1.00 94.44 370 TRP A O 1
ATOM 2874 N N . GLY A 1 371 ? -13.524 9.286 22.766 1.00 93.25 371 GLY A N 1
ATOM 2875 C CA . GLY A 1 371 ? -12.916 10.304 23.625 1.00 93.25 371 GLY A CA 1
ATOM 2876 C C . GLY A 1 371 ? -11.861 9.759 24.592 1.00 93.25 371 GLY A C 1
ATOM 2877 O O . GLY A 1 371 ? -11.156 10.536 25.234 1.00 93.25 371 GLY A O 1
ATOM 2878 N N . LYS A 1 372 ? -11.709 8.430 24.694 1.00 92.81 372 LYS A N 1
ATOM 2879 C CA . LYS A 1 372 ? -10.757 7.761 25.605 1.00 92.81 372 LYS A CA 1
ATOM 2880 C C . LYS A 1 372 ? -9.426 7.381 24.941 1.00 92.81 372 LYS A C 1
ATOM 2882 O O . LYS A 1 372 ? -8.715 6.503 25.427 1.00 92.81 372 LYS A O 1
ATOM 2887 N N . MET A 1 373 ? -9.069 8.041 23.839 1.00 92.94 373 MET A N 1
ATOM 2888 C CA . MET A 1 373 ? -7.736 7.913 23.246 1.00 92.94 373 MET A CA 1
ATOM 2889 C C . MET A 1 373 ? -6.639 8.536 24.111 1.00 92.94 373 MET A C 1
ATOM 2891 O O . MET A 1 373 ? -6.859 9.485 24.860 1.00 92.94 373 MET A O 1
ATOM 2895 N N . THR A 1 374 ? -5.416 8.029 23.954 1.00 92.94 374 THR A N 1
ATOM 2896 C CA . THR A 1 374 ? -4.227 8.603 24.592 1.00 92.94 374 THR A CA 1
ATOM 2897 C C . THR A 1 374 ? -3.737 9.837 23.833 1.00 92.94 374 THR A C 1
ATOM 2899 O O . THR A 1 374 ? -3.796 9.881 22.604 1.00 92.94 374 THR A O 1
ATOM 2902 N N . THR A 1 375 ? -3.138 10.806 24.527 1.00 92.75 375 THR A N 1
ATOM 2903 C CA . THR A 1 375 ? -2.492 11.965 23.877 1.00 92.75 375 THR A CA 1
ATOM 2904 C C . THR A 1 375 ? -1.391 11.536 22.898 1.00 92.75 375 THR A C 1
ATOM 2906 O O . THR A 1 375 ? -1.233 12.132 21.838 1.00 92.75 375 THR A O 1
ATOM 2909 N N . ARG A 1 376 ? -0.680 10.436 23.195 1.00 95.25 376 ARG A N 1
ATOM 2910 C CA . ARG A 1 376 ? 0.367 9.871 22.321 1.00 95.25 376 ARG A CA 1
ATOM 2911 C C . ARG A 1 376 ? -0.158 9.502 20.934 1.00 95.25 376 ARG A C 1
ATOM 2913 O O . ARG A 1 376 ? 0.520 9.743 19.942 1.00 95.25 376 ARG A O 1
ATOM 2920 N N . SER A 1 377 ? -1.376 8.971 20.855 1.00 95.12 377 SER A N 1
ATOM 2921 C CA . SER A 1 377 ? -2.001 8.658 19.567 1.00 95.12 377 SER A CA 1
ATOM 2922 C C . SER A 1 377 ? -2.308 9.908 18.732 1.00 95.12 377 SER A C 1
ATOM 2924 O O . SER A 1 377 ? -2.207 9.871 17.511 1.00 95.12 377 SER A O 1
ATOM 2926 N N . GLN A 1 378 ? -2.589 11.046 19.368 1.00 97.19 378 GLN A N 1
ATOM 2927 C CA . GLN A 1 378 ? -2.824 12.303 18.657 1.00 97.19 378 GLN A CA 1
ATOM 2928 C C . GLN A 1 378 ? -1.522 12.852 18.064 1.00 97.19 378 GLN A C 1
ATOM 2930 O O . GLN A 1 378 ? -1.499 13.275 16.910 1.00 97.19 378 GLN A O 1
ATOM 2935 N N . TYR A 1 379 ? -0.402 12.741 18.790 1.00 97.50 379 TYR A N 1
ATOM 2936 C CA . TYR A 1 379 ? 0.919 13.039 18.224 1.00 97.50 379 TYR A CA 1
ATOM 2937 C C . TYR A 1 379 ? 1.273 12.128 17.043 1.00 97.50 379 TYR A C 1
ATOM 2939 O O . TYR A 1 379 ? 1.926 12.583 16.108 1.00 97.50 379 TYR A O 1
ATOM 2947 N N . ALA A 1 380 ? 0.800 10.876 17.034 1.00 97.75 380 ALA A N 1
ATOM 2948 C CA . ALA A 1 380 ? 0.965 9.990 15.883 1.00 97.75 380 ALA A CA 1
ATOM 2949 C C . ALA A 1 380 ? 0.229 10.517 14.637 1.00 97.75 380 ALA A C 1
ATOM 2951 O O . ALA A 1 380 ? 0.819 10.537 13.562 1.00 97.75 380 ALA A O 1
ATOM 2952 N N . LEU A 1 381 ? -1.012 11.008 14.767 1.00 97.56 381 LEU A N 1
ATOM 2953 C CA . LEU A 1 381 ? -1.735 11.644 13.652 1.00 97.56 381 LEU A CA 1
ATOM 2954 C C . LEU A 1 381 ? -1.033 12.913 13.145 1.00 97.56 381 LEU A C 1
ATOM 2956 O O . LEU A 1 381 ? -0.926 13.114 11.935 1.00 97.56 381 LEU A O 1
ATOM 2960 N N . LEU A 1 382 ? -0.507 13.743 14.051 1.00 97.69 382 LEU A N 1
ATOM 2961 C CA . LEU A 1 382 ? 0.273 14.926 13.675 1.00 97.69 382 LEU A CA 1
ATOM 2962 C C . LEU A 1 382 ? 1.540 14.532 12.906 1.00 97.69 382 LEU A C 1
ATOM 2964 O O . LEU A 1 382 ? 1.805 15.068 11.831 1.00 97.69 382 LEU A O 1
ATOM 2968 N N . LEU A 1 383 ? 2.281 13.541 13.402 1.00 98.12 383 LEU A N 1
ATOM 2969 C CA . LEU A 1 383 ? 3.479 13.032 12.739 1.00 98.12 383 LEU A CA 1
ATOM 2970 C C . LEU A 1 383 ? 3.164 12.445 11.355 1.00 98.12 383 LEU A C 1
ATOM 2972 O O . LEU A 1 383 ? 3.888 12.720 10.401 1.00 98.12 383 LEU A O 1
ATOM 2976 N N . LEU A 1 384 ? 2.061 11.702 11.216 1.00 98.25 384 LEU A N 1
ATOM 2977 C CA . LEU A 1 384 ? 1.606 11.189 9.921 1.00 98.25 384 LEU A CA 1
ATOM 2978 C C . LEU A 1 384 ? 1.369 12.318 8.913 1.00 98.25 384 LEU A C 1
ATOM 2980 O O . LEU A 1 384 ? 1.779 12.187 7.761 1.00 98.25 384 LEU A O 1
ATOM 2984 N N . SER A 1 385 ? 0.765 13.433 9.337 1.00 97.75 385 SER A N 1
ATOM 2985 C CA . SER A 1 385 ? 0.526 14.582 8.453 1.00 97.75 385 SER A CA 1
ATOM 2986 C C . SER A 1 385 ? 1.820 15.253 7.976 1.00 97.75 385 SER A C 1
ATOM 2988 O O . SER A 1 385 ? 1.930 15.635 6.811 1.00 97.75 385 SER A O 1
ATOM 2990 N N . ILE A 1 386 ? 2.839 15.324 8.837 1.00 97.44 386 ILE A N 1
ATOM 2991 C CA . ILE A 1 386 ? 4.164 15.838 8.476 1.00 97.44 386 ILE A CA 1
ATOM 2992 C C . ILE A 1 386 ? 4.819 14.899 7.459 1.00 97.44 386 ILE A C 1
ATOM 2994 O O . ILE A 1 386 ? 5.232 15.340 6.388 1.00 97.44 386 ILE A O 1
ATOM 2998 N N . ILE A 1 387 ? 4.851 13.594 7.749 1.00 97.75 387 ILE A N 1
ATOM 2999 C CA . ILE A 1 387 ? 5.489 12.586 6.889 1.00 97.75 387 ILE A CA 1
ATOM 3000 C C . ILE A 1 387 ? 4.846 12.553 5.500 1.00 97.75 387 ILE A C 1
ATOM 3002 O O . ILE A 1 387 ? 5.564 12.550 4.499 1.00 97.75 387 ILE A O 1
ATOM 3006 N N . ILE A 1 388 ? 3.510 12.560 5.406 1.00 97.12 388 ILE A N 1
ATOM 3007 C CA . ILE A 1 388 ? 2.843 12.548 4.097 1.00 97.12 388 ILE A CA 1
ATOM 3008 C C . ILE A 1 388 ? 3.088 13.847 3.329 1.00 97.12 388 ILE A C 1
ATOM 3010 O O . ILE A 1 388 ? 3.260 13.795 2.116 1.00 97.12 388 ILE A O 1
ATOM 3014 N N . THR A 1 389 ? 3.173 14.997 4.004 1.00 97.19 389 THR A N 1
ATOM 3015 C CA . THR A 1 389 ? 3.472 16.280 3.346 1.00 97.19 389 THR A CA 1
ATOM 3016 C C . THR A 1 389 ? 4.880 16.267 2.751 1.00 97.19 389 THR A C 1
ATOM 3018 O O . THR A 1 389 ? 5.054 16.632 1.588 1.00 97.19 389 THR A O 1
ATOM 3021 N N . ILE A 1 390 ? 5.870 15.758 3.497 1.00 96.75 390 ILE A N 1
ATOM 3022 C CA . ILE A 1 390 ? 7.235 15.558 2.984 1.00 96.75 390 ILE A CA 1
ATOM 3023 C C . ILE A 1 390 ? 7.214 14.607 1.785 1.00 96.75 390 ILE A C 1
ATOM 3025 O O . ILE A 1 390 ? 7.800 14.912 0.748 1.00 96.75 390 ILE A O 1
ATOM 3029 N N . ASN A 1 391 ? 6.495 13.487 1.889 1.00 95.00 391 ASN A N 1
ATOM 3030 C CA . ASN A 1 391 ? 6.391 12.506 0.811 1.00 95.00 391 ASN A CA 1
ATOM 3031 C C . ASN A 1 391 ? 5.768 13.112 -0.462 1.00 95.00 391 ASN A C 1
ATOM 3033 O O . ASN A 1 391 ? 6.243 12.855 -1.566 1.00 95.00 391 ASN A O 1
ATOM 3037 N N . MET A 1 392 ? 4.745 13.961 -0.327 1.00 94.31 392 MET A N 1
ATOM 3038 C CA . MET A 1 392 ? 4.123 14.660 -1.458 1.00 94.31 392 MET A CA 1
ATOM 3039 C C . MET A 1 392 ? 5.086 15.648 -2.124 1.00 94.31 392 MET A C 1
ATOM 3041 O O . MET A 1 392 ? 5.186 15.660 -3.353 1.00 94.31 392 MET A O 1
ATOM 3045 N N . GLY A 1 393 ? 5.829 16.431 -1.335 1.00 93.38 393 GLY A N 1
ATOM 3046 C CA . GLY A 1 393 ? 6.852 17.343 -1.855 1.00 93.38 393 GLY A CA 1
ATOM 3047 C C . GLY A 1 393 ? 7.976 16.600 -2.584 1.00 93.38 393 GLY A C 1
ATOM 3048 O O . GLY A 1 393 ? 8.319 16.947 -3.716 1.00 93.38 393 GLY A O 1
ATOM 3049 N N . LEU A 1 394 ? 8.470 15.511 -1.991 1.00 92.69 394 LEU A N 1
ATOM 3050 C CA . LEU A 1 394 ? 9.503 14.651 -2.570 1.00 92.69 394 LEU A CA 1
ATOM 3051 C C . LEU A 1 394 ? 9.058 14.022 -3.900 1.00 92.69 394 LEU A C 1
ATOM 3053 O O . LEU A 1 394 ? 9.789 14.068 -4.887 1.00 92.69 394 LEU A O 1
ATOM 3057 N N . MET A 1 395 ? 7.826 13.507 -3.974 1.00 90.88 395 MET A N 1
ATOM 3058 C CA . MET A 1 395 ? 7.266 12.959 -5.217 1.00 90.88 395 MET A CA 1
ATOM 3059 C C . MET A 1 395 ? 6.966 14.025 -6.279 1.00 90.88 395 MET A C 1
ATOM 3061 O O . MET A 1 395 ? 6.864 13.708 -7.471 1.00 90.88 395 MET A O 1
ATOM 3065 N N . GLY A 1 396 ? 6.783 15.283 -5.872 1.00 88.94 396 GLY A N 1
ATOM 3066 C CA . GLY A 1 396 ? 6.748 16.428 -6.778 1.00 88.94 396 GLY A CA 1
ATOM 3067 C C . GLY A 1 396 ? 8.116 16.672 -7.412 1.00 88.94 396 GLY A C 1
ATOM 3068 O O . GLY A 1 396 ? 8.214 16.733 -8.640 1.00 88.94 396 GLY A O 1
ATOM 3069 N N . PHE A 1 397 ? 9.161 16.720 -6.580 1.00 90.00 397 PHE A N 1
ATOM 3070 C CA . PHE A 1 397 ? 10.546 16.900 -7.012 1.00 90.00 397 PHE A CA 1
ATOM 3071 C C . PHE A 1 397 ? 10.998 15.800 -7.973 1.00 90.00 397 PHE A C 1
ATOM 3073 O O . PHE A 1 397 ? 11.365 16.110 -9.104 1.00 90.00 397 PHE A O 1
ATOM 3080 N N . ILE A 1 398 ? 10.885 14.530 -7.565 1.00 88.94 398 ILE A N 1
ATOM 3081 C CA . ILE A 1 398 ? 11.294 13.367 -8.367 1.00 88.94 398 ILE A CA 1
ATOM 3082 C C . ILE A 1 398 ? 10.685 13.446 -9.765 1.00 88.94 398 ILE A C 1
ATOM 3084 O O . ILE A 1 398 ? 11.382 13.417 -10.768 1.00 88.94 398 ILE A O 1
ATOM 3088 N N . ARG A 1 399 ? 9.365 13.613 -9.850 1.00 87.81 399 ARG A N 1
ATOM 3089 C CA . ARG A 1 399 ? 8.649 13.616 -11.128 1.00 87.81 399 ARG A CA 1
ATOM 3090 C C . ARG A 1 399 ? 9.059 14.765 -12.039 1.00 87.81 399 ARG A C 1
ATOM 3092 O O . ARG A 1 399 ? 9.104 14.587 -13.253 1.00 87.81 399 ARG A O 1
ATOM 3099 N N . SER A 1 400 ? 9.302 15.946 -11.471 1.00 86.50 400 SER A N 1
ATOM 3100 C CA . SER A 1 400 ? 9.779 17.070 -12.270 1.00 86.50 400 SER A CA 1
ATOM 3101 C C . SER A 1 400 ? 11.205 16.822 -12.749 1.00 86.50 400 SER A C 1
ATOM 3103 O O . SER A 1 400 ? 11.466 16.990 -13.937 1.00 86.50 400 SER A O 1
ATOM 3105 N N . GLY A 1 401 ? 12.075 16.358 -11.849 1.00 87.38 401 GLY A N 1
ATOM 3106 C CA . GLY A 1 401 ? 13.487 16.096 -12.107 1.00 87.38 401 GLY A CA 1
ATOM 3107 C C . GLY A 1 401 ? 13.753 14.921 -13.048 1.00 87.38 401 GLY A C 1
ATOM 3108 O O . GLY A 1 401 ? 14.761 14.929 -13.741 1.00 87.38 401 GLY A O 1
ATOM 3109 N N . LEU A 1 402 ? 12.833 13.956 -13.168 1.00 88.44 402 LEU A N 1
ATOM 3110 C CA . LEU A 1 402 ? 12.945 12.871 -14.151 1.00 88.44 402 LEU A CA 1
ATOM 3111 C C . LEU A 1 402 ? 13.006 13.372 -15.596 1.00 88.44 402 LEU A C 1
ATOM 3113 O O . LEU A 1 402 ? 13.535 12.672 -16.448 1.00 88.44 402 LEU A O 1
ATOM 3117 N N . ARG A 1 403 ? 12.489 14.572 -15.881 1.00 88.19 403 ARG A N 1
ATOM 3118 C CA . ARG A 1 403 ? 12.618 15.191 -17.207 1.00 88.19 403 ARG A CA 1
ATOM 3119 C C . ARG A 1 403 ? 13.992 15.819 -17.444 1.00 88.19 403 ARG A C 1
ATOM 3121 O O . ARG A 1 403 ? 14.213 16.314 -18.539 1.00 88.19 403 ARG A O 1
ATOM 3128 N N . SER A 1 404 ? 14.886 15.806 -16.455 1.00 86.00 404 SER A N 1
ATOM 3129 C CA . SER A 1 404 ? 16.207 16.435 -16.514 1.00 86.00 404 SER A CA 1
ATOM 3130 C C . SER A 1 404 ? 16.097 17.901 -16.954 1.00 86.00 404 SER A C 1
ATOM 3132 O O . SER A 1 404 ? 15.370 18.675 -16.334 1.00 86.00 404 SER A O 1
ATOM 3134 N N . ASP A 1 405 ? 16.768 18.271 -18.036 1.00 89.25 405 ASP A N 1
ATOM 3135 C CA . ASP A 1 405 ? 16.796 19.594 -18.648 1.00 89.25 405 ASP A CA 1
ATOM 3136 C C . ASP A 1 405 ? 15.656 19.827 -19.655 1.00 89.25 405 ASP A C 1
ATOM 3138 O O . ASP A 1 405 ? 15.761 20.677 -20.531 1.00 89.25 405 ASP A O 1
ATOM 3142 N N . TRP A 1 406 ? 14.549 19.085 -19.569 1.00 90.56 406 TRP A N 1
ATOM 3143 C CA . TRP A 1 406 ? 13.414 19.241 -20.481 1.00 90.56 406 TRP A CA 1
ATOM 3144 C C . TRP A 1 406 ? 12.172 19.793 -19.779 1.00 90.56 406 TRP A C 1
ATOM 3146 O O . TRP A 1 406 ? 11.643 19.208 -18.829 1.00 90.56 406 TRP A O 1
ATOM 3156 N N . HIS A 1 407 ? 11.592 20.862 -20.328 1.00 90.00 407 HIS A N 1
ATOM 3157 C CA . HIS A 1 407 ? 10.240 21.291 -19.959 1.00 90.00 407 HIS A CA 1
ATOM 3158 C C . HIS A 1 407 ? 9.197 20.314 -20.527 1.00 90.00 407 HIS A C 1
ATOM 3160 O O . HIS A 1 407 ? 8.285 19.855 -19.818 1.00 90.00 407 HIS A O 1
ATOM 3166 N N . ILE A 1 408 ? 9.382 19.940 -21.797 1.00 91.50 408 ILE A N 1
ATOM 3167 C CA . ILE A 1 408 ? 8.620 18.919 -22.519 1.00 91.50 408 ILE A CA 1
ATOM 3168 C C . ILE A 1 408 ? 9.635 17.934 -23.105 1.00 91.50 408 ILE A C 1
ATOM 3170 O O . ILE A 1 408 ? 10.410 18.303 -23.982 1.00 91.50 408 ILE A O 1
ATOM 3174 N N . PHE A 1 409 ? 9.649 16.700 -22.599 1.00 90.25 409 PHE A N 1
ATOM 3175 C CA . PHE A 1 409 ? 10.681 15.707 -22.913 1.00 90.25 409 PHE A CA 1
ATOM 3176 C C . PHE A 1 409 ? 10.793 15.438 -24.423 1.00 90.25 409 PHE A C 1
ATOM 3178 O O . PHE A 1 409 ? 9.819 15.016 -25.036 1.00 90.25 409 PHE A O 1
ATOM 3185 N N . GLY A 1 410 ? 11.960 15.694 -25.021 1.00 88.75 410 GLY A N 1
ATOM 3186 C CA . GLY A 1 410 ? 12.204 15.510 -26.460 1.00 88.75 410 GLY A CA 1
ATOM 3187 C C . GLY A 1 410 ? 11.635 16.599 -27.381 1.00 88.75 410 GLY A C 1
ATOM 3188 O O . GLY A 1 410 ? 11.766 16.476 -28.591 1.00 88.75 410 GLY A O 1
ATOM 3189 N N . VAL A 1 411 ? 11.017 17.656 -26.838 1.00 91.69 411 VAL A N 1
ATOM 3190 C CA . VAL A 1 411 ? 10.401 18.743 -27.631 1.00 91.69 411 VAL A CA 1
ATOM 3191 C C . VAL A 1 411 ? 10.946 20.109 -27.225 1.00 91.69 411 VAL A C 1
ATOM 3193 O O . VAL A 1 411 ? 11.388 20.887 -28.058 1.00 91.69 411 VAL A O 1
ATOM 3196 N N . MET A 1 412 ? 10.938 20.414 -25.926 1.00 92.50 412 MET A N 1
ATOM 3197 C CA . MET A 1 412 ? 11.349 21.718 -25.404 1.00 92.50 412 MET A CA 1
ATOM 3198 C C . MET A 1 412 ? 12.410 21.524 -24.329 1.00 92.50 412 MET A C 1
ATOM 3200 O O . MET A 1 412 ? 12.088 21.208 -23.175 1.00 92.50 412 MET A O 1
ATOM 3204 N N . ARG A 1 413 ? 13.667 21.691 -24.739 1.00 90.94 413 ARG A N 1
ATOM 3205 C CA . ARG A 1 413 ? 14.839 21.650 -23.865 1.00 90.94 413 ARG A CA 1
ATOM 3206 C C . ARG A 1 413 ? 15.053 23.012 -23.210 1.00 90.94 413 ARG A C 1
ATOM 3208 O O . ARG A 1 413 ? 14.924 24.039 -23.870 1.00 90.94 413 ARG A O 1
ATOM 3215 N N . ASP A 1 414 ? 15.379 23.007 -21.929 1.00 91.81 414 ASP A N 1
ATOM 3216 C CA . ASP A 1 414 ? 15.858 24.170 -21.196 1.00 91.81 414 ASP A CA 1
ATOM 3217 C C . ASP A 1 414 ? 17.324 24.417 -21.581 1.00 91.81 414 ASP A C 1
ATOM 3219 O O . ASP A 1 414 ? 18.181 23.550 -21.413 1.00 91.81 414 ASP A O 1
ATOM 3223 N N . THR A 1 415 ? 17.607 25.585 -22.154 1.00 92.06 415 THR A N 1
ATOM 3224 C CA . THR A 1 415 ? 18.963 26.003 -22.550 1.00 92.06 415 THR A CA 1
ATOM 3225 C C . THR A 1 415 ? 19.557 27.028 -21.590 1.00 92.06 415 THR A C 1
ATOM 3227 O O . THR A 1 415 ? 20.585 27.636 -21.888 1.00 92.06 415 THR A O 1
ATOM 3230 N N . SER A 1 416 ? 18.891 27.290 -20.466 1.00 92.38 416 SER A N 1
ATOM 3231 C CA . SER A 1 416 ? 19.385 28.215 -19.457 1.00 92.38 416 SER A CA 1
ATOM 3232 C C . SER A 1 416 ? 20.559 27.615 -18.680 1.00 92.38 416 SER A C 1
ATOM 3234 O O . SER A 1 416 ? 20.769 26.403 -18.634 1.00 92.38 416 SER A O 1
ATOM 3236 N N . GLN A 1 417 ? 21.311 28.470 -17.987 1.00 90.12 417 GLN A N 1
ATOM 3237 C CA . GLN A 1 417 ? 22.395 28.041 -17.094 1.00 90.12 417 GLN A CA 1
ATOM 3238 C C . GLN A 1 417 ? 21.920 27.207 -15.885 1.00 90.12 417 GLN A C 1
ATOM 3240 O O . GLN A 1 417 ? 22.743 26.688 -15.133 1.00 90.12 417 GLN A O 1
ATOM 3245 N N . TRP A 1 418 ? 20.604 27.088 -15.676 1.00 84.69 418 TRP A N 1
ATOM 3246 C CA . TRP A 1 418 ? 19.999 26.323 -14.583 1.00 84.69 418 TRP A CA 1
ATOM 3247 C C . TRP A 1 418 ? 19.433 24.969 -15.029 1.00 84.69 418 TRP A C 1
ATOM 3249 O O . TRP A 1 418 ? 18.791 24.288 -14.232 1.00 84.69 418 TRP A O 1
ATOM 3259 N N . ALA A 1 419 ? 19.699 24.559 -16.271 1.00 85.81 419 ALA A N 1
ATOM 3260 C CA . ALA A 1 419 ? 19.259 23.299 -16.859 1.00 85.81 419 ALA A CA 1
ATOM 3261 C C . ALA A 1 419 ? 20.053 22.086 -16.321 1.00 85.81 419 ALA A C 1
ATOM 3263 O O . ALA A 1 419 ? 20.757 21.396 -17.057 1.00 85.81 419 ALA A O 1
ATOM 3264 N N . TYR A 1 420 ? 19.980 21.833 -15.012 1.00 81.62 420 TYR A N 1
ATOM 3265 C CA . TYR A 1 420 ? 20.644 20.709 -14.350 1.00 81.62 420 TYR A CA 1
ATOM 3266 C C . TYR A 1 420 ? 19.763 20.083 -13.263 1.00 81.62 420 TYR A C 1
ATOM 3268 O O . TYR A 1 420 ? 18.877 20.727 -12.700 1.00 81.62 420 TYR A O 1
ATOM 3276 N N . THR A 1 421 ? 20.029 18.817 -12.930 1.00 82.69 421 THR A N 1
ATOM 3277 C CA . THR A 1 421 ? 19.368 18.128 -11.813 1.00 82.69 421 THR A CA 1
ATOM 3278 C C . THR A 1 421 ? 19.881 18.684 -10.478 1.00 82.69 421 THR A C 1
ATOM 3280 O O . THR A 1 421 ? 21.076 18.556 -10.197 1.00 82.69 421 THR A O 1
ATOM 3283 N N . PRO A 1 422 ? 19.029 19.282 -9.620 1.00 83.50 422 PRO A N 1
ATOM 3284 C CA . PRO A 1 422 ? 19.477 19.816 -8.338 1.00 83.50 422 PRO A CA 1
ATOM 3285 C C . PRO A 1 422 ? 20.051 18.729 -7.427 1.00 83.50 422 PRO A C 1
ATOM 3287 O O . PRO A 1 422 ? 19.560 17.601 -7.399 1.00 83.50 422 PRO A O 1
ATOM 3290 N N . SER A 1 423 ? 21.050 19.094 -6.621 1.00 85.25 423 SER A N 1
ATOM 3291 C CA . SER A 1 423 ? 21.611 18.188 -5.613 1.00 85.25 423 SER A CA 1
ATOM 3292 C C . SER A 1 423 ? 20.562 17.772 -4.570 1.00 85.25 423 SER A C 1
ATOM 3294 O O . SER A 1 423 ? 19.604 18.505 -4.304 1.00 85.25 423 SER A O 1
ATOM 3296 N N . ASN A 1 424 ? 20.789 16.649 -3.879 1.00 83.56 424 ASN A N 1
ATOM 3297 C CA . ASN A 1 424 ? 19.944 16.232 -2.750 1.00 83.56 424 ASN A CA 1
ATOM 3298 C C . ASN A 1 424 ? 19.876 17.294 -1.633 1.00 83.56 424 ASN A C 1
ATOM 3300 O O . ASN A 1 424 ? 18.859 17.400 -0.944 1.00 83.56 424 ASN A O 1
ATOM 3304 N N . ALA A 1 425 ? 20.922 18.109 -1.463 1.00 87.19 425 ALA A N 1
ATOM 3305 C CA . ALA A 1 425 ? 20.916 19.217 -0.510 1.00 87.19 425 ALA A CA 1
ATOM 3306 C C . ALA A 1 425 ? 19.928 20.312 -0.942 1.00 87.19 425 ALA A C 1
ATOM 3308 O O . ALA A 1 425 ? 19.058 20.709 -0.165 1.00 87.19 425 ALA A O 1
ATOM 3309 N N . THR A 1 426 ? 20.001 20.733 -2.206 1.00 88.19 426 THR A N 1
ATOM 3310 C CA . THR A 1 426 ? 19.085 21.718 -2.797 1.00 88.19 426 THR A CA 1
ATOM 3311 C C . THR A 1 426 ? 17.642 21.217 -2.775 1.00 88.19 426 THR A C 1
ATOM 3313 O O . THR A 1 426 ? 16.740 21.944 -2.362 1.00 88.19 426 THR A O 1
ATOM 3316 N N . MET A 1 427 ? 17.421 19.949 -3.136 1.00 88.12 427 MET A N 1
ATOM 3317 C CA . MET A 1 427 ? 16.120 19.293 -3.007 1.00 88.12 427 MET A CA 1
ATOM 3318 C C . MET A 1 427 ? 15.592 19.395 -1.574 1.00 88.12 427 MET A C 1
ATOM 3320 O O . MET A 1 427 ? 14.450 19.802 -1.372 1.00 88.12 427 MET A O 1
ATOM 3324 N N . THR A 1 428 ? 16.405 19.026 -0.581 1.00 90.81 428 THR A N 1
ATOM 3325 C CA . THR A 1 428 ? 15.994 19.025 0.830 1.00 90.81 428 THR A CA 1
ATOM 3326 C C . THR A 1 428 ? 15.585 20.421 1.287 1.00 90.81 428 THR A C 1
ATOM 3328 O O . THR A 1 428 ? 14.571 20.564 1.963 1.00 90.81 428 THR A O 1
ATOM 3331 N N . GLN A 1 429 ? 16.317 21.457 0.873 1.00 93.25 429 GLN A N 1
ATOM 3332 C CA . GLN A 1 429 ? 15.976 22.849 1.171 1.00 93.25 429 GLN A CA 1
ATOM 3333 C C . GLN A 1 429 ? 14.651 23.266 0.524 1.00 93.25 429 GLN A C 1
ATOM 3335 O O . GLN A 1 429 ? 13.784 23.807 1.206 1.00 93.25 429 GLN A O 1
ATOM 3340 N N . MET A 1 430 ? 14.461 22.983 -0.768 1.00 91.50 430 MET A N 1
ATOM 3341 C CA . MET A 1 430 ? 13.248 23.367 -1.500 1.00 91.50 430 MET A CA 1
ATOM 3342 C C . MET A 1 430 ? 12.007 22.625 -0.996 1.00 91.50 430 MET A C 1
ATOM 3344 O O . MET A 1 430 ? 10.985 23.244 -0.702 1.00 91.50 430 MET A O 1
ATOM 3348 N N . VAL A 1 431 ? 12.099 21.299 -0.860 1.00 93.31 431 VAL A N 1
ATOM 3349 C CA . VAL A 1 431 ? 11.010 20.467 -0.334 1.00 93.31 431 VAL A CA 1
ATOM 3350 C C . VAL A 1 431 ? 10.737 20.829 1.123 1.00 93.31 431 VAL A C 1
ATOM 3352 O O . VAL A 1 431 ? 9.580 21.004 1.491 1.00 93.31 431 VAL A O 1
ATOM 3355 N N . GLY A 1 432 ? 11.778 21.004 1.939 1.00 95.06 432 GLY A N 1
ATOM 3356 C CA . GLY A 1 432 ? 11.652 21.413 3.336 1.00 95.06 432 GLY A CA 1
ATOM 3357 C C . GLY A 1 432 ? 10.957 22.764 3.490 1.00 95.06 432 GLY A C 1
ATOM 3358 O O . GLY A 1 432 ? 10.029 22.878 4.287 1.00 95.06 432 GLY A O 1
ATOM 3359 N N . LEU A 1 433 ? 11.331 23.760 2.682 1.00 95.62 433 LEU A N 1
ATOM 3360 C CA . LEU A 1 433 ? 10.679 25.069 2.664 1.00 95.62 433 LEU A CA 1
ATOM 3361 C C . LEU A 1 433 ? 9.207 24.957 2.253 1.00 95.62 433 LEU A C 1
ATOM 3363 O O . LEU A 1 433 ? 8.343 25.513 2.928 1.00 95.62 433 LEU A O 1
ATOM 3367 N N . ALA A 1 434 ? 8.904 24.211 1.188 1.00 94.38 434 ALA A N 1
ATOM 3368 C CA . ALA A 1 434 ? 7.530 24.011 0.732 1.00 94.38 434 ALA A CA 1
ATOM 3369 C C . ALA A 1 434 ? 6.665 23.325 1.802 1.00 94.38 434 ALA A C 1
ATOM 3371 O O . ALA A 1 434 ? 5.547 23.765 2.071 1.00 94.38 434 ALA A O 1
ATOM 3372 N N . VAL A 1 435 ? 7.196 22.285 2.453 1.00 95.50 435 VAL A N 1
ATOM 3373 C CA . VAL A 1 435 ? 6.543 21.589 3.571 1.00 95.50 435 VAL A CA 1
ATOM 3374 C C . VAL A 1 435 ? 6.319 22.546 4.738 1.00 95.50 435 VAL A C 1
ATOM 3376 O O . VAL A 1 435 ? 5.223 22.585 5.289 1.00 95.50 435 VAL A O 1
ATOM 3379 N N . PHE A 1 436 ? 7.325 23.338 5.104 1.00 96.31 436 PHE A N 1
ATOM 3380 C CA . PHE A 1 436 ? 7.239 24.289 6.207 1.00 96.31 436 PHE A CA 1
ATOM 3381 C C . PHE A 1 436 ? 6.165 25.355 5.963 1.00 96.31 436 PHE A C 1
ATOM 3383 O O . PHE A 1 436 ? 5.289 25.545 6.805 1.00 96.31 436 PHE A O 1
ATOM 3390 N N . VAL A 1 437 ? 6.172 25.988 4.785 1.00 96.94 437 VAL A N 1
ATOM 3391 C CA . VAL A 1 437 ? 5.160 26.980 4.386 1.00 96.94 437 VAL A CA 1
ATOM 3392 C C . VAL A 1 437 ? 3.766 26.357 4.369 1.00 96.94 437 VAL A C 1
ATOM 3394 O O . VAL A 1 437 ? 2.820 26.941 4.899 1.00 96.94 437 VAL A O 1
ATOM 3397 N N . PHE A 1 438 ? 3.632 25.150 3.814 1.00 96.31 438 PHE A N 1
ATOM 3398 C CA . PHE A 1 438 ? 2.358 24.441 3.793 1.00 96.31 438 PHE A CA 1
ATOM 3399 C C . PHE A 1 438 ? 1.839 24.156 5.208 1.00 96.31 438 PHE A C 1
ATOM 3401 O O . PHE A 1 438 ? 0.681 24.441 5.505 1.00 96.31 438 PHE A O 1
ATOM 3408 N N . LEU A 1 439 ? 2.688 23.642 6.102 1.00 95.94 439 LEU A N 1
ATOM 3409 C CA . LEU A 1 439 ? 2.304 23.335 7.480 1.00 95.94 439 LEU A CA 1
ATOM 3410 C C . LEU A 1 439 ? 1.976 24.595 8.292 1.00 95.94 439 LEU A C 1
ATOM 3412 O O . LEU A 1 439 ? 1.060 24.544 9.111 1.00 95.94 439 LEU A O 1
ATOM 3416 N N . ILE A 1 440 ? 2.640 25.730 8.037 1.00 96.50 440 ILE A N 1
ATOM 3417 C CA . ILE A 1 440 ? 2.233 27.033 8.589 1.00 96.50 440 ILE A CA 1
ATOM 3418 C C . ILE A 1 440 ? 0.828 27.397 8.109 1.00 96.50 440 ILE A C 1
ATOM 3420 O O . ILE A 1 440 ? -0.015 27.767 8.923 1.00 96.50 440 ILE A O 1
ATOM 3424 N N . GLY A 1 441 ? 0.553 27.255 6.810 1.00 96.31 441 GLY A N 1
ATOM 3425 C CA . GLY A 1 441 ? -0.777 27.494 6.251 1.00 96.31 441 GLY A CA 1
ATOM 3426 C C . GLY A 1 441 ? -1.843 26.603 6.894 1.00 96.31 441 GLY A C 1
ATOM 3427 O O . GLY A 1 441 ? -2.898 27.087 7.296 1.00 96.31 441 GLY A O 1
ATOM 3428 N N . VAL A 1 442 ? -1.549 25.313 7.078 1.00 94.50 442 VAL A N 1
ATOM 3429 C CA . VAL A 1 442 ? -2.434 24.369 7.779 1.00 94.50 442 VAL A CA 1
ATOM 3430 C C . VAL A 1 442 ? -2.649 24.785 9.237 1.00 94.50 442 VAL A C 1
ATOM 3432 O O . VAL A 1 442 ? -3.789 24.824 9.694 1.00 94.50 442 VAL A O 1
ATOM 3435 N N . ALA A 1 443 ? -1.588 25.144 9.963 1.00 93.50 443 ALA A N 1
ATOM 3436 C CA . ALA A 1 443 ? -1.688 25.603 11.346 1.00 93.50 443 ALA A CA 1
ATOM 3437 C C . ALA A 1 443 ? -2.528 26.886 11.465 1.00 93.50 443 ALA A C 1
ATOM 3439 O O . ALA A 1 443 ? -3.377 26.987 12.352 1.00 93.50 443 ALA A O 1
ATOM 3440 N N . PHE A 1 444 ? -2.353 27.829 10.537 1.00 93.94 444 PHE A N 1
ATOM 3441 C CA . PHE A 1 444 ? -3.163 29.041 10.445 1.00 93.94 444 PHE A CA 1
ATOM 3442 C C . PHE A 1 444 ? -4.640 28.723 10.176 1.00 93.94 444 PHE A C 1
ATOM 3444 O O . PHE A 1 444 ? -5.516 29.245 10.863 1.00 93.94 444 PHE A O 1
ATOM 3451 N N . MET A 1 445 ? -4.932 27.799 9.255 1.00 91.38 445 MET A N 1
ATOM 3452 C CA . MET A 1 445 ? -6.300 27.333 8.993 1.00 91.38 445 MET A CA 1
ATOM 3453 C C . MET A 1 445 ? -6.929 26.661 10.220 1.00 91.38 445 MET A C 1
ATOM 3455 O O . MET A 1 445 ? -8.103 26.882 10.522 1.00 91.38 445 MET A O 1
ATOM 3459 N N . PHE A 1 446 ? -6.156 25.866 10.964 1.00 92.56 446 PHE A N 1
ATOM 3460 C CA . PHE A 1 446 ? -6.626 25.230 12.197 1.00 92.56 446 PHE A CA 1
ATOM 3461 C C . PHE A 1 446 ? -6.926 26.265 13.284 1.00 92.56 446 PHE A C 1
ATOM 3463 O O . PHE A 1 446 ? -7.923 26.132 13.999 1.00 92.56 446 PHE A O 1
ATOM 3470 N N . TRP A 1 447 ? -6.093 27.302 13.387 1.00 89.06 447 TRP A N 1
ATOM 3471 C CA . TRP A 1 447 ? -6.302 28.429 14.290 1.00 89.06 447 TRP A CA 1
ATOM 3472 C C . TRP A 1 447 ? -7.559 29.229 13.924 1.00 89.06 447 TRP A C 1
ATOM 3474 O O . TRP A 1 447 ? -8.414 29.416 14.791 1.00 89.06 447 TRP A O 1
ATOM 3484 N N . LEU A 1 448 ? -7.740 29.600 12.650 1.00 87.12 448 LEU A N 1
ATOM 3485 C CA . LEU A 1 448 ? -8.946 30.282 12.159 1.00 87.12 448 LEU A CA 1
ATOM 3486 C C . LEU A 1 448 ? -10.221 29.486 12.465 1.00 87.12 448 LEU A C 1
ATOM 3488 O O . LEU A 1 448 ? -11.184 30.029 13.007 1.00 87.12 448 LEU A O 1
ATOM 3492 N N . GLY A 1 449 ? -10.211 28.177 12.195 1.00 81.06 449 GLY A N 1
ATOM 3493 C CA . GLY A 1 449 ? -11.328 27.295 12.541 1.00 81.06 449 GLY A CA 1
ATOM 3494 C C . GLY A 1 449 ? -11.592 27.213 14.051 1.00 81.06 449 GLY A C 1
ATOM 3495 O O . GLY A 1 449 ? -12.709 26.918 14.474 1.00 81.06 449 GLY A O 1
ATOM 3496 N N . GLY A 1 450 ? -10.583 27.492 14.880 1.00 77.19 450 GLY A N 1
ATOM 3497 C CA . GLY A 1 450 ? -10.722 27.590 16.328 1.00 77.19 450 GLY A CA 1
ATOM 3498 C C . GLY A 1 450 ? -11.440 28.853 16.801 1.00 77.19 450 GLY A C 1
ATOM 3499 O O . GLY A 1 450 ? -12.192 28.767 17.771 1.00 77.19 450 GLY A O 1
ATOM 3500 N N . ILE A 1 451 ? -11.256 29.983 16.112 1.00 79.31 451 ILE A N 1
ATOM 3501 C CA . ILE A 1 451 ? -11.924 31.256 16.430 1.00 79.31 451 ILE A CA 1
ATOM 3502 C C . ILE A 1 451 ? -13.428 31.135 16.182 1.00 79.31 451 ILE A C 1
ATOM 3504 O O . ILE A 1 451 ? -14.213 31.389 17.086 1.00 79.31 451 ILE A O 1
ATOM 3508 N N . ALA A 1 452 ? -13.827 30.622 15.014 1.00 65.12 452 ALA A N 1
ATOM 3509 C CA . ALA A 1 452 ? -15.235 30.513 14.620 1.00 65.12 452 ALA A CA 1
ATOM 3510 C C . ALA A 1 452 ? -16.100 29.652 15.566 1.00 65.12 452 ALA A C 1
ATOM 3512 O O . ALA A 1 452 ? -17.322 29.797 15.595 1.00 65.12 452 ALA A O 1
ATOM 3513 N N . LYS A 1 453 ? -15.494 28.736 16.339 1.00 60.91 453 LYS A N 1
ATOM 3514 C CA . LYS A 1 453 ? -16.215 27.938 17.347 1.00 60.91 453 LYS A CA 1
ATOM 3515 C C . LYS A 1 453 ? -16.421 28.704 18.658 1.00 60.91 453 LYS A C 1
ATOM 3517 O O . LYS A 1 453 ? -17.381 28.422 19.365 1.00 60.91 453 LYS A O 1
ATOM 3522 N N . LYS A 1 454 ? -15.531 29.645 18.984 1.00 57.75 454 LYS A N 1
ATOM 3523 C CA . LYS A 1 454 ? -15.571 30.413 20.235 1.00 57.75 454 LYS A CA 1
ATOM 3524 C C . LYS A 1 454 ? -16.771 31.363 20.294 1.00 57.75 454 LYS A C 1
ATOM 3526 O O . LYS A 1 454 ? -17.250 31.620 21.384 1.00 57.75 454 LYS A O 1
ATOM 3531 N N . ASP A 1 455 ? -17.280 31.786 19.137 1.00 50.62 455 ASP A N 1
ATOM 3532 C CA . ASP A 1 455 ? -18.460 32.658 19.017 1.00 50.62 455 ASP A CA 1
ATOM 3533 C C . ASP A 1 455 ? -19.800 31.885 19.015 1.00 50.62 455 ASP A C 1
ATOM 3535 O O . ASP A 1 455 ? -20.866 32.489 18.926 1.00 50.62 455 ASP A O 1
ATOM 3539 N N . ARG A 1 456 ? -19.767 30.541 19.063 1.00 49.38 456 ARG A N 1
ATOM 3540 C CA . ARG A 1 456 ? -20.958 29.659 19.069 1.00 49.38 456 ARG A CA 1
ATOM 3541 C C . ARG A 1 456 ? -21.181 28.919 20.395 1.00 49.38 456 ARG A C 1
ATOM 3543 O O . ARG A 1 456 ? -22.105 28.111 20.475 1.00 49.38 456 ARG A O 1
ATOM 3550 N N . GLN A 1 457 ? -20.318 29.139 21.383 1.00 41.94 457 GLN A N 1
ATOM 3551 C CA . GLN A 1 457 ? -20.488 28.719 22.779 1.00 41.94 457 GLN A CA 1
ATOM 3552 C C . GLN A 1 457 ? -20.765 29.960 23.613 1.00 41.94 457 GLN A C 1
ATOM 3554 O O . GLN A 1 457 ? -21.526 29.824 24.593 1.00 41.94 457 GLN A O 1
#

Radius of gyration: 24.33 Å; chains: 1; bounding box: 69×56×63 Å

Sequence (457 aa):
MMSPAGVNEKGDLIGTTWQVFENILATPIAMHRMLGNLAFGGLIAGAYAAVRFIGSKTDEDKAHYDWMGYIANFVAIAGLIPLPFAGYYLGREVYSTSAVMGNNMMGGDFSWTFIIQAMLVGSLFLISNYYLWSGMTRIPGSERYYKYIKFILFAIVISFAIWLTPHNLPLSGKEVSDMGGSQYHPTLKFFGLMPAKNAVVNLIILSTFFSFLLYRRGNKGDRVAISKQGTLPKIVISIAGLVSLLIVGQYAVYLLGLDPKALDLPPDRAVYFRTVGFLLIFECIAAIAAVILALKDRGILAQGLYMGVTAFNVTIFLGVYGFIVMEKASPFLRNIAVSQFLQLISCITLVTAIDLFLFKGAKVIGELKWGKMTTRSQYALLLLSIIITINMGLMGFIRSGLRSDWHIFGVMRDTSQWAYTPSNATMTQMVGLAVFVFLIGVAFMFWLGGIAKKDRQ

pLDDT: mean 91.83, std 6.93, range [41.94, 98.56]

Secondary structure (DSSP, 8-state):
--S--SB-TT--B-S-HHHHHS-TTHHHHHHHHHHHHHHHHHHHHHHHHHHHHHH--SHHHHHHHHHHHHHHHHHHHHHHTTHHHHHHHHHHHHHHH-HHHHHHHHTSTTHHHHHHHHHHHHHHHHHHHHHHHHTTTTSTTGGGGHHHHHHHHHHHHHHHHHHH--SS----HHHHHHTTT-SS-TTGGGTTSHHHHHHHHHHHHHHHHHHHHHHHHTTB-SPPPGGGS-SHHHHHHHHHHHHHHHHHHHHHHHHHH--GGGGT--GGGHHHHHHHHHHHHHHHHHHHHHHHHHHTT-HHHHHHHHHHHHHIIIIIIHHHHHHHHHHH-GGGHHHHHHHHHHHHHHHHHHHHHHHHHHTTTPPBSS---TT---HHHHHHHHHHHHHHHHHHHHHHHHHHHTTTTEEETTTEE--STT-SPPPHHHHHHHHHHHHHHHHHHHHHHHHHHHHHHHTT-